Protein AF-A0A101X4X4-F1 (afdb_monomer)

Foldseek 3Di:
DWDDDPDDTDDDDDALVVLVVLVCCLLPNDFDDPDDDPPPPDPVSLVSNLVNDPPFWDKAKADFDADPVLKTKIWIWIDGPHDIDIWIWTDDDLKIKTKDKDLDPSNLRSVCSSVVNQQANWDWDQPDPSSMIMTMDMLQRQLQGHLNSLVNVLVSLVVCVVVVSDDPVSSVVSNCSSVVGPDCPVPHADWDWDDDVNDTKTKDKDLDQVVQVVVVVLLVVLPDDEPQQWDWAGHDDSRITMIIGDLRNLLQLLCCCQPNDDPSVVSSVVVLSVSLVNLVVVHDSRNVNSVVSSVLSNLQQQAAQQVQAQDWDADPNDIKGKGWPHWAWAWDQDPVRFIKIKTWTFIAINNFTDIDIWIWAQDDPVRWTKIKDKAAQPGVVGRVVSLRRNQRVLCSQQVDGFDWDQDPVRIIMTMDGPSSLSSNSSHNRYVVNSVVSCVVSVDD

Sequence (444 aa):
EVRGAGTAFKVAASGGDAVRLARLYFLFGPPLLEGGDDRLKNHKLAEAVKLGAEGALNIRWEGLRQTKGGRVAADLTVSEGGVDVKYNVYLRGHDIVVQFNSTDRGRAELAARLLKLAGIDADVERVGGRGVWQVWATTNKLAAGHERLRGAIADIVRRAAESGWVDAGRAGRWLEKLEGGRVLKEGWPKYLVRLAEGALQVRYRSTDPEGIEREAQRLRDMGLEEGRHFAVKKPKGGREGYVSILREGLERAAWLSVHGEGDRQRLAAEFVGYILQRAGEEGDAVYKKAKEIVEEGRAVGSLRLADVKGKEVDVEGRRHVVSVIGGGAQSEEGKSGRTLLRITIAAEVDGVRGDYEIAFGRYGRNNAAKGFATARADAPGGREADAERFAALIKALTGKEPGIRRRSDGRIDIVCGEGHLEGFMRYAELADAIAKWLEETGRR

Nearest PDB structures (foldseek):
  2anr-assembly1_A  TM=2.312E-01  e=1.021E+00  Mus musculus
  8guo-assembly1_B  TM=4.177E-01  e=8.620E+00  Staphylococcus aureus subsp. aureus NCTC 8325
  4xs2-assembly2_B  TM=2.029E-01  e=3.824E+00  Homo sapiens

Secondary structure (DSSP, 8-state):
-EE-SSS--EE---HHHHHHHHHHHHHHSSP-SSSS-GGG--HHHHHHHHHT-TT--EEEEEEEEE-TTS-EEEEEEEEETTEEEEEEEEEETTEEEEEEEES-HHHHHHHHHHHHHTT---EEEEETTTTEEEEEEEHHHHTTS-HHHHHHHHHHHHHHHHTTSS-HHHHHHHHHHHHH-SS--TT----EEEEETTEEEEEEEES-HHHHHHHHHHHHHHT--BTTTEEEE--BTTBPEEEEE-HHHHHHHHHHHHH--HHHHHHHHHHHHHHHHHHHHH-HHHHHHHHHHHHHHHHTT-B-GGG--SEEEEETTEEEEEEEEEEEEEEEE-TTS-EEEEEEEEEEETTEEEEEEEEEEEETTTTEEEEEEE--SSSTTHHHHHHHHHHHHHHHHHSSPPEEEE-TTS-EEEEEEHHHHHHHTTBHHHHHHHHHHHHHHH--

Structure (mmCIF, N/CA/C/O backbone):
data_AF-A0A101X4X4-F1
#
_entry.id   AF-A0A101X4X4-F1
#
loop_
_atom_site.group_PDB
_atom_site.id
_atom_site.type_symbol
_atom_site.label_atom_id
_atom_site.label_alt_id
_atom_site.label_comp_id
_atom_site.label_asym_id
_atom_site.label_entity_id
_atom_site.label_seq_id
_atom_site.pdbx_PDB_ins_code
_atom_site.Cartn_x
_atom_site.Cartn_y
_atom_site.Cartn_z
_atom_site.occupancy
_atom_site.B_iso_or_equiv
_atom_site.auth_seq_id
_atom_site.auth_comp_id
_atom_site.auth_asym_id
_atom_site.auth_atom_id
_atom_site.pdbx_PDB_model_num
ATOM 1 N N . GLU A 1 1 ? -22.645 -12.471 51.053 1.00 46.62 1 GLU A N 1
ATOM 2 C CA . GLU A 1 1 ? -22.687 -12.135 52.496 1.00 46.62 1 GLU A CA 1
ATOM 3 C C . GLU A 1 1 ? -23.313 -10.752 52.655 1.00 46.62 1 GLU A C 1
ATOM 5 O O . GLU A 1 1 ? -22.975 -9.876 51.868 1.00 46.62 1 GLU A O 1
ATOM 10 N N . VAL A 1 2 ? -24.249 -10.564 53.591 1.00 37.62 2 VAL A N 1
ATOM 11 C CA . VAL A 1 2 ? -24.858 -9.251 53.878 1.00 37.62 2 VAL A CA 1
ATOM 12 C C . VAL A 1 2 ? -24.426 -8.846 55.283 1.00 37.62 2 VAL A C 1
ATOM 14 O O . VAL A 1 2 ? -24.722 -9.557 56.239 1.00 37.62 2 VAL A O 1
ATOM 17 N N . ARG A 1 3 ? -23.705 -7.726 55.416 1.00 40.66 3 ARG A N 1
ATOM 18 C CA . ARG A 1 3 ? -23.301 -7.161 56.716 1.00 40.66 3 ARG A CA 1
ATOM 19 C C . ARG A 1 3 ? -23.829 -5.736 56.875 1.00 40.66 3 ARG A C 1
ATOM 21 O O . ARG A 1 3 ? -23.694 -4.936 55.953 1.00 40.66 3 ARG A O 1
ATOM 28 N N . GLY A 1 4 ? -24.337 -5.435 58.074 1.00 39.72 4 GLY A N 1
ATOM 29 C CA . GLY A 1 4 ? -24.637 -4.081 58.554 1.00 39.72 4 GLY A CA 1
ATOM 30 C C . GLY A 1 4 ? -26.116 -3.694 58.494 1.00 39.72 4 GLY A C 1
ATOM 31 O O . GLY A 1 4 ? -26.592 -3.198 57.479 1.00 39.72 4 GLY A O 1
ATOM 32 N N . ALA A 1 5 ? -26.831 -3.859 59.610 1.00 45.19 5 ALA A N 1
ATOM 33 C CA . ALA A 1 5 ? -28.111 -3.197 59.841 1.00 45.19 5 ALA A CA 1
ATOM 34 C C . ALA A 1 5 ? -27.829 -1.756 60.306 1.00 45.19 5 ALA A C 1
ATOM 36 O O . ALA A 1 5 ? -27.432 -1.549 61.449 1.00 45.19 5 ALA A O 1
ATOM 37 N N . GLY A 1 6 ? -27.964 -0.772 59.408 1.00 46.00 6 GLY A N 1
ATOM 38 C CA . GLY A 1 6 ? -27.975 0.648 59.790 1.00 46.00 6 GLY A CA 1
ATOM 39 C C . GLY A 1 6 ? -27.358 1.645 58.804 1.00 46.00 6 GLY A C 1
ATOM 40 O O . GLY A 1 6 ? -27.769 2.797 58.802 1.00 46.00 6 GLY A O 1
ATOM 41 N N . THR A 1 7 ? -26.420 1.249 57.937 1.00 50.41 7 THR A N 1
ATOM 42 C CA . THR A 1 7 ? -25.818 2.128 56.908 1.00 50.41 7 THR A CA 1
ATOM 43 C C . THR A 1 7 ? -25.313 1.303 55.715 1.00 50.41 7 THR A C 1
ATOM 45 O O . THR A 1 7 ? -24.694 0.265 55.912 1.00 50.41 7 THR A O 1
ATOM 48 N N . ALA A 1 8 ? -25.635 1.752 54.489 1.00 49.81 8 ALA A N 1
ATOM 49 C CA . ALA A 1 8 ? -25.273 1.209 53.164 1.00 49.81 8 ALA A CA 1
ATOM 50 C C . ALA A 1 8 ? -24.946 -0.304 53.084 1.00 49.81 8 ALA A C 1
ATOM 52 O O . ALA A 1 8 ? -23.822 -0.732 53.352 1.00 49.81 8 ALA A O 1
ATOM 53 N N . PHE A 1 9 ? -25.907 -1.104 52.606 1.00 51.00 9 PHE A N 1
ATOM 54 C CA . PHE A 1 9 ? -25.721 -2.536 52.354 1.00 51.00 9 PHE A CA 1
ATOM 55 C C . PHE A 1 9 ? -24.538 -2.796 51.409 1.00 51.00 9 PHE A C 1
ATOM 57 O O . PHE A 1 9 ? -24.550 -2.388 50.247 1.00 51.00 9 PHE A O 1
ATOM 64 N N . LYS A 1 10 ? -23.523 -3.520 51.895 1.00 53.91 10 LYS A N 1
ATOM 65 C CA . LYS A 1 10 ? -22.432 -4.041 51.063 1.00 53.91 10 LYS A CA 1
ATOM 66 C C . LYS A 1 10 ? -22.786 -5.453 50.616 1.00 53.91 10 LYS A C 1
ATOM 68 O O . LYS A 1 10 ? -22.813 -6.372 51.431 1.00 53.91 10 LYS A O 1
ATOM 73 N N . VAL A 1 11 ? -23.053 -5.612 49.323 1.00 61.28 11 VAL A N 1
ATOM 74 C CA . VAL A 1 11 ? -23.278 -6.914 48.687 1.00 61.28 11 VAL A CA 1
ATOM 75 C C . VAL A 1 11 ? -22.000 -7.315 47.956 1.00 61.28 11 VAL A C 1
ATOM 77 O O . VAL A 1 11 ? -21.551 -6.604 47.060 1.00 61.28 11 VAL A O 1
ATOM 80 N N . ALA A 1 12 ? -21.412 -8.446 48.345 1.00 63.41 12 ALA A N 1
ATOM 81 C CA . ALA A 1 12 ? -20.279 -9.058 47.657 1.00 63.41 12 ALA A CA 1
ATOM 82 C C . ALA A 1 12 ? -20.736 -10.350 46.966 1.00 63.41 12 ALA A C 1
ATOM 84 O O . ALA A 1 12 ? -21.329 -11.219 47.612 1.00 63.41 12 ALA A O 1
ATOM 85 N N . ALA A 1 13 ? -20.459 -10.458 45.667 1.00 68.19 13 ALA A N 1
ATOM 86 C CA . ALA A 1 13 ? -20.728 -11.625 44.832 1.00 68.19 13 ALA A CA 1
ATOM 87 C C . ALA A 1 13 ? -19.478 -11.950 43.998 1.00 68.19 13 ALA A C 1
ATOM 89 O O . ALA A 1 13 ? -18.718 -11.044 43.650 1.00 68.19 13 ALA A O 1
ATOM 90 N N . SER A 1 14 ? -19.261 -13.226 43.681 1.00 68.00 14 SER A N 1
ATOM 91 C CA . SER A 1 14 ? -18.128 -13.713 42.881 1.00 68.00 14 SER A CA 1
ATOM 92 C C . SER A 1 14 ? -18.607 -14.649 41.763 1.00 68.00 14 SER A C 1
ATOM 94 O O . SER A 1 14 ? -19.750 -15.110 41.769 1.00 68.00 14 SER A O 1
ATOM 96 N N . GLY A 1 15 ? -17.754 -14.895 40.763 1.00 68.12 15 GLY A N 1
ATOM 97 C CA . GLY A 1 15 ? -18.059 -15.801 39.649 1.00 68.12 15 GLY A CA 1
ATOM 98 C C . GLY A 1 15 ? -19.332 -15.421 38.877 1.00 68.12 15 GLY A C 1
ATOM 99 O O . GLY A 1 15 ? -19.605 -14.244 38.642 1.00 68.12 15 GLY A O 1
ATOM 100 N N . GLY A 1 16 ? -20.136 -16.418 38.494 1.00 64.38 16 GLY A N 1
ATOM 101 C CA . GLY A 1 16 ? -21.382 -16.208 37.742 1.00 64.38 16 GLY A CA 1
ATOM 102 C C . GLY A 1 16 ? -22.447 -15.382 38.478 1.00 64.38 16 GLY A C 1
ATOM 103 O O . GLY A 1 16 ? -23.267 -14.722 37.837 1.00 64.38 16 GLY A O 1
ATOM 104 N N . ASP A 1 17 ? -22.419 -15.344 39.810 1.00 70.00 17 ASP A N 1
ATOM 105 C CA . ASP A 1 17 ? -23.349 -14.528 40.598 1.00 70.00 17 ASP A CA 1
ATOM 106 C C . ASP A 1 17 ? -22.947 -13.051 40.610 1.00 70.00 17 ASP A C 1
ATOM 108 O O . ASP A 1 17 ? -23.819 -12.181 40.608 1.00 70.00 17 ASP A O 1
ATOM 112 N N . ALA A 1 18 ? -21.647 -12.747 40.509 1.00 69.81 18 ALA A N 1
ATOM 113 C CA . ALA A 1 18 ? -21.175 -11.381 40.275 1.00 69.81 18 ALA A CA 1
ATOM 114 C C . ALA A 1 18 ? -21.655 -10.848 38.921 1.00 69.81 18 ALA A C 1
ATOM 116 O O . ALA A 1 18 ? -22.091 -9.701 38.829 1.00 69.81 18 ALA A O 1
ATOM 117 N N . VAL A 1 19 ? -21.642 -11.695 37.886 1.00 65.31 19 VAL A N 1
ATOM 118 C CA . VAL A 1 19 ? -22.156 -11.350 36.553 1.00 65.31 19 VAL A CA 1
ATOM 119 C C . VAL A 1 19 ? -23.664 -11.099 36.599 1.00 65.31 19 VAL A C 1
ATOM 121 O O . VAL A 1 19 ? -24.133 -10.082 36.089 1.00 65.31 19 VAL A O 1
ATOM 124 N N . ARG A 1 20 ? -24.436 -11.983 37.248 1.00 71.19 20 ARG A N 1
ATOM 125 C CA . ARG A 1 20 ? -25.890 -11.805 37.417 1.00 71.19 20 ARG A CA 1
ATOM 126 C C . ARG A 1 20 ? -26.231 -10.529 38.191 1.00 71.19 20 ARG A C 1
ATOM 128 O O . ARG A 1 20 ? -27.123 -9.789 37.777 1.00 71.19 20 ARG A O 1
ATOM 135 N N . LEU A 1 21 ? -25.494 -10.231 39.259 1.00 73.06 21 LEU A N 1
ATOM 136 C CA . LEU A 1 21 ? -25.681 -9.012 40.043 1.00 73.06 21 LEU A CA 1
ATOM 137 C C . LEU A 1 21 ? -25.311 -7.751 39.244 1.00 73.06 21 LEU A C 1
ATOM 139 O O . LEU A 1 21 ? -26.071 -6.784 39.251 1.00 73.06 21 LEU A O 1
ATOM 143 N N . ALA A 1 22 ? -24.197 -7.769 38.505 1.00 71.38 22 ALA A N 1
ATOM 144 C CA . ALA A 1 22 ? -23.785 -6.663 37.639 1.00 71.38 22 ALA A CA 1
ATOM 145 C C . ALA A 1 22 ? -24.816 -6.383 36.534 1.00 71.38 22 ALA A C 1
ATOM 147 O O . ALA A 1 22 ? -25.101 -5.222 36.249 1.00 71.38 22 ALA A O 1
ATOM 148 N N . ARG A 1 23 ? -25.432 -7.428 35.962 1.00 71.06 23 ARG A N 1
ATOM 149 C CA . ARG A 1 23 ? -26.515 -7.301 34.970 1.00 71.06 23 ARG A CA 1
ATOM 150 C C . ARG A 1 23 ? -27.750 -6.622 35.534 1.00 71.06 23 ARG A C 1
ATOM 152 O O . ARG A 1 23 ? -28.242 -5.669 34.937 1.00 71.06 23 ARG A O 1
ATOM 159 N N . LEU A 1 24 ? -28.234 -7.089 36.684 1.00 72.44 24 LEU A N 1
ATOM 160 C CA . LEU A 1 24 ? -29.391 -6.490 37.351 1.00 72.44 24 LEU A CA 1
ATOM 161 C C . LEU A 1 24 ? -29.123 -5.021 37.687 1.00 72.44 24 LEU A C 1
ATOM 163 O O . LEU A 1 24 ? -29.960 -4.160 37.423 1.00 72.44 24 LEU A O 1
ATOM 167 N N . TYR A 1 25 ? -27.926 -4.726 38.195 1.00 72.38 25 TYR A N 1
ATOM 168 C CA . TYR A 1 25 ? -27.528 -3.363 38.521 1.00 72.38 25 TYR A CA 1
ATOM 169 C C . TYR A 1 25 ? -27.371 -2.484 37.274 1.00 72.38 25 TYR A C 1
ATOM 171 O O . TYR A 1 25 ? -27.718 -1.309 37.301 1.00 72.38 25 TYR A O 1
ATOM 179 N N . PHE A 1 26 ? -26.905 -3.036 36.153 1.00 72.31 26 PHE A N 1
ATOM 180 C CA . PHE A 1 26 ? -26.825 -2.298 34.897 1.00 72.31 26 PHE A CA 1
ATOM 181 C C . PHE A 1 26 ? -28.213 -1.988 34.335 1.00 72.31 26 PHE A C 1
ATOM 183 O O . PHE A 1 26 ? -28.472 -0.850 33.966 1.00 72.31 26 PHE A O 1
ATOM 190 N N . LEU A 1 27 ? -29.121 -2.963 34.285 1.00 71.38 27 LEU A N 1
ATOM 191 C CA . LEU A 1 27 ? -30.451 -2.777 33.696 1.00 71.38 27 LEU A CA 1
ATOM 192 C C . LEU A 1 27 ? -31.358 -1.896 34.566 1.00 71.38 27 LEU A C 1
ATOM 194 O O . LEU A 1 27 ? -32.059 -1.042 34.029 1.00 71.38 27 LEU A O 1
ATOM 198 N N . PHE A 1 28 ? -31.297 -2.049 35.893 1.00 71.56 28 PHE A N 1
ATOM 199 C CA . PHE A 1 28 ? -32.253 -1.442 36.831 1.00 71.56 28 PHE A CA 1
ATOM 200 C C . PHE A 1 28 ? -31.621 -0.499 37.868 1.00 71.56 28 PHE A C 1
ATOM 202 O O . PHE A 1 28 ? -32.316 0.006 38.746 1.00 71.56 28 PHE A O 1
ATOM 209 N N . GLY A 1 29 ? -30.311 -0.246 37.788 1.00 65.19 29 GLY A N 1
ATOM 210 C CA . GLY A 1 29 ? -29.614 0.693 38.672 1.00 65.19 29 GLY A CA 1
ATOM 211 C C . GLY A 1 29 ? -30.032 2.156 38.466 1.00 65.19 29 GLY A C 1
ATOM 212 O O . GLY A 1 29 ? -30.717 2.465 37.486 1.00 65.19 29 GLY A O 1
ATOM 213 N N . PRO A 1 30 ? -29.604 3.064 39.362 1.00 57.81 30 PRO A N 1
ATOM 214 C CA . PRO A 1 30 ? -30.099 4.443 39.457 1.00 57.81 30 PRO A CA 1
ATOM 215 C C . PRO A 1 30 ? -29.953 5.277 38.162 1.00 57.81 30 PRO A C 1
ATOM 217 O O . PRO A 1 30 ? -29.153 4.913 37.297 1.00 57.81 30 PRO A O 1
ATOM 220 N N . PRO A 1 31 ? -30.731 6.373 38.001 1.00 56.31 31 PRO A N 1
ATOM 221 C CA . PRO A 1 31 ? -30.885 7.110 36.735 1.00 56.31 31 PRO A CA 1
ATOM 222 C C . PRO A 1 31 ? -29.583 7.708 36.178 1.00 56.31 31 PRO A C 1
ATOM 224 O O . PRO A 1 31 ? -28.698 8.088 36.939 1.00 56.31 31 PRO A O 1
ATOM 227 N N . LEU A 1 32 ? -29.474 7.830 34.846 1.00 54.00 32 LEU A N 1
ATOM 228 C CA . LEU A 1 32 ? -28.230 8.238 34.155 1.00 54.00 32 LEU A CA 1
ATOM 229 C C . LEU A 1 32 ? -28.075 9.749 33.865 1.00 54.00 32 LEU A C 1
ATOM 231 O O . LEU A 1 32 ? -26.988 10.161 33.458 1.00 54.00 32 LEU A O 1
ATOM 235 N N . LEU A 1 33 ? -29.115 10.576 34.039 1.00 49.50 33 LEU A N 1
ATOM 236 C CA . LEU A 1 33 ? -29.111 11.998 33.638 1.00 49.50 33 LEU A CA 1
ATOM 237 C C . LEU A 1 33 ? -29.394 12.951 34.815 1.00 49.50 33 LEU A C 1
ATOM 239 O O . LEU A 1 33 ? -30.245 12.644 35.650 1.00 49.50 33 LEU A O 1
ATOM 243 N N . GLU A 1 34 ? -28.672 14.083 34.817 1.00 39.19 34 GLU A N 1
ATOM 244 C CA . GLU A 1 34 ? -28.497 15.134 35.846 1.00 39.19 34 GLU A CA 1
ATOM 245 C C . GLU A 1 34 ? -29.514 15.193 36.999 1.00 39.19 34 GLU A C 1
ATOM 247 O O . GLU A 1 34 ? -30.728 15.284 36.800 1.00 39.19 34 GLU A O 1
ATOM 252 N N . GLY A 1 35 ? -28.965 15.216 38.222 1.00 41.28 35 GLY A N 1
ATOM 253 C CA . GLY A 1 35 ? -29.695 15.384 39.485 1.00 41.28 35 GLY A CA 1
ATOM 254 C C . GLY A 1 35 ? -29.530 14.246 40.504 1.00 41.28 35 GLY A C 1
ATOM 255 O O . GLY A 1 35 ? -30.110 14.324 41.582 1.00 41.28 35 GLY A O 1
ATOM 256 N N . GLY A 1 36 ? -28.746 13.205 40.204 1.00 36.19 36 GLY A N 1
ATOM 257 C CA . GLY A 1 36 ? -28.457 12.091 41.115 1.00 36.19 36 GLY A CA 1
ATOM 258 C C . GLY A 1 36 ? -27.002 11.634 41.001 1.00 36.19 36 GLY A C 1
ATOM 259 O O . GLY A 1 36 ? -26.474 11.562 39.898 1.00 36.19 36 GLY A O 1
ATOM 260 N N . ASP A 1 37 ? -26.384 11.382 42.157 1.00 36.88 37 ASP A N 1
ATOM 261 C CA . ASP A 1 37 ? -24.971 11.063 42.429 1.00 36.88 37 ASP A CA 1
ATOM 262 C C . ASP A 1 37 ? -24.134 10.569 41.218 1.00 36.88 37 ASP A C 1
ATOM 264 O O . ASP A 1 37 ? -24.260 9.434 40.752 1.00 36.88 37 ASP A O 1
ATOM 268 N N . ASP A 1 38 ? -23.214 11.423 40.747 1.00 40.06 38 ASP A N 1
ATOM 269 C CA . ASP A 1 38 ? -22.310 11.222 39.594 1.00 40.06 38 ASP A CA 1
ATOM 270 C C . ASP A 1 38 ? -21.327 10.036 39.739 1.00 40.06 38 ASP A C 1
ATOM 272 O O . ASP A 1 38 ? -20.545 9.730 38.834 1.00 40.06 38 ASP A O 1
ATOM 276 N N . ARG A 1 39 ? -21.358 9.325 40.870 1.00 39.69 39 ARG A N 1
ATOM 277 C CA . ARG A 1 39 ? -20.440 8.228 41.211 1.00 39.69 39 ARG A CA 1
ATOM 278 C C . ARG A 1 39 ? -20.687 6.917 40.450 1.00 39.69 39 ARG A C 1
ATOM 280 O O . ARG A 1 39 ? -19.845 6.022 40.518 1.00 39.69 39 ARG A O 1
ATOM 287 N N . LEU A 1 40 ? -21.800 6.781 39.719 1.00 39.91 40 LEU A N 1
ATOM 288 C CA . LEU A 1 40 ? -22.217 5.518 39.079 1.00 39.91 40 LEU A CA 1
ATOM 289 C C . LEU A 1 40 ? -22.193 5.510 37.539 1.00 39.91 40 LEU A C 1
ATOM 291 O O . LEU A 1 40 ? -22.630 4.533 36.931 1.00 39.91 40 LEU A O 1
ATOM 295 N N . LYS A 1 41 ? -21.579 6.509 36.886 1.00 47.09 41 LYS A N 1
ATOM 296 C CA . LYS A 1 41 ? -21.201 6.472 35.451 1.00 47.09 41 LYS A CA 1
ATOM 297 C C . LYS A 1 41 ? -20.043 5.489 35.189 1.00 47.09 41 LYS A C 1
ATOM 299 O O . LYS A 1 41 ? -19.031 5.825 34.579 1.00 47.09 41 LYS A O 1
ATOM 304 N N . ASN A 1 42 ? -20.138 4.267 35.701 1.00 48.06 42 ASN A N 1
ATOM 305 C CA . ASN A 1 42 ? -19.014 3.345 35.735 1.00 48.06 42 ASN A CA 1
ATOM 306 C C . ASN A 1 42 ? -18.958 2.531 34.433 1.00 48.06 42 ASN A C 1
ATOM 308 O O . ASN A 1 42 ? -19.679 1.546 34.276 1.00 48.06 42 ASN A O 1
ATOM 312 N N . HIS A 1 43 ? -18.080 2.932 33.503 1.00 49.12 43 HIS A N 1
ATOM 313 C CA . HIS A 1 43 ? -17.730 2.162 32.295 1.00 49.12 43 HIS A CA 1
ATOM 314 C C . HIS A 1 43 ? -17.441 0.689 32.631 1.00 49.12 43 HIS A C 1
ATOM 316 O O . HIS A 1 43 ? -17.887 -0.209 31.923 1.00 49.12 43 HIS A O 1
ATOM 322 N N . LYS A 1 44 ? -16.841 0.458 33.807 1.00 52.88 44 LYS A N 1
ATOM 323 C CA . LYS A 1 44 ? -16.517 -0.860 34.360 1.00 52.88 44 LYS A CA 1
ATOM 324 C C . LYS A 1 44 ? -17.727 -1.774 34.549 1.00 52.88 44 LYS A C 1
ATOM 326 O O . LYS A 1 44 ? -17.564 -2.982 34.506 1.00 52.88 44 LYS A O 1
ATOM 331 N N . LEU A 1 45 ? -18.928 -1.234 34.780 1.00 59.28 45 LEU A N 1
ATOM 332 C CA . LEU A 1 45 ? -20.124 -2.046 35.024 1.00 59.28 45 LEU A CA 1
ATOM 333 C C . LEU A 1 45 ? -20.756 -2.519 33.707 1.00 59.28 45 LEU A C 1
ATOM 335 O O . LEU A 1 45 ? -21.122 -3.682 33.589 1.00 59.28 45 LEU A O 1
ATOM 339 N N . ALA A 1 46 ? -20.802 -1.648 32.694 1.00 57.47 46 ALA A N 1
ATOM 340 C CA . ALA A 1 46 ? -21.177 -2.033 31.330 1.00 57.47 46 ALA A CA 1
ATOM 341 C C . ALA A 1 46 ? -20.169 -3.034 30.739 1.00 57.47 46 ALA A C 1
ATOM 343 O O . ALA A 1 46 ? -20.550 -4.016 30.108 1.00 57.47 46 ALA A O 1
ATOM 344 N N . GLU A 1 47 ? -18.881 -2.806 30.996 1.00 57.78 47 GLU A N 1
ATOM 345 C CA . GLU A 1 47 ? -17.789 -3.689 30.597 1.00 57.78 47 GLU A CA 1
ATOM 346 C C . GLU A 1 47 ? -17.836 -5.031 31.343 1.00 57.78 47 GLU A C 1
ATOM 348 O O . GLU A 1 47 ? -17.708 -6.072 30.712 1.00 57.78 47 GLU A O 1
ATOM 353 N N . ALA A 1 48 ? -18.141 -5.048 32.645 1.00 62.03 48 ALA A N 1
ATOM 354 C CA . ALA A 1 48 ? -18.344 -6.285 33.404 1.00 62.03 48 ALA A CA 1
ATOM 355 C C . ALA A 1 48 ? -19.545 -7.101 32.897 1.00 62.03 48 ALA A C 1
ATOM 357 O O . ALA A 1 48 ? -19.472 -8.328 32.838 1.00 62.03 48 ALA A O 1
ATOM 358 N N . VAL A 1 49 ? -20.638 -6.442 32.491 1.00 61.53 49 VAL A N 1
ATOM 359 C CA . VAL A 1 49 ? -21.780 -7.115 31.847 1.00 61.53 49 VAL A CA 1
ATOM 360 C C . VAL A 1 49 ? -21.382 -7.691 30.486 1.00 61.53 49 VAL A C 1
ATOM 362 O O . VAL A 1 49 ? -21.751 -8.826 30.188 1.00 61.53 49 VAL A O 1
ATOM 365 N N . LYS A 1 50 ? -20.583 -6.955 29.702 1.00 59.44 50 LYS A N 1
ATOM 366 C CA . LYS A 1 50 ? -20.050 -7.398 28.404 1.00 59.44 50 LYS A CA 1
ATOM 367 C C . LYS A 1 50 ? -19.098 -8.597 28.538 1.00 59.44 50 LYS A C 1
ATOM 369 O O . LYS A 1 50 ? -19.231 -9.557 27.791 1.00 59.44 50 LYS A O 1
ATOM 374 N N . LEU A 1 51 ? -18.167 -8.554 29.492 1.00 58.06 51 LEU A N 1
ATOM 375 C CA . LEU A 1 51 ? -17.163 -9.599 29.740 1.00 58.06 51 LEU A CA 1
ATOM 376 C C . LEU A 1 51 ? -17.752 -10.846 30.419 1.00 58.06 51 LEU A C 1
ATOM 378 O O . LEU A 1 51 ? -17.202 -11.935 30.304 1.00 58.06 51 LEU A O 1
ATOM 382 N N . GLY A 1 52 ? -18.866 -10.695 31.141 1.00 55.84 52 GLY A N 1
ATOM 383 C CA . GLY A 1 52 ? -19.461 -11.757 31.948 1.00 55.84 52 GLY A CA 1
ATOM 384 C C . GLY A 1 52 ? -20.238 -12.831 31.177 1.00 55.84 52 GLY A C 1
ATOM 385 O O . GLY A 1 52 ? -20.509 -13.880 31.757 1.00 55.84 52 GLY A O 1
ATOM 386 N N . ALA A 1 53 ? -20.618 -12.615 29.909 1.00 47.22 53 ALA A N 1
ATOM 387 C CA . ALA A 1 53 ? -21.003 -13.712 29.013 1.00 47.22 53 ALA A CA 1
ATOM 388 C C . ALA A 1 53 ? -21.025 -13.305 27.537 1.00 47.22 53 ALA A C 1
ATOM 390 O O . ALA A 1 53 ? -21.746 -12.390 27.145 1.00 47.22 53 ALA A O 1
ATOM 391 N N . GLU A 1 54 ? -20.415 -14.126 26.693 1.00 44.12 54 GLU A N 1
ATOM 392 C CA 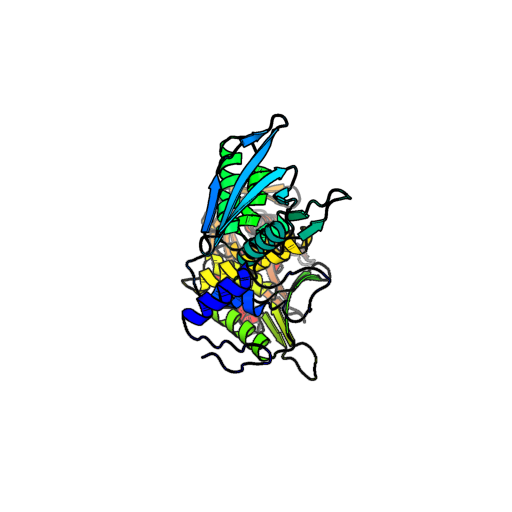. GLU A 1 54 ? -20.511 -14.063 25.227 1.00 44.12 54 GLU A CA 1
ATO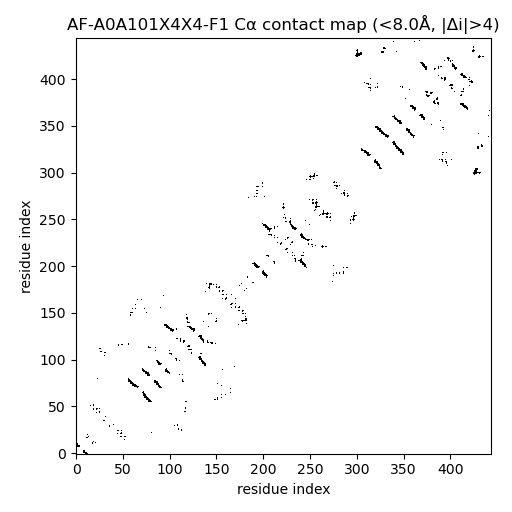M 393 C C . GLU A 1 54 ? -21.910 -14.434 24.658 1.00 44.12 54 GLU A C 1
ATOM 395 O O . GLU A 1 54 ? -22.097 -14.545 23.444 1.00 44.12 54 GLU A O 1
ATOM 400 N N . GLY A 1 55 ? -22.939 -14.612 25.500 1.00 50.56 55 GLY A N 1
ATOM 401 C CA . GLY A 1 55 ? -24.183 -15.295 25.109 1.00 50.56 55 GLY A CA 1
ATOM 402 C C . GLY A 1 55 ? -25.510 -14.553 25.287 1.00 50.56 55 GLY A C 1
ATOM 403 O O . GLY A 1 55 ? -26.539 -15.128 24.956 1.00 50.56 55 GLY A O 1
ATOM 404 N N . ALA A 1 56 ? -25.538 -13.330 25.822 1.00 61.59 56 ALA A N 1
ATOM 405 C CA . ALA A 1 56 ? -26.782 -12.791 26.390 1.00 61.59 56 ALA A CA 1
ATOM 406 C C . ALA A 1 56 ? -27.444 -11.663 25.552 1.00 61.59 56 ALA A C 1
ATOM 408 O O . ALA A 1 56 ? -28.669 -11.611 25.434 1.00 61.59 56 ALA A O 1
ATOM 409 N N . LEU A 1 57 ? -26.654 -10.851 24.833 1.00 72.56 57 LEU A N 1
ATOM 410 C CA . LEU A 1 57 ? -27.180 -9.831 23.916 1.00 72.56 57 LEU A CA 1
ATOM 411 C C . LEU A 1 57 ? -27.743 -10.470 22.633 1.00 72.56 57 LEU A C 1
ATOM 413 O O . LEU A 1 57 ? -26.986 -10.963 21.784 1.00 72.56 57 LEU A O 1
ATOM 417 N N . ASN A 1 58 ? -29.065 -10.417 22.474 1.00 81.12 58 ASN A N 1
ATOM 418 C CA . ASN A 1 58 ? -29.776 -10.903 21.296 1.00 81.12 58 ASN A CA 1
ATOM 419 C C . ASN A 1 58 ? -30.349 -9.728 20.492 1.00 81.12 58 ASN A C 1
ATOM 421 O O . ASN A 1 58 ? -31.084 -8.887 21.019 1.00 81.12 58 ASN A O 1
ATOM 425 N N . ILE A 1 59 ? -29.986 -9.677 19.210 1.00 87.69 59 ILE A N 1
ATOM 426 C CA . ILE A 1 59 ? -30.356 -8.616 18.276 1.00 87.69 59 ILE A CA 1
ATOM 427 C C . ILE A 1 59 ? -31.044 -9.262 17.083 1.00 87.69 59 ILE A C 1
ATOM 429 O O . ILE A 1 59 ? -30.459 -10.099 16.400 1.00 87.69 59 ILE A O 1
ATOM 433 N N . ARG A 1 60 ? -32.280 -8.846 16.824 1.00 90.69 60 ARG A N 1
ATOM 434 C CA . ARG A 1 60 ? -33.087 -9.314 15.693 1.00 90.69 60 ARG A CA 1
ATOM 435 C C . ARG A 1 60 ? -33.798 -8.146 15.039 1.00 90.69 60 ARG A C 1
ATOM 437 O O . ARG A 1 60 ? -34.028 -7.127 15.687 1.00 90.69 60 ARG A O 1
ATOM 444 N N . TRP A 1 61 ? -34.184 -8.298 13.783 1.00 95.19 61 TRP A N 1
ATOM 445 C CA . TRP A 1 61 ? -34.982 -7.299 13.088 1.00 95.19 61 TRP A CA 1
ATOM 446 C C . TRP A 1 61 ? -36.146 -7.944 12.339 1.00 95.19 61 TRP A C 1
ATOM 448 O O . TRP A 1 61 ? -36.086 -9.110 11.954 1.00 95.19 61 TRP A O 1
ATOM 458 N N . GLU A 1 62 ? -37.216 -7.179 12.152 1.00 94.12 62 GLU A N 1
ATOM 459 C CA . GLU A 1 62 ? -38.433 -7.609 11.466 1.00 94.12 62 GLU A CA 1
ATOM 460 C C . GLU A 1 62 ? -39.159 -6.419 10.817 1.00 94.12 62 GLU A C 1
ATOM 462 O O . GLU A 1 62 ? -38.784 -5.257 10.989 1.00 94.12 62 GLU A O 1
ATOM 467 N N . GLY A 1 63 ? -40.223 -6.701 10.060 1.00 90.75 63 GLY A N 1
ATOM 468 C CA . GLY A 1 63 ? -41.160 -5.664 9.620 1.00 90.75 63 GLY A CA 1
ATOM 469 C C . GLY A 1 63 ? -40.568 -4.625 8.663 1.00 90.75 63 GLY A C 1
ATOM 470 O O . GLY A 1 63 ? -40.933 -3.447 8.756 1.00 90.75 63 GLY A O 1
ATOM 471 N N . LEU A 1 64 ? -39.665 -5.047 7.765 1.00 92.44 64 LEU A N 1
ATOM 472 C CA . LEU A 1 64 ? -39.152 -4.205 6.681 1.00 92.44 64 LEU A CA 1
ATOM 473 C C . LEU A 1 64 ? -40.321 -3.716 5.818 1.00 92.44 64 LEU A C 1
ATOM 475 O O . LEU A 1 64 ? -41.088 -4.510 5.277 1.00 92.44 64 LEU A O 1
ATOM 479 N N . ARG A 1 65 ? -40.467 -2.396 5.722 1.00 92.12 65 ARG A N 1
ATOM 480 C CA . ARG A 1 65 ? -41.612 -1.731 5.098 1.00 92.12 65 ARG A CA 1
ATOM 481 C C . ARG A 1 65 ? -41.196 -0.448 4.394 1.00 92.12 65 ARG A C 1
ATOM 483 O O . ARG A 1 65 ? -40.317 0.278 4.861 1.00 92.12 65 ARG A O 1
ATOM 490 N N . GLN A 1 66 ? -41.892 -0.128 3.311 1.00 88.06 66 GLN A N 1
ATOM 491 C CA . GLN A 1 66 ? -41.795 1.163 2.643 1.00 88.06 66 GLN A CA 1
ATOM 492 C C . GLN A 1 66 ? -43.017 2.014 3.001 1.00 88.06 66 GLN A C 1
ATOM 494 O O . GLN A 1 66 ? -44.164 1.586 2.895 1.00 88.06 66 GLN A O 1
ATOM 499 N N . THR A 1 67 ? -42.775 3.229 3.481 1.00 79.44 67 THR A N 1
ATOM 500 C CA . THR A 1 67 ? -43.841 4.194 3.782 1.00 79.44 67 THR A CA 1
ATOM 501 C C . THR A 1 67 ? -44.368 4.837 2.498 1.00 79.44 67 THR A C 1
ATOM 503 O O . THR A 1 67 ? -43.656 4.894 1.497 1.00 79.44 67 THR A O 1
ATOM 506 N N . LYS A 1 68 ? -45.573 5.425 2.544 1.00 72.19 68 LYS A N 1
ATOM 507 C CA . LYS A 1 68 ? -46.189 6.131 1.399 1.00 72.19 68 LYS A CA 1
ATOM 508 C C . LYS A 1 68 ? -45.309 7.235 0.777 1.00 72.19 68 LYS A C 1
ATOM 510 O O . LYS A 1 68 ? -45.539 7.609 -0.361 1.00 72.19 68 LYS A O 1
ATOM 515 N N . GLY A 1 69 ? -44.305 7.743 1.498 1.00 70.81 69 GLY A N 1
ATOM 516 C CA . GLY A 1 69 ? -43.328 8.720 0.996 1.00 70.81 69 GLY A CA 1
ATOM 517 C C . GLY A 1 69 ? -42.000 8.115 0.523 1.00 70.81 69 GLY A C 1
ATOM 518 O O . GLY A 1 69 ? -40.990 8.813 0.545 1.00 70.81 69 GLY A O 1
ATOM 519 N N . GLY A 1 70 ? -41.953 6.815 0.216 1.00 73.75 70 GLY A N 1
ATOM 520 C CA . GLY A 1 70 ? -40.753 6.120 -0.268 1.00 73.75 70 GLY A CA 1
ATOM 521 C C . GLY A 1 70 ? -39.676 5.861 0.794 1.00 73.75 70 GLY A C 1
ATOM 522 O O . GLY A 1 70 ? -38.615 5.335 0.472 1.00 73.75 70 GLY A O 1
ATOM 523 N N . ARG A 1 71 ? -39.917 6.205 2.069 1.00 82.06 71 ARG A N 1
ATOM 524 C CA . ARG A 1 71 ? -38.943 5.967 3.151 1.00 82.06 71 ARG A CA 1
ATOM 525 C C . ARG A 1 71 ? -38.996 4.512 3.583 1.00 82.06 71 ARG A C 1
ATOM 527 O O . ARG A 1 71 ? -40.076 4.038 3.946 1.00 82.06 71 ARG A O 1
ATOM 534 N N . VAL A 1 72 ? -37.840 3.860 3.601 1.00 90.38 72 VAL A N 1
ATOM 535 C CA . VAL A 1 72 ? -37.685 2.491 4.094 1.00 90.38 72 VAL A CA 1
ATOM 536 C C . VAL A 1 72 ? -37.513 2.514 5.609 1.00 90.38 72 VAL A C 1
ATOM 538 O O . VAL A 1 72 ? -36.753 3.324 6.152 1.00 90.38 72 VAL A O 1
ATOM 541 N N . ALA A 1 73 ? -38.244 1.636 6.284 1.00 92.50 73 ALA A N 1
ATOM 542 C CA . ALA A 1 73 ? -38.169 1.440 7.719 1.00 92.50 73 ALA A CA 1
ATOM 543 C C . ALA A 1 73 ? -38.171 -0.050 8.066 1.00 92.50 73 ALA A C 1
ATOM 545 O O . ALA A 1 73 ? -38.741 -0.859 7.340 1.00 92.50 73 ALA A O 1
ATOM 546 N N . ALA A 1 74 ? -37.571 -0.397 9.194 1.00 95.44 74 ALA A N 1
ATOM 547 C CA . ALA A 1 74 ? -37.637 -1.726 9.785 1.00 95.44 74 ALA A CA 1
ATOM 548 C C . ALA A 1 74 ? -37.665 -1.594 11.306 1.00 95.44 74 ALA A C 1
ATOM 550 O O . ALA A 1 74 ? -37.293 -0.550 11.848 1.00 95.44 74 ALA A O 1
ATOM 551 N N . ASP A 1 75 ? -38.083 -2.647 11.993 1.00 94.94 75 ASP A N 1
ATOM 552 C CA . ASP A 1 75 ? -38.010 -2.681 13.441 1.00 94.94 75 ASP A CA 1
ATOM 553 C C . ASP A 1 75 ? -36.828 -3.535 13.892 1.00 94.94 75 ASP A C 1
ATOM 555 O O . ASP A 1 75 ? -36.634 -4.648 13.409 1.00 94.94 75 ASP A O 1
ATOM 559 N N . LEU A 1 76 ? -36.050 -3.019 14.836 1.00 95.00 76 LEU A N 1
ATOM 560 C CA . LEU A 1 76 ? -34.897 -3.684 15.428 1.00 95.00 76 LEU A CA 1
ATOM 561 C C . LEU A 1 76 ? -35.188 -3.944 16.901 1.00 95.00 76 LEU A C 1
ATOM 563 O O . LEU A 1 76 ? -35.461 -3.012 17.649 1.00 95.00 76 LEU A O 1
ATOM 567 N N . THR A 1 77 ? -35.105 -5.189 17.340 1.00 93.38 77 THR A N 1
ATOM 568 C CA . THR A 1 77 ? -35.234 -5.559 18.748 1.00 93.38 77 THR A CA 1
ATOM 569 C C . THR A 1 77 ? -33.859 -5.870 19.312 1.00 93.38 77 THR A C 1
ATOM 571 O O . THR A 1 77 ? -33.169 -6.760 18.814 1.00 93.38 77 THR A O 1
ATOM 574 N N . VAL A 1 78 ? -33.484 -5.158 20.374 1.00 90.25 78 VAL A N 1
ATOM 575 C CA . VAL A 1 78 ? -32.308 -5.470 21.193 1.00 90.25 78 VAL A CA 1
ATOM 576 C C . VAL A 1 78 ? -32.811 -6.008 22.519 1.00 90.25 78 VAL A C 1
ATOM 578 O O . VAL A 1 78 ? -33.690 -5.409 23.140 1.00 90.25 78 VAL A O 1
ATOM 581 N N . SER A 1 79 ? -32.272 -7.145 22.935 1.00 87.00 79 SER A N 1
ATOM 582 C CA . SER A 1 79 ? -32.684 -7.810 24.162 1.00 87.00 79 SER A CA 1
ATOM 583 C C . SER A 1 79 ? -31.491 -8.298 24.963 1.00 87.00 79 SER A C 1
ATOM 585 O O . SER A 1 79 ? -30.491 -8.737 24.393 1.00 87.00 79 SER A O 1
ATOM 587 N N . GLU A 1 80 ? -31.608 -8.194 26.283 1.00 81.31 80 GLU A N 1
ATOM 588 C CA . GLU A 1 80 ? -30.653 -8.756 27.231 1.00 81.31 80 GLU A CA 1
ATOM 589 C C . GLU A 1 80 ? -31.364 -9.169 28.527 1.00 81.31 80 GLU A C 1
ATOM 591 O O . GLU A 1 80 ? -32.210 -8.442 29.047 1.00 81.31 80 GLU A O 1
ATOM 596 N N . GLY A 1 81 ? -31.042 -10.355 29.049 1.00 72.31 81 GLY A N 1
ATOM 597 C CA . GLY A 1 81 ? -31.550 -10.846 30.333 1.00 72.31 81 GLY A CA 1
ATOM 598 C C . GLY A 1 81 ? -33.076 -10.979 30.411 1.00 72.31 81 GLY A C 1
ATOM 599 O O . GLY A 1 81 ? -33.638 -10.812 31.489 1.00 72.31 81 GLY A O 1
ATOM 600 N N . GLY A 1 82 ? -33.747 -11.246 29.284 1.00 73.69 82 GLY A N 1
ATOM 601 C CA . GLY A 1 82 ? -35.212 -11.340 29.204 1.00 73.69 82 GLY A CA 1
ATOM 602 C C . GLY A 1 82 ? -35.936 -9.996 29.063 1.00 73.69 82 GLY A C 1
ATOM 603 O O . GLY A 1 82 ? -37.162 -9.975 29.049 1.00 73.69 82 GLY A O 1
ATOM 604 N N . VAL A 1 83 ? -35.198 -8.890 28.937 1.00 81.38 83 VAL A N 1
ATOM 605 C CA . VAL A 1 83 ? -35.741 -7.553 28.670 1.00 81.38 83 VAL A CA 1
ATOM 606 C C . VAL A 1 83 ? -35.531 -7.212 27.202 1.00 81.38 83 VAL A C 1
ATOM 608 O O . VAL A 1 83 ? -34.406 -7.301 26.714 1.00 81.38 83 VAL A O 1
ATOM 611 N N . ASP A 1 84 ? -36.585 -6.798 26.502 1.00 88.38 84 ASP A N 1
ATOM 612 C CA . ASP A 1 84 ? -36.539 -6.434 25.090 1.00 88.38 84 ASP A CA 1
ATOM 613 C C . ASP A 1 84 ? -37.000 -4.992 24.833 1.00 88.38 84 ASP A C 1
ATOM 615 O O . ASP A 1 84 ? -37.976 -4.487 25.390 1.00 88.38 84 ASP A O 1
ATOM 619 N N . VAL A 1 85 ? -36.273 -4.302 23.954 1.00 91.62 85 VAL A N 1
ATOM 620 C CA . VAL A 1 85 ? -36.645 -2.971 23.470 1.00 91.62 85 VAL A CA 1
ATOM 621 C C . VAL A 1 85 ? -36.652 -2.973 21.950 1.00 91.62 85 VAL A C 1
ATOM 623 O O . VAL A 1 85 ? -35.705 -3.415 21.299 1.00 91.62 85 VAL A O 1
ATOM 626 N N . LYS A 1 86 ? -37.750 -2.462 21.388 1.00 93.88 86 LYS A N 1
ATOM 627 C CA . LYS A 1 86 ? -37.984 -2.338 19.951 1.00 93.88 86 LYS A CA 1
ATOM 628 C C . LYS A 1 86 ? -37.688 -0.907 19.493 1.00 93.88 86 LYS A C 1
ATOM 630 O O . LYS A 1 86 ? -38.316 0.041 19.961 1.00 93.88 86 LYS A O 1
ATOM 635 N N . TYR A 1 87 ? -36.742 -0.767 18.575 1.00 94.19 87 TYR A N 1
ATOM 636 C CA . TYR A 1 87 ? -36.291 0.477 17.959 1.00 94.19 87 TYR A CA 1
ATOM 637 C C . TYR A 1 87 ? -36.781 0.540 16.513 1.00 94.19 87 TYR A C 1
ATOM 639 O O . TYR A 1 87 ? -36.881 -0.482 15.837 1.00 94.19 87 TYR A O 1
ATOM 647 N N . ASN A 1 88 ? -37.031 1.746 16.014 1.00 92.94 88 ASN A N 1
ATOM 648 C CA . ASN A 1 88 ? -37.291 1.960 14.595 1.00 92.94 88 ASN A CA 1
ATOM 649 C C . ASN A 1 88 ? -35.970 2.250 13.882 1.00 92.94 88 ASN A C 1
ATOM 651 O O . ASN A 1 88 ? -35.243 3.160 14.281 1.00 92.94 88 ASN A O 1
ATOM 655 N N . VAL A 1 89 ? -35.690 1.518 12.811 1.00 93.62 89 VAL A N 1
ATOM 656 C CA . VAL A 1 89 ? -34.589 1.785 11.886 1.00 93.62 89 VAL A CA 1
ATOM 657 C C . VAL A 1 89 ? -35.154 2.491 10.670 1.00 93.62 89 VAL A C 1
ATOM 659 O O . VAL A 1 89 ? -36.099 2.006 10.052 1.00 93.62 89 VAL A O 1
ATOM 662 N N . TYR A 1 90 ? -34.571 3.624 10.303 1.00 93.06 90 TYR A N 1
ATOM 663 C CA . TYR A 1 90 ? -34.940 4.373 9.112 1.00 93.06 90 TYR A CA 1
ATOM 664 C C . TYR A 1 90 ? -33.751 4.500 8.168 1.00 93.06 90 TYR A C 1
ATOM 666 O O . TYR A 1 90 ? -32.693 4.978 8.576 1.00 93.06 90 TYR A O 1
ATOM 674 N N . LEU A 1 91 ? -33.956 4.156 6.896 1.00 91.31 91 LEU A N 1
ATOM 675 C CA . LEU A 1 91 ? -33.007 4.454 5.822 1.00 91.31 91 LEU A CA 1
ATOM 676 C C . LEU A 1 91 ? -33.474 5.750 5.146 1.00 91.31 91 LEU A C 1
ATOM 678 O O . LEU A 1 91 ? -34.470 5.754 4.416 1.00 91.31 91 LEU A O 1
ATOM 682 N N . ARG A 1 92 ? -32.830 6.885 5.450 1.00 83.19 92 ARG A N 1
ATOM 683 C CA . ARG A 1 92 ? -33.287 8.220 5.016 1.00 83.19 92 ARG A CA 1
ATOM 684 C C . ARG A 1 92 ? -32.142 9.048 4.452 1.00 83.19 92 ARG A C 1
ATOM 686 O O . ARG A 1 92 ? -31.161 9.309 5.136 1.00 83.19 92 ARG A O 1
ATOM 693 N N . GLY A 1 93 ? -32.318 9.549 3.228 1.00 78.50 93 GLY A N 1
ATOM 694 C CA . GLY A 1 93 ? -31.333 10.422 2.587 1.00 78.50 93 GLY A CA 1
ATOM 695 C C . GLY A 1 93 ? -29.977 9.729 2.474 1.00 78.50 93 GLY A C 1
ATOM 696 O O . GLY A 1 93 ? -29.852 8.762 1.724 1.00 78.50 93 GLY A O 1
ATOM 697 N N . HIS A 1 94 ? -28.998 10.211 3.242 1.00 77.31 94 HIS A N 1
ATOM 698 C CA . HIS A 1 94 ? -27.632 9.683 3.310 1.00 77.31 94 HIS A CA 1
ATOM 699 C C . HIS A 1 94 ? -27.325 8.909 4.602 1.00 77.31 94 HIS A C 1
ATOM 701 O O . HIS A 1 94 ? -26.210 8.408 4.739 1.00 77.31 94 HIS A O 1
ATOM 707 N N . ASP A 1 95 ? -28.303 8.748 5.501 1.00 83.56 95 ASP A N 1
ATOM 708 C CA . ASP A 1 95 ? -28.098 8.151 6.818 1.00 83.56 95 ASP A CA 1
ATOM 709 C C . ASP A 1 95 ? -29.038 6.991 7.155 1.00 83.56 95 ASP A C 1
ATOM 711 O O . ASP A 1 95 ? -30.183 6.893 6.701 1.00 83.56 95 ASP A O 1
ATOM 715 N N . ILE A 1 96 ? -28.528 6.137 8.038 1.00 89.88 96 ILE A N 1
ATOM 716 C CA . ILE A 1 96 ? -29.267 5.142 8.799 1.00 89.88 96 ILE A CA 1
ATOM 717 C C . ILE A 1 96 ? -29.491 5.716 10.192 1.00 89.88 96 ILE A C 1
ATOM 719 O O . ILE A 1 96 ? -28.540 6.114 10.867 1.00 89.88 96 ILE A O 1
ATOM 723 N N . VAL A 1 97 ? -30.748 5.749 10.627 1.00 91.50 97 VAL A N 1
ATOM 724 C CA . VAL A 1 97 ? -31.128 6.262 11.946 1.00 91.50 97 VAL A CA 1
ATOM 725 C C . VAL A 1 97 ? -31.840 5.170 12.723 1.00 91.50 97 VAL A C 1
ATOM 727 O O . VAL A 1 97 ? -32.891 4.698 12.295 1.00 91.50 97 VAL A O 1
ATOM 730 N N . VAL A 1 98 ? -31.291 4.803 13.879 1.00 92.44 98 VAL A N 1
ATOM 731 C CA . VAL A 1 98 ? -31.979 3.987 14.886 1.00 92.44 98 VAL A CA 1
ATOM 732 C C . VAL A 1 98 ? -32.594 4.934 15.906 1.00 92.44 98 VAL A C 1
ATOM 734 O O . VAL A 1 98 ? -31.898 5.801 16.432 1.00 92.44 98 VAL A O 1
ATOM 737 N N . GLN A 1 99 ? -33.893 4.792 16.167 1.00 91.88 99 GLN A N 1
ATOM 738 C CA . GLN A 1 99 ? -34.658 5.717 17.001 1.00 91.88 99 GLN A CA 1
ATOM 739 C C . GLN A 1 99 ? -35.630 4.993 17.938 1.00 91.88 99 GLN A C 1
ATOM 741 O O . GLN A 1 99 ? -36.353 4.079 17.535 1.00 91.88 99 GLN A O 1
ATOM 746 N N . PHE A 1 100 ? -35.714 5.479 19.173 1.00 91.19 100 PHE A N 1
ATOM 747 C CA . PHE A 1 100 ? -36.699 5.098 20.178 1.00 91.19 100 PHE A CA 1
ATOM 748 C C . PHE A 1 100 ? -37.327 6.356 20.793 1.00 91.19 100 PHE A C 1
ATOM 750 O O . PHE A 1 100 ? -36.631 7.337 21.039 1.00 91.19 100 PHE A O 1
ATOM 757 N N . ASN A 1 101 ? -38.641 6.341 21.032 1.00 88.38 101 ASN A N 1
ATOM 758 C CA . ASN A 1 101 ? -39.368 7.449 21.659 1.00 88.38 101 ASN A CA 1
ATOM 759 C C . ASN A 1 101 ? -40.283 6.903 22.761 1.00 88.38 101 ASN A C 1
ATOM 761 O O . ASN A 1 101 ? -40.974 5.909 22.541 1.00 88.38 101 ASN A O 1
ATOM 765 N N . SER A 1 102 ? -40.319 7.562 23.920 1.00 84.56 102 SER A N 1
ATOM 766 C CA . SER A 1 102 ? -41.157 7.163 25.057 1.00 84.56 102 SER A CA 1
ATOM 767 C C . SER A 1 102 ? -41.558 8.367 25.909 1.00 84.56 102 SER A C 1
ATOM 769 O O . SER A 1 102 ? -40.764 9.278 26.116 1.00 84.56 102 SER A O 1
ATOM 771 N N . THR A 1 103 ? -42.782 8.373 26.437 1.00 83.88 103 THR A N 1
ATOM 772 C CA . THR A 1 103 ? -43.208 9.316 27.492 1.00 83.88 103 THR A CA 1
ATOM 773 C C . THR A 1 103 ? -42.702 8.899 28.876 1.00 83.88 103 THR A C 1
ATOM 775 O O . THR A 1 103 ? -42.675 9.706 29.799 1.00 83.88 103 THR A O 1
ATOM 778 N N . ASP A 1 104 ? -42.275 7.644 29.018 1.00 83.50 104 ASP A N 1
ATOM 779 C CA . ASP A 1 104 ? -41.632 7.105 30.212 1.00 83.50 104 ASP A CA 1
ATOM 780 C C . ASP A 1 104 ? -40.107 7.270 30.110 1.00 83.50 104 ASP A C 1
ATOM 782 O O . ASP A 1 104 ? -39.462 6.682 29.228 1.00 83.50 104 ASP A O 1
ATOM 786 N N . ARG A 1 105 ? -39.552 8.062 31.037 1.00 81.25 105 ARG A N 1
ATOM 787 C CA . ARG A 1 105 ? -38.114 8.318 31.187 1.00 81.25 105 ARG A CA 1
ATOM 788 C C . ARG A 1 105 ? -37.331 7.036 31.468 1.00 81.25 105 ARG A C 1
ATOM 790 O O . ARG A 1 105 ? -36.292 6.826 30.850 1.00 81.25 105 ARG A O 1
ATOM 797 N N . GLY A 1 106 ? -37.823 6.173 32.356 1.00 79.00 106 GLY A N 1
ATOM 798 C CA . GLY A 1 106 ? -37.142 4.930 32.725 1.00 79.00 106 GLY A CA 1
ATOM 799 C C . GLY A 1 106 ? -37.005 3.992 31.529 1.00 79.00 106 GLY A C 1
ATOM 800 O O . GLY A 1 106 ? -35.941 3.420 31.294 1.00 79.00 106 GLY A O 1
ATOM 801 N N . ARG A 1 107 ? -38.045 3.921 30.692 1.00 83.81 107 ARG A N 1
ATOM 802 C CA . ARG A 1 107 ? -38.010 3.132 29.455 1.00 83.81 107 ARG A CA 1
ATOM 803 C C . ARG A 1 107 ? -37.033 3.691 28.414 1.00 83.81 107 ARG A C 1
ATOM 805 O O . ARG A 1 107 ? -36.381 2.913 27.721 1.00 83.81 107 ARG A O 1
ATOM 812 N N . ALA A 1 108 ? -36.903 5.015 28.307 1.00 84.62 108 ALA A N 1
ATOM 813 C CA . ALA A 1 108 ? -35.907 5.644 27.437 1.00 84.62 108 ALA A CA 1
ATOM 814 C C . ALA A 1 108 ? -34.472 5.412 27.940 1.00 84.62 108 ALA A C 1
ATOM 816 O O . ALA A 1 108 ? -33.589 5.082 27.151 1.00 84.62 108 ALA A O 1
ATOM 817 N N . GLU A 1 109 ? -34.238 5.502 29.249 1.00 82.06 109 GLU A N 1
ATOM 818 C CA . GLU A 1 109 ? -32.928 5.206 29.838 1.00 82.06 109 GLU A CA 1
ATOM 819 C C . GLU A 1 109 ? -32.536 3.733 29.643 1.00 82.06 109 GLU A C 1
ATOM 821 O O . GLU A 1 109 ? -31.406 3.448 29.245 1.00 82.06 109 GLU A O 1
ATOM 826 N N . LEU A 1 110 ? -33.473 2.795 29.822 1.00 84.69 110 LEU A N 1
ATOM 827 C CA . LEU A 1 110 ? -33.267 1.378 29.503 1.00 84.69 110 LEU A CA 1
ATOM 828 C C . LEU A 1 110 ? -32.912 1.174 28.021 1.00 84.69 110 LEU A C 1
ATOM 830 O O . LEU A 1 110 ? -31.972 0.444 27.702 1.00 84.69 110 LEU A O 1
ATOM 834 N N . ALA A 1 111 ? -33.617 1.857 27.114 1.00 86.69 111 ALA A N 1
ATOM 835 C CA . ALA A 1 111 ? -33.328 1.801 25.685 1.00 86.69 111 ALA A CA 1
ATOM 836 C C . ALA A 1 111 ? -31.909 2.307 25.361 1.00 86.69 111 ALA A C 1
ATOM 838 O O . ALA A 1 111 ? -31.209 1.710 24.542 1.00 86.69 111 ALA A O 1
ATOM 839 N N . ALA A 1 112 ? -31.448 3.370 26.021 1.00 84.44 112 ALA A N 1
ATOM 840 C CA . ALA A 1 112 ? -30.081 3.862 25.862 1.00 84.44 112 ALA A CA 1
ATOM 841 C C . ALA A 1 112 ? -29.042 2.873 26.423 1.00 84.44 112 ALA A C 1
ATOM 843 O O . ALA A 1 112 ? -28.014 2.627 25.792 1.00 84.44 112 ALA A O 1
ATOM 844 N N . ARG A 1 113 ? -29.323 2.245 27.574 1.00 81.12 113 ARG A N 1
ATOM 845 C CA . ARG A 1 113 ? -28.449 1.234 28.197 1.00 81.12 113 ARG A CA 1
ATOM 846 C C . ARG A 1 113 ? -28.266 -0.004 27.319 1.00 81.12 113 ARG A C 1
ATOM 848 O O . ARG A 1 113 ? -27.138 -0.466 27.162 1.00 81.12 113 ARG A O 1
ATOM 855 N N . LEU A 1 114 ? -29.333 -0.510 26.704 1.00 85.31 114 LEU A N 1
ATOM 856 C CA . LEU A 1 114 ? -29.248 -1.650 25.782 1.00 85.31 114 LEU A CA 1
ATOM 857 C C . LEU A 1 114 ? -28.440 -1.318 24.518 1.00 85.31 114 LEU A C 1
ATOM 859 O O . LEU A 1 114 ? -27.613 -2.124 24.092 1.00 85.31 114 LEU A O 1
ATOM 863 N N . LEU A 1 115 ? -28.596 -0.112 23.957 1.00 85.75 115 LEU A N 1
ATOM 864 C CA . LEU A 1 115 ? -27.745 0.351 22.853 1.00 85.75 115 LEU A CA 1
ATOM 865 C C . LEU A 1 115 ? -26.273 0.468 23.276 1.00 85.75 115 LEU A C 1
ATOM 867 O O . LEU A 1 115 ? -25.387 0.080 22.516 1.00 85.75 115 LEU A O 1
ATOM 871 N N . LYS A 1 116 ? -26.006 0.903 24.512 1.00 82.19 116 LYS A N 1
ATOM 872 C CA . LYS A 1 116 ? -24.650 0.978 25.069 1.00 82.19 116 LYS A CA 1
ATOM 873 C C . LYS A 1 116 ? -23.989 -0.392 25.216 1.00 82.19 116 LYS A C 1
ATOM 875 O O . LYS A 1 116 ? -22.804 -0.515 24.914 1.00 82.19 116 LYS A O 1
ATOM 880 N N . LEU A 1 117 ? -24.739 -1.430 25.599 1.00 76.69 117 LEU A N 1
ATOM 881 C CA . LEU A 1 117 ? -24.249 -2.819 25.569 1.00 76.69 117 LEU A CA 1
ATOM 882 C C . LEU A 1 117 ? -23.919 -3.278 24.149 1.00 76.69 117 LEU A C 1
ATOM 884 O O . LEU A 1 117 ? -22.926 -3.969 23.934 1.00 76.69 117 LEU A O 1
ATOM 888 N N . ALA A 1 118 ? -24.704 -2.832 23.171 1.00 75.50 118 ALA A N 1
ATOM 889 C CA . ALA A 1 118 ? -24.422 -3.036 21.757 1.00 75.50 118 ALA A CA 1
ATOM 890 C C . ALA A 1 118 ? -23.314 -2.107 21.210 1.00 75.50 118 ALA A C 1
ATOM 892 O O . ALA A 1 118 ? -23.133 -2.032 19.997 1.00 75.50 118 ALA A O 1
ATOM 893 N N . GLY A 1 119 ? -22.558 -1.410 22.069 1.00 71.38 119 GLY A N 1
ATOM 894 C CA . GLY A 1 119 ? -21.423 -0.564 21.687 1.00 71.38 119 GLY A CA 1
ATOM 895 C C . GLY A 1 119 ? -21.798 0.810 21.122 1.00 71.38 119 GLY A C 1
ATOM 896 O O . GLY A 1 119 ? -20.950 1.472 20.532 1.00 71.38 119 GLY A O 1
ATOM 897 N N . ILE A 1 120 ? -23.051 1.245 21.283 1.00 77.81 120 ILE A N 1
ATOM 898 C CA . ILE A 1 120 ? -23.560 2.516 20.757 1.00 77.81 120 ILE A CA 1
ATOM 899 C C . ILE A 1 120 ? -23.760 3.522 21.885 1.00 77.81 120 ILE A C 1
ATOM 901 O O . ILE A 1 120 ? -24.587 3.318 22.772 1.00 77.81 120 ILE A O 1
ATOM 905 N N . ASP A 1 121 ? -23.068 4.657 21.806 1.00 70.25 121 ASP A N 1
ATOM 906 C CA . ASP A 1 121 ? -23.349 5.802 22.673 1.00 70.25 121 ASP A CA 1
ATOM 907 C C . ASP A 1 121 ? -24.481 6.647 22.063 1.00 70.25 121 ASP A C 1
ATOM 909 O O . ASP A 1 121 ? -24.265 7.521 21.213 1.00 70.25 121 ASP A O 1
ATOM 913 N N . ALA A 1 122 ? -25.716 6.286 22.417 1.00 74.19 122 ALA A N 1
ATOM 914 C CA . ALA A 1 122 ? -26.931 6.909 21.902 1.00 74.19 122 ALA A CA 1
ATOM 915 C C . ALA A 1 122 ? -27.235 8.225 22.630 1.00 74.19 122 ALA A C 1
ATOM 917 O O . ALA A 1 122 ? -27.130 8.299 23.854 1.00 74.19 122 ALA A O 1
ATOM 918 N N . ASP A 1 123 ? -27.651 9.244 21.879 1.00 71.94 123 ASP A N 1
ATOM 919 C CA . ASP A 1 123 ? -28.049 10.523 22.467 1.00 71.94 123 ASP A CA 1
ATOM 920 C C . ASP A 1 123 ? -29.437 10.374 23.088 1.00 71.94 123 ASP A C 1
ATOM 922 O O . ASP A 1 123 ? -30.341 9.827 22.452 1.00 71.94 123 ASP A O 1
ATOM 926 N N . VAL A 1 124 ? -29.599 10.846 24.326 1.00 74.31 124 VAL A N 1
ATOM 927 C CA . VAL A 1 124 ? -30.879 10.861 25.042 1.00 74.31 124 VAL A CA 1
ATOM 928 C C . VAL A 1 124 ? -31.294 12.308 25.244 1.00 74.31 124 VAL A C 1
ATOM 930 O O . VAL A 1 124 ? -30.630 13.051 25.963 1.00 74.31 124 VAL A O 1
ATOM 933 N N . GLU A 1 125 ? -32.403 12.704 24.633 1.00 76.50 125 GLU A N 1
ATOM 934 C CA . GLU A 1 125 ? -32.879 14.084 24.660 1.00 76.50 125 GLU A CA 1
ATOM 935 C C . GLU A 1 125 ? -34.359 14.145 25.034 1.00 76.50 125 GLU A C 1
ATOM 937 O O . GLU A 1 125 ? -35.177 13.331 24.594 1.00 76.50 125 GLU A O 1
ATOM 942 N N . ARG A 1 126 ? -34.725 15.136 25.850 1.00 76.62 126 ARG A N 1
ATOM 943 C CA . ARG A 1 126 ? -36.127 15.460 26.108 1.00 76.62 126 ARG A CA 1
ATOM 944 C C . ARG A 1 126 ? -36.613 16.414 25.022 1.00 76.62 126 ARG A C 1
ATOM 946 O O . ARG A 1 126 ? -36.207 17.570 24.981 1.00 76.62 126 ARG A O 1
ATOM 953 N N . VAL A 1 127 ? -37.519 15.947 24.172 1.00 68.38 127 VAL A N 1
ATOM 954 C CA . VAL A 1 127 ? -37.999 16.723 23.026 1.00 68.38 127 VAL A CA 1
ATOM 955 C C . VAL A 1 127 ? -39.254 17.514 23.410 1.00 68.38 127 VAL A C 1
ATOM 957 O O . VAL A 1 127 ? -40.344 16.962 23.584 1.00 68.38 127 VAL A O 1
ATOM 960 N N . GLY A 1 128 ? -39.095 18.837 23.515 1.00 56.00 128 GLY A N 1
ATOM 961 C CA . GLY A 1 128 ? -40.173 19.814 23.707 1.00 56.00 128 GLY A CA 1
ATOM 962 C C . GLY A 1 128 ? -40.848 19.816 25.091 1.00 56.00 128 GLY A C 1
ATOM 963 O O . GLY A 1 128 ? -40.489 19.079 26.009 1.00 56.00 128 GLY A O 1
ATOM 964 N N . GLY A 1 129 ? -41.891 20.644 25.240 1.00 57.97 129 GLY A N 1
ATOM 965 C CA . GLY A 1 129 ? -42.662 20.795 26.487 1.00 57.97 129 GLY A CA 1
ATOM 966 C C . GLY A 1 129 ? -43.615 19.636 26.826 1.00 57.97 129 GLY A C 1
ATOM 967 O O . GLY A 1 129 ? -44.255 19.663 27.870 1.00 57.97 129 GLY A O 1
ATOM 968 N N . ARG A 1 130 ? -43.719 18.607 25.969 1.00 58.41 130 ARG A N 1
ATOM 969 C CA . ARG A 1 130 ? -44.675 17.486 26.115 1.00 58.41 130 ARG A CA 1
ATOM 970 C C . ARG A 1 130 ? -44.139 16.278 26.894 1.00 58.41 130 ARG A C 1
ATOM 972 O O . ARG A 1 130 ? -44.842 15.284 27.013 1.00 58.41 130 ARG A O 1
ATOM 979 N N . GLY A 1 131 ? -42.911 16.340 27.413 1.00 67.88 131 GLY A N 1
ATOM 980 C CA . GLY A 1 131 ? -42.368 15.274 28.270 1.00 67.88 131 GLY A CA 1
ATOM 981 C C . GLY A 1 131 ? -42.020 13.967 27.546 1.00 67.88 131 GLY A C 1
ATOM 982 O O . GLY A 1 131 ? -42.031 12.915 28.175 1.00 67.88 131 GLY A O 1
ATOM 983 N N . VAL A 1 132 ? -41.711 14.018 26.246 1.00 79.88 132 VAL A N 1
ATOM 984 C CA . VAL A 1 132 ? -41.265 12.845 25.476 1.00 79.88 132 VAL A CA 1
ATOM 985 C C . VAL A 1 132 ? -39.740 12.765 25.494 1.00 79.88 132 VAL A C 1
ATOM 987 O O . VAL A 1 132 ? -39.057 13.758 25.250 1.00 79.88 132 VAL A O 1
ATOM 990 N N . TRP A 1 133 ? -39.218 11.573 25.752 1.00 83.06 133 TRP A N 1
ATOM 991 C CA . TRP A 1 133 ? -37.801 11.241 25.701 1.00 83.06 133 TRP A CA 1
ATOM 992 C C . TRP A 1 133 ? -37.487 10.511 24.401 1.00 83.06 133 TRP A C 1
ATOM 994 O O . TRP A 1 133 ? -38.163 9.542 24.041 1.00 83.06 133 TRP A O 1
ATOM 1004 N N . GLN A 1 134 ? -36.458 10.979 23.705 1.00 84.31 134 GLN A N 1
ATOM 1005 C CA . GLN A 1 134 ? -35.978 10.426 22.451 1.00 84.31 134 GLN A CA 1
ATOM 1006 C C . GLN A 1 134 ? -34.570 9.873 22.634 1.00 84.31 134 GLN A C 1
ATOM 1008 O O . GLN A 1 134 ? -33.700 10.548 23.176 1.00 84.31 134 GLN A O 1
ATOM 1013 N N . VAL A 1 135 ? -34.357 8.654 22.148 1.00 85.25 135 VAL A N 1
ATOM 1014 C CA . VAL A 1 135 ? -33.043 8.019 22.057 1.00 85.25 135 VAL A CA 1
ATOM 1015 C C . VAL A 1 135 ? -32.742 7.769 20.592 1.00 85.25 135 VAL A C 1
ATOM 1017 O O . VAL A 1 135 ? -33.561 7.154 19.901 1.00 85.25 135 VAL A O 1
ATOM 1020 N N . TRP A 1 136 ? -31.597 8.233 20.099 1.00 82.69 136 TRP A N 1
ATOM 1021 C CA . TRP A 1 136 ? -31.244 8.041 18.694 1.00 82.69 136 TRP A CA 1
ATOM 1022 C C . TRP A 1 136 ? -29.749 7.825 18.451 1.00 82.69 136 TRP A C 1
ATOM 1024 O O . TRP A 1 136 ? -28.891 8.211 19.245 1.00 82.69 136 TRP A O 1
ATOM 1034 N N . ALA A 1 137 ? -29.445 7.170 17.329 1.00 85.06 137 ALA A N 1
ATOM 1035 C CA . ALA A 1 137 ? -28.094 6.968 16.820 1.00 85.06 137 ALA A CA 1
ATOM 1036 C C . ALA A 1 137 ? -28.087 6.980 15.284 1.00 85.06 137 ALA A C 1
ATOM 1038 O O . ALA A 1 137 ? -28.954 6.385 14.642 1.00 85.06 137 ALA A O 1
ATOM 1039 N N . THR A 1 138 ? -27.094 7.649 14.698 1.00 86.69 138 THR A N 1
ATOM 1040 C CA . THR A 1 138 ? -26.888 7.748 13.242 1.00 86.69 138 THR A CA 1
ATOM 1041 C C . THR A 1 138 ? -25.804 6.802 12.742 1.00 86.69 138 THR A C 1
ATOM 1043 O O . THR A 1 138 ? -25.012 6.279 13.525 1.00 86.69 138 THR A O 1
ATOM 1046 N N . THR A 1 139 ? -25.716 6.632 11.420 1.00 78.75 139 THR A N 1
ATOM 1047 C CA . THR A 1 139 ? -24.784 5.750 10.694 1.00 78.75 139 THR A CA 1
ATOM 1048 C C . THR A 1 139 ? -23.372 5.701 11.283 1.00 78.75 139 THR A C 1
ATOM 1050 O O . THR A 1 139 ? -22.813 4.625 11.462 1.00 78.75 139 THR A O 1
ATOM 1053 N N . ASN A 1 140 ? -22.792 6.858 11.622 1.00 73.56 140 ASN A N 1
ATOM 1054 C CA . ASN A 1 140 ? -21.441 6.955 12.190 1.00 73.56 140 ASN A CA 1
ATOM 1055 C C . ASN A 1 140 ? -21.312 6.299 13.569 1.00 73.56 140 ASN A C 1
ATOM 1057 O O . ASN A 1 140 ? -20.289 5.682 13.861 1.00 73.56 140 ASN A O 1
ATOM 1061 N N . LYS A 1 141 ? -22.332 6.462 14.417 1.00 79.06 141 LYS A N 1
ATOM 1062 C CA . LYS A 1 141 ? -22.401 5.835 15.738 1.00 79.06 141 LYS A CA 1
ATOM 1063 C C . LYS A 1 141 ? -22.728 4.352 15.597 1.00 79.06 141 LYS A C 1
ATOM 1065 O O . LYS A 1 141 ? -22.061 3.539 16.216 1.00 79.06 141 LYS A O 1
ATOM 1070 N N . LEU A 1 142 ? -23.666 4.000 14.713 1.00 84.19 142 LEU A N 1
ATOM 1071 C CA . LEU A 1 142 ? -24.056 2.613 14.417 1.00 84.19 142 LEU A CA 1
ATOM 1072 C C . LEU A 1 142 ? -22.880 1.765 13.922 1.00 84.19 142 LEU A C 1
ATOM 1074 O O . LEU A 1 142 ? -22.706 0.634 14.365 1.00 84.19 142 LEU A O 1
ATOM 1078 N N . ALA A 1 143 ? -22.020 2.338 13.079 1.00 77.00 143 ALA A N 1
ATOM 1079 C CA . ALA A 1 143 ? -20.795 1.693 12.616 1.00 77.00 143 ALA A CA 1
ATOM 1080 C C . ALA A 1 143 ? -19.775 1.428 13.741 1.00 77.00 143 ALA A C 1
ATOM 1082 O O . ALA A 1 143 ? -18.915 0.568 13.588 1.00 77.00 143 ALA A O 1
ATOM 1083 N N . ALA A 1 144 ? -19.856 2.124 14.879 1.00 68.81 144 ALA A N 1
ATOM 1084 C CA . ALA A 1 144 ? -19.018 1.849 16.049 1.00 68.81 144 ALA A CA 1
ATOM 1085 C C . ALA A 1 144 ? -19.554 0.701 16.928 1.00 68.81 144 ALA A C 1
ATOM 1087 O O . ALA A 1 144 ? -18.883 0.296 17.875 1.00 68.81 144 ALA A O 1
ATOM 1088 N N . GLY A 1 145 ? -20.750 0.188 16.626 1.00 66.75 145 GLY A N 1
ATOM 1089 C CA . GLY A 1 145 ? -21.423 -0.832 17.418 1.00 66.75 145 GLY A CA 1
ATOM 1090 C C . GLY A 1 145 ? -20.846 -2.239 17.290 1.00 66.75 145 GLY A C 1
ATOM 1091 O O . GLY A 1 145 ? -20.029 -2.558 16.422 1.00 66.75 145 GLY A O 1
ATOM 1092 N N . HIS A 1 146 ? -21.344 -3.110 18.160 1.00 72.06 146 HIS A N 1
ATOM 1093 C CA . HIS A 1 146 ? -21.051 -4.535 18.192 1.00 72.06 146 HIS A CA 1
ATOM 1094 C C . HIS A 1 146 ? -21.379 -5.205 16.848 1.00 72.06 146 HIS A C 1
ATOM 1096 O O . HIS A 1 146 ? -22.349 -4.836 16.184 1.00 72.06 146 HIS A O 1
ATOM 1102 N N . GLU A 1 147 ? -20.612 -6.229 16.461 1.00 69.75 147 GLU A N 1
ATOM 1103 C CA . GLU A 1 147 ? -20.764 -6.931 15.177 1.00 69.75 147 GLU A CA 1
ATOM 1104 C C . GLU A 1 147 ? -22.198 -7.417 14.934 1.00 69.75 147 GLU A C 1
ATOM 1106 O O . GLU A 1 147 ? -22.769 -7.113 13.896 1.00 69.75 147 GLU A O 1
ATOM 1111 N N . ARG A 1 148 ? -22.830 -8.064 15.923 1.00 78.38 148 ARG A N 1
ATOM 1112 C CA . ARG A 1 148 ? -24.242 -8.493 15.833 1.00 78.38 148 ARG A CA 1
ATOM 1113 C C . ARG A 1 148 ? -25.216 -7.347 15.512 1.00 78.38 148 ARG A C 1
ATOM 1115 O O . ARG A 1 148 ? -26.168 -7.552 14.767 1.00 78.38 148 ARG A O 1
ATOM 1122 N N . LEU A 1 149 ? -24.982 -6.143 16.047 1.00 85.25 149 LEU A N 1
ATOM 1123 C CA . LEU A 1 149 ? -25.815 -4.971 15.755 1.00 85.25 149 LEU A CA 1
ATOM 1124 C C . LEU A 1 149 ? -25.583 -4.490 14.322 1.00 85.25 149 LEU A C 1
ATOM 1126 O O . LEU A 1 149 ? -26.538 -4.258 13.585 1.00 85.25 149 LEU A O 1
ATOM 1130 N N . ARG A 1 150 ? -24.311 -4.357 13.931 1.00 87.06 150 ARG A N 1
ATOM 1131 C CA . ARG A 1 150 ? -23.923 -3.945 12.579 1.00 87.06 150 ARG A CA 1
ATOM 1132 C C . ARG A 1 150 ? -24.447 -4.922 11.533 1.00 87.06 150 ARG A C 1
ATOM 1134 O O . ARG A 1 150 ? -25.021 -4.472 10.552 1.00 87.06 150 ARG A O 1
ATOM 1141 N N . GLY A 1 151 ? -24.327 -6.223 11.788 1.00 82.12 151 GLY A N 1
ATOM 1142 C CA . GLY A 1 151 ? -24.849 -7.298 10.948 1.00 82.12 151 GLY A CA 1
ATOM 1143 C C . GLY A 1 151 ? -26.364 -7.216 10.781 1.00 82.12 151 GLY A C 1
ATOM 1144 O O . GLY A 1 151 ? -26.843 -7.174 9.655 1.00 82.12 151 GLY A O 1
ATOM 1145 N N . ALA A 1 152 ? -27.119 -7.064 11.875 1.00 90.19 152 ALA A N 1
ATOM 1146 C CA . ALA A 1 152 ? -28.574 -6.906 11.797 1.00 90.19 152 ALA A CA 1
ATOM 1147 C C . ALA A 1 152 ? -28.992 -5.670 10.977 1.00 90.19 152 ALA A C 1
ATOM 1149 O O . ALA A 1 152 ? -29.944 -5.728 10.202 1.00 90.19 152 ALA A O 1
ATOM 1150 N N . ILE A 1 153 ? -28.275 -4.551 11.111 1.00 91.81 153 ILE A N 1
ATOM 1151 C CA . ILE A 1 153 ? -28.545 -3.336 10.328 1.00 91.81 153 ILE A CA 1
ATOM 1152 C C . ILE A 1 153 ? -28.111 -3.514 8.864 1.00 91.81 153 ILE A C 1
ATOM 1154 O O . ILE A 1 153 ? -28.820 -3.071 7.961 1.00 91.81 153 ILE A O 1
ATOM 1158 N N . ALA A 1 154 ? -26.983 -4.177 8.610 1.00 90.62 154 ALA A N 1
ATOM 1159 C CA . ALA A 1 154 ? -26.511 -4.491 7.266 1.00 90.62 154 ALA A CA 1
ATOM 1160 C C . ALA A 1 154 ? -27.507 -5.396 6.528 1.00 90.62 154 ALA A C 1
ATOM 1162 O O . ALA A 1 154 ? -27.826 -5.130 5.373 1.00 90.62 154 ALA A O 1
ATOM 1163 N N . ASP A 1 155 ? -28.089 -6.386 7.206 1.00 92.06 155 ASP A N 1
ATOM 1164 C CA . ASP A 1 155 ? -29.133 -7.248 6.647 1.00 92.06 155 ASP A CA 1
ATOM 1165 C C . ASP A 1 155 ? -30.373 -6.449 6.218 1.00 92.06 155 ASP A C 1
ATOM 1167 O O . ASP A 1 155 ? -30.906 -6.680 5.132 1.00 92.06 155 ASP A O 1
ATOM 1171 N N . ILE A 1 156 ? -30.806 -5.468 7.023 1.00 92.94 156 ILE A N 1
ATOM 1172 C CA . ILE A 1 156 ? -31.892 -4.542 6.652 1.00 92.94 156 ILE A CA 1
ATOM 1173 C C . ILE A 1 156 ? -31.532 -3.797 5.359 1.00 92.94 156 ILE A C 1
ATOM 1175 O O . ILE A 1 156 ? -32.366 -3.690 4.457 1.00 92.94 156 ILE A O 1
ATOM 1179 N N . VAL A 1 157 ? -30.300 -3.285 5.254 1.00 92.44 157 VAL A N 1
ATOM 1180 C CA . VAL A 1 157 ? -29.822 -2.556 4.067 1.00 92.44 157 VAL A CA 1
ATOM 1181 C C . VAL A 1 157 ? -29.766 -3.469 2.840 1.00 92.44 157 VAL A C 1
ATOM 1183 O O . VAL A 1 157 ? -30.235 -3.054 1.780 1.00 92.44 157 VAL A O 1
ATOM 1186 N N . ARG A 1 158 ? -29.265 -4.707 2.970 1.00 90.56 158 ARG A N 1
ATOM 1187 C CA . ARG A 1 158 ? -29.229 -5.683 1.867 1.00 90.56 158 ARG A CA 1
ATOM 1188 C C . ARG A 1 158 ? -30.631 -6.002 1.368 1.00 90.56 158 ARG A C 1
ATOM 1190 O O . ARG A 1 158 ? -30.894 -5.810 0.187 1.00 90.56 158 ARG A O 1
ATOM 1197 N N . ARG A 1 159 ? -31.562 -6.359 2.260 1.00 91.94 159 ARG A N 1
ATOM 1198 C CA . ARG A 1 159 ? -32.947 -6.669 1.860 1.00 91.94 159 ARG A CA 1
ATOM 1199 C C . ARG A 1 159 ? -33.655 -5.472 1.223 1.00 91.94 159 ARG A C 1
ATOM 1201 O O . ARG A 1 159 ? -34.440 -5.637 0.290 1.00 91.94 159 ARG A O 1
ATOM 1208 N N . ALA A 1 160 ? -33.374 -4.259 1.700 1.00 90.38 160 ALA A N 1
ATOM 1209 C CA . ALA A 1 160 ? -33.909 -3.040 1.101 1.00 90.38 160 ALA A CA 1
ATOM 1210 C C . ALA A 1 160 ? -33.337 -2.770 -0.304 1.00 90.38 160 ALA A C 1
ATOM 1212 O O . ALA A 1 160 ? -34.069 -2.300 -1.176 1.00 90.38 160 ALA A O 1
ATOM 1213 N N . ALA A 1 161 ? -32.057 -3.076 -0.534 1.00 89.00 161 ALA A N 1
ATOM 1214 C CA . ALA A 1 161 ? -31.417 -2.968 -1.843 1.00 89.00 161 ALA A CA 1
ATOM 1215 C C . ALA A 1 161 ? -31.913 -4.050 -2.818 1.00 89.00 161 ALA A C 1
ATOM 1217 O O . ALA A 1 161 ? -32.268 -3.726 -3.947 1.00 89.00 161 ALA A O 1
ATOM 1218 N N . GLU A 1 162 ? -32.025 -5.304 -2.367 1.00 88.25 162 GLU A N 1
ATOM 1219 C CA . GLU A 1 162 ? -32.591 -6.431 -3.132 1.00 88.25 162 GLU A CA 1
ATOM 1220 C C . GLU A 1 162 ? -34.026 -6.148 -3.594 1.00 88.25 162 GLU A C 1
ATOM 1222 O O . GLU A 1 162 ? -34.409 -6.497 -4.706 1.00 88.25 162 GLU A O 1
ATOM 1227 N N . SER A 1 163 ? -34.807 -5.454 -2.762 1.00 87.12 163 SER A N 1
ATOM 1228 C CA . SER A 1 163 ? -36.178 -5.045 -3.090 1.00 87.12 163 SER A CA 1
ATOM 1229 C C . SER A 1 163 ? -36.246 -3.819 -4.018 1.00 87.12 163 SER A C 1
ATOM 1231 O O . SER A 1 163 ? -37.338 -3.359 -4.348 1.00 87.12 163 SER A O 1
ATOM 1233 N N . GLY A 1 164 ? -35.104 -3.244 -4.411 1.00 85.81 164 GLY A N 1
ATOM 1234 C CA . GLY A 1 164 ? -35.024 -2.038 -5.240 1.00 85.81 164 GLY A CA 1
ATOM 1235 C C . GLY A 1 164 ? -35.459 -0.751 -4.528 1.00 85.81 164 GLY A C 1
ATOM 1236 O O . GLY A 1 164 ? -35.722 0.258 -5.178 1.00 85.81 164 GLY A O 1
ATOM 1237 N N . TRP A 1 165 ? -35.566 -0.757 -3.196 1.00 88.50 165 TRP A N 1
ATOM 1238 C CA . TRP A 1 165 ? -36.046 0.398 -2.423 1.00 88.50 165 TRP A CA 1
ATOM 1239 C C . TRP A 1 165 ? -34.928 1.380 -2.056 1.00 88.50 165 TRP A C 1
ATOM 1241 O O . TRP A 1 165 ? -35.201 2.497 -1.608 1.00 88.50 165 TRP A O 1
ATOM 1251 N N . VAL A 1 166 ? -33.670 0.971 -2.232 1.00 86.00 166 VAL A N 1
ATOM 1252 C CA . VAL A 1 166 ? -32.469 1.775 -1.986 1.00 86.00 166 VAL A CA 1
ATOM 1253 C C . VAL A 1 166 ? -31.542 1.673 -3.195 1.00 86.00 166 VAL A C 1
ATOM 1255 O O . VAL A 1 166 ? -31.331 0.593 -3.733 1.00 86.00 166 VAL A O 1
ATOM 1258 N N . ASP A 1 167 ? -30.964 2.807 -3.591 1.00 86.25 167 ASP A N 1
ATOM 1259 C CA . ASP A 1 167 ? -29.932 2.878 -4.628 1.00 86.25 167 ASP A CA 1
ATOM 1260 C C . ASP A 1 167 ? -28.718 1.991 -4.292 1.00 86.25 167 ASP A C 1
ATOM 1262 O O . ASP A 1 167 ? -28.185 2.062 -3.181 1.00 86.25 167 ASP A O 1
ATOM 1266 N N . ALA A 1 168 ? -28.245 1.202 -5.260 1.00 78.31 168 ALA A N 1
ATOM 1267 C CA . ALA A 1 168 ? -27.161 0.238 -5.065 1.00 78.31 168 ALA A CA 1
ATOM 1268 C C . ALA A 1 168 ? -25.848 0.902 -4.618 1.00 78.31 168 ALA A C 1
ATOM 1270 O O . ALA A 1 168 ? -25.170 0.397 -3.723 1.00 78.31 168 ALA A O 1
ATOM 1271 N N . GLY A 1 169 ? -25.513 2.073 -5.173 1.00 76.69 169 GLY A N 1
ATOM 1272 C CA . GLY A 1 169 ? -24.313 2.815 -4.782 1.00 76.69 169 GLY A CA 1
ATOM 1273 C C . GLY A 1 169 ? -24.390 3.331 -3.344 1.00 76.69 169 GLY A C 1
ATOM 1274 O O . GLY A 1 169 ? -23.401 3.321 -2.609 1.00 76.69 169 GLY A O 1
ATOM 1275 N N . ARG A 1 170 ? -25.575 3.766 -2.909 1.00 83.94 170 ARG A N 1
ATOM 1276 C CA . ARG A 1 170 ? -25.828 4.187 -1.527 1.00 83.94 170 ARG A CA 1
ATOM 1277 C C . ARG A 1 170 ? -25.807 3.014 -0.551 1.00 83.94 170 ARG A C 1
ATOM 1279 O O . ARG A 1 170 ? -25.169 3.128 0.493 1.00 83.94 170 ARG A O 1
ATOM 1286 N N . ALA A 1 171 ? -26.470 1.913 -0.896 1.00 85.19 171 ALA A N 1
ATOM 1287 C CA . ALA A 1 171 ? -26.457 0.691 -0.101 1.00 85.19 171 ALA A CA 1
ATOM 1288 C C . ALA A 1 171 ? -25.022 0.180 0.079 1.00 85.19 171 ALA A C 1
ATOM 1290 O O . ALA A 1 171 ? -24.618 -0.074 1.209 1.00 85.19 171 ALA A O 1
ATOM 1291 N N . GLY A 1 172 ? -24.226 0.153 -0.997 1.00 77.75 172 GLY A N 1
ATOM 1292 C CA . GLY A 1 172 ? -22.818 -0.243 -0.959 1.00 77.75 172 GLY A CA 1
ATOM 1293 C C . GLY A 1 172 ? -21.993 0.568 0.043 1.00 77.75 172 GLY A C 1
ATOM 1294 O O . GLY A 1 172 ? -21.328 -0.013 0.893 1.00 77.75 172 GLY A O 1
ATOM 1295 N N . ARG A 1 173 ? -22.106 1.906 0.033 1.00 76.56 173 ARG A N 1
ATOM 1296 C CA . ARG A 1 173 ? -21.383 2.765 0.997 1.00 76.56 173 ARG A CA 1
ATOM 1297 C C . ARG A 1 173 ? -21.800 2.533 2.449 1.00 76.56 173 ARG A C 1
ATOM 1299 O O . ARG A 1 173 ? -20.974 2.631 3.355 1.00 76.56 173 ARG A O 1
ATOM 1306 N N . TRP A 1 174 ? -23.083 2.278 2.701 1.00 85.31 174 TRP A N 1
ATOM 1307 C CA . TRP A 1 174 ? -23.549 1.961 4.052 1.00 85.31 174 TRP A CA 1
ATOM 1308 C C . TRP A 1 174 ? -23.073 0.587 4.512 1.00 85.31 174 TRP A C 1
ATOM 1310 O O . TRP A 1 174 ? -22.640 0.467 5.655 1.00 85.31 174 TRP A O 1
ATOM 1320 N N . LEU A 1 175 ? -23.118 -0.417 3.635 1.00 83.94 175 LEU A N 1
ATOM 1321 C CA . LEU A 1 175 ? -22.629 -1.764 3.922 1.00 83.94 175 LEU A CA 1
ATOM 1322 C C . LEU A 1 175 ? -21.129 -1.755 4.195 1.00 83.94 175 LEU A C 1
ATOM 1324 O O . LEU A 1 175 ? -20.727 -2.252 5.233 1.00 83.94 175 LEU A O 1
ATOM 1328 N N . GLU A 1 176 ? -20.322 -1.075 3.380 1.00 73.00 176 GLU A N 1
ATOM 1329 C CA . GLU A 1 176 ? -18.877 -0.928 3.609 1.00 73.00 176 GLU A CA 1
ATOM 1330 C C . GLU A 1 176 ? -18.576 -0.352 5.004 1.00 73.00 176 GLU A C 1
ATOM 1332 O O . GLU A 1 176 ? -17.703 -0.831 5.728 1.00 73.00 176 GLU A O 1
ATOM 1337 N N . LYS A 1 177 ? -19.364 0.639 5.433 1.00 75.50 177 LYS A N 1
ATOM 1338 C CA . LYS A 1 177 ? -19.214 1.283 6.740 1.00 75.50 177 LYS A CA 1
ATOM 1339 C C . LYS A 1 177 ? -19.699 0.415 7.904 1.00 75.50 177 LYS A C 1
ATOM 1341 O O . LYS A 1 177 ? -19.098 0.437 8.978 1.00 75.50 177 LYS A O 1
ATOM 1346 N N . LEU A 1 178 ? -20.794 -0.321 7.714 1.00 79.69 178 LEU A N 1
ATOM 1347 C CA . LEU A 1 178 ? -21.353 -1.223 8.720 1.00 79.69 178 LEU A CA 1
ATOM 1348 C C . LEU A 1 178 ? -20.537 -2.506 8.843 1.00 79.69 178 LEU A C 1
ATOM 1350 O O . LEU A 1 178 ? -20.350 -2.966 9.957 1.00 79.69 178 LEU A O 1
ATOM 1354 N N . GLU A 1 179 ? -20.020 -3.062 7.755 1.00 73.75 179 GLU A N 1
ATOM 1355 C CA . GLU A 1 179 ? -19.209 -4.283 7.738 1.00 73.75 179 GLU A CA 1
ATOM 1356 C C . GLU A 1 179 ? -17.770 -3.981 8.178 1.00 73.75 179 GLU A C 1
ATOM 1358 O O . GLU A 1 179 ? -17.234 -4.693 9.029 1.00 73.75 179 GLU A O 1
ATOM 1363 N N . GLY A 1 180 ? -17.197 -2.855 7.731 1.00 56.81 180 GLY A N 1
ATOM 1364 C CA . GLY A 1 180 ? -15.862 -2.400 8.136 1.00 56.81 180 GLY A CA 1
ATOM 1365 C C . GLY A 1 180 ? -15.756 -1.966 9.605 1.00 56.81 180 GLY A C 1
ATOM 1366 O O . GLY A 1 180 ? -14.719 -2.168 10.233 1.00 56.81 180 GLY A O 1
ATOM 1367 N N . GLY A 1 181 ? -16.836 -1.424 10.181 1.00 51.88 181 GLY A N 1
ATOM 1368 C CA . GLY A 1 181 ? -16.888 -0.961 11.573 1.00 51.88 181 GLY A CA 1
ATOM 1369 C C . GLY A 1 181 ? -16.035 0.290 11.860 1.00 51.88 181 GLY A C 1
ATOM 1370 O O . GLY A 1 181 ? -15.237 0.723 11.041 1.00 51.88 181 GLY A O 1
ATOM 1371 N N . ARG A 1 182 ? -16.200 0.904 13.042 1.00 42.72 182 ARG A N 1
ATOM 1372 C CA . ARG A 1 182 ? -15.383 2.029 13.565 1.00 42.72 182 ARG A CA 1
ATOM 1373 C C . ARG A 1 182 ? -14.568 1.640 14.807 1.00 42.72 182 ARG A C 1
ATOM 1375 O O . ARG A 1 182 ? -14.078 2.500 15.538 1.00 42.72 182 ARG A O 1
ATOM 1382 N N . VAL A 1 183 ? -14.484 0.345 15.094 1.00 39.62 183 VAL A N 1
ATOM 1383 C CA . VAL A 1 183 ? -13.683 -0.174 16.202 1.00 39.62 183 VAL A CA 1
ATOM 1384 C C . VAL A 1 183 ? -12.217 -0.076 15.778 1.00 39.62 183 VAL A C 1
ATOM 1386 O O . VAL A 1 183 ? -11.884 -0.386 14.635 1.00 39.62 183 VAL A O 1
ATOM 1389 N N . LEU A 1 184 ? -11.331 0.348 16.687 1.00 42.56 184 LEU A N 1
ATOM 1390 C CA . LEU A 1 184 ? -9.935 -0.098 16.641 1.00 42.56 184 LEU A CA 1
ATOM 1391 C C . LEU A 1 184 ? -10.008 -1.603 16.360 1.00 42.56 184 LEU A C 1
ATOM 1393 O O . LEU A 1 184 ? -10.551 -2.301 17.214 1.00 42.56 184 LEU A O 1
ATOM 1397 N N . LYS A 1 185 ? -9.596 -2.097 15.179 1.00 46.12 185 LYS A N 1
ATOM 1398 C CA . LYS A 1 185 ? -9.520 -3.553 14.953 1.00 46.12 185 LYS A CA 1
ATOM 1399 C C . LYS A 1 185 ? -8.870 -4.135 16.200 1.00 46.12 185 LYS A C 1
ATOM 1401 O O . LYS A 1 185 ? -7.802 -3.636 16.558 1.00 46.12 185 LYS A O 1
ATOM 1406 N N . GLU A 1 186 ? -9.543 -5.046 16.905 1.00 38.00 186 GLU A N 1
ATOM 1407 C CA . GLU A 1 186 ? -9.096 -5.513 18.220 1.00 38.00 186 GLU A CA 1
ATOM 1408 C C . GLU A 1 186 ? -7.586 -5.775 18.188 1.00 38.00 186 GLU A C 1
ATOM 1410 O O . GLU A 1 186 ? -7.075 -6.516 17.352 1.00 38.00 186 GLU A O 1
ATOM 1415 N N . GLY A 1 187 ? -6.851 -5.040 19.025 1.00 53.31 187 GLY A N 1
ATOM 1416 C CA . GLY A 1 187 ? -5.397 -5.106 19.104 1.00 53.31 187 GLY A CA 1
ATOM 1417 C C . GLY A 1 187 ? -4.602 -4.034 18.346 1.00 53.31 187 GLY A C 1
ATOM 1418 O O . GLY A 1 187 ? -3.462 -3.826 18.742 1.00 53.31 187 GLY A O 1
ATOM 1419 N N . TRP A 1 188 ? -5.096 -3.344 17.311 1.00 66.31 188 TRP A N 1
ATOM 1420 C CA . TRP A 1 188 ? -4.312 -2.335 16.563 1.00 66.31 188 TRP A CA 1
ATOM 1421 C C . TRP A 1 188 ? -4.369 -0.936 17.203 1.00 66.31 188 TRP A C 1
ATOM 1423 O O . TRP A 1 188 ? -5.461 -0.453 17.517 1.00 66.31 188 TRP A O 1
ATOM 1433 N N . PRO A 1 189 ? -3.228 -0.241 17.388 1.00 76.94 189 PRO A N 1
ATOM 1434 C CA . PRO A 1 189 ? -3.224 1.099 17.960 1.00 76.94 189 PRO A CA 1
ATOM 1435 C C . PRO A 1 189 ? -3.736 2.145 16.967 1.00 76.94 189 PRO A C 1
ATOM 1437 O O . PRO A 1 189 ? -3.672 1.973 15.752 1.00 76.94 189 PRO A O 1
ATOM 1440 N N . LYS A 1 190 ? -4.186 3.297 17.477 1.00 81.19 190 LYS A N 1
ATOM 1441 C CA . LYS A 1 190 ? -4.619 4.409 16.623 1.00 81.19 190 LYS A CA 1
ATOM 1442 C C . LYS A 1 190 ? -3.428 5.043 15.900 1.00 81.19 190 LYS A C 1
ATOM 1444 O O . LYS A 1 190 ? -2.644 5.770 16.512 1.00 81.19 190 LYS A O 1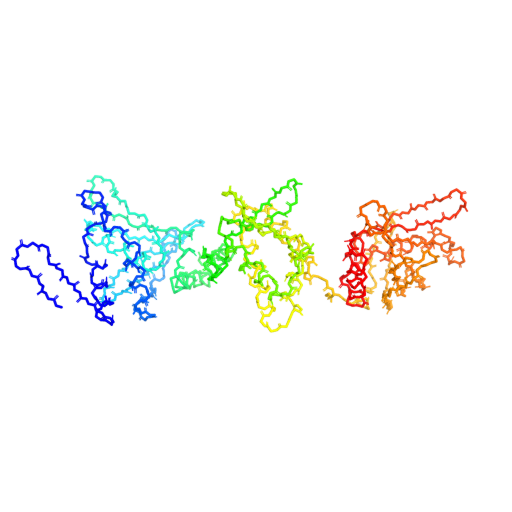
ATOM 1449 N N . TYR A 1 191 ? -3.354 4.853 14.584 1.00 88.25 191 TYR A N 1
ATOM 1450 C CA . TYR A 1 191 ? -2.418 5.587 13.733 1.00 88.25 191 TYR A CA 1
ATOM 1451 C C . TYR A 1 191 ? -2.960 6.968 13.364 1.00 88.25 191 TYR A C 1
ATOM 1453 O O . TYR A 1 191 ? -4.119 7.130 12.959 1.00 88.25 191 TYR A O 1
ATOM 1461 N N . LEU A 1 192 ? -2.080 7.961 13.464 1.00 90.50 192 LEU A N 1
ATOM 1462 C CA . LEU A 1 192 ? -2.199 9.221 12.748 1.00 90.50 192 LEU A CA 1
ATOM 1463 C C . LEU A 1 192 ? -1.889 8.947 11.277 1.00 90.50 192 LEU A C 1
ATOM 1465 O O . LEU A 1 192 ? -0.792 8.485 10.965 1.00 90.50 192 LEU A O 1
ATOM 1469 N N . VAL A 1 193 ? -2.841 9.244 10.398 1.00 92.31 193 VAL A N 1
ATOM 1470 C CA . VAL A 1 193 ? -2.684 9.127 8.948 1.00 92.31 193 VAL A CA 1
ATOM 1471 C C . VAL A 1 193 ? -3.066 10.469 8.355 1.00 92.31 193 VAL A C 1
ATOM 1473 O O . VAL A 1 193 ? -4.200 10.892 8.525 1.00 92.31 193 VAL A O 1
ATOM 1476 N N . ARG A 1 194 ? -2.117 11.169 7.736 1.00 90.56 194 ARG A N 1
ATOM 1477 C CA . ARG A 1 194 ? -2.335 12.504 7.159 1.00 90.56 194 ARG A CA 1
ATOM 1478 C C . ARG A 1 194 ? -1.366 12.775 6.020 1.00 90.56 194 ARG A C 1
ATOM 1480 O O . ARG A 1 194 ? -0.385 12.053 5.861 1.00 90.56 194 ARG A O 1
ATOM 1487 N N . LEU A 1 195 ? -1.594 13.857 5.285 1.00 91.19 195 LEU A N 1
ATOM 1488 C CA . LEU A 1 195 ? -0.595 14.401 4.370 1.00 91.19 195 LEU A CA 1
ATOM 1489 C C . LEU A 1 195 ? 0.280 15.423 5.102 1.00 91.19 195 LEU A C 1
ATOM 1491 O O . LEU A 1 195 ? -0.225 16.331 5.759 1.00 91.19 195 LEU A O 1
ATOM 1495 N N . ALA A 1 196 ? 1.593 15.270 4.984 1.00 87.75 196 ALA A N 1
ATOM 1496 C CA . ALA A 1 196 ? 2.581 16.249 5.411 1.00 87.75 196 ALA A CA 1
ATOM 1497 C C . ALA A 1 196 ? 3.378 16.658 4.172 1.00 87.75 196 ALA A C 1
ATOM 1499 O O . ALA A 1 196 ? 4.035 15.814 3.571 1.00 87.75 196 ALA A O 1
ATOM 1500 N N . GLU A 1 197 ? 3.253 17.920 3.751 1.00 85.19 197 GLU A N 1
ATOM 1501 C CA . GLU A 1 197 ? 3.921 18.442 2.542 1.00 85.19 197 GLU A CA 1
ATOM 1502 C C . GLU A 1 197 ? 3.640 17.594 1.280 1.00 85.19 197 GLU A C 1
ATOM 1504 O O . GLU A 1 197 ? 4.487 17.424 0.410 1.00 85.19 197 GLU A O 1
ATOM 1509 N N . GLY A 1 198 ? 2.433 17.022 1.187 1.00 81.25 198 GLY A N 1
ATOM 1510 C CA . GLY A 1 198 ? 2.018 16.156 0.076 1.00 81.25 198 GLY A CA 1
ATOM 1511 C C . GLY A 1 198 ? 2.448 14.686 0.191 1.00 81.25 198 GLY A C 1
ATOM 1512 O O . GLY A 1 198 ? 1.948 13.855 -0.567 1.00 81.25 198 GLY A O 1
ATOM 1513 N N . ALA A 1 199 ? 3.298 14.329 1.159 1.00 87.81 199 ALA A N 1
ATOM 1514 C CA . ALA A 1 199 ? 3.664 12.944 1.450 1.00 87.81 199 ALA A CA 1
ATOM 1515 C C . ALA A 1 199 ? 2.706 12.311 2.471 1.00 87.81 199 ALA A C 1
ATOM 1517 O O . ALA A 1 199 ? 2.274 12.961 3.427 1.00 87.81 199 ALA A O 1
ATOM 1518 N N . LEU A 1 200 ? 2.387 11.025 2.295 1.00 91.88 200 LEU A N 1
ATOM 1519 C CA . LEU A 1 200 ? 1.597 10.282 3.275 1.00 91.88 200 LEU A CA 1
ATOM 1520 C C . LEU A 1 200 ? 2.434 10.029 4.533 1.00 91.88 200 LEU A C 1
ATOM 1522 O O . LEU A 1 200 ? 3.486 9.399 4.479 1.00 91.88 200 LEU A O 1
ATOM 1526 N N . GLN A 1 201 ? 1.938 10.488 5.676 1.00 93.19 201 GLN A N 1
ATOM 1527 C CA . GLN A 1 201 ? 2.519 10.226 6.984 1.00 93.19 201 GLN A CA 1
ATOM 1528 C C . GLN A 1 201 ? 1.615 9.272 7.758 1.00 93.19 201 GLN A C 1
ATOM 1530 O O . GLN A 1 201 ? 0.487 9.628 8.094 1.00 93.19 201 GLN A O 1
ATOM 1535 N N . VAL A 1 202 ? 2.146 8.095 8.091 1.00 95.94 202 VAL A N 1
ATOM 1536 C CA . VAL A 1 202 ? 1.489 7.088 8.932 1.00 95.94 202 VAL A CA 1
ATOM 1537 C C . VAL A 1 202 ? 2.312 6.903 10.203 1.00 95.94 202 VAL A C 1
ATOM 1539 O O . VAL A 1 202 ? 3.470 6.488 10.152 1.00 95.94 202 VAL A O 1
ATOM 1542 N N . ARG A 1 203 ? 1.745 7.250 11.362 1.00 94.06 203 ARG A N 1
ATOM 1543 C CA . ARG A 1 203 ? 2.504 7.282 12.618 1.00 94.06 203 ARG A CA 1
ATOM 1544 C C . ARG A 1 203 ? 1.677 6.913 13.839 1.00 94.06 203 ARG A C 1
ATOM 1546 O O . ARG A 1 203 ? 0.622 7.491 14.085 1.00 94.06 203 ARG A O 1
ATOM 1553 N N . TYR A 1 204 ? 2.218 6.025 14.659 1.00 90.81 204 TYR A N 1
ATOM 1554 C CA . TYR A 1 204 ? 1.742 5.752 16.010 1.00 90.81 204 TYR A CA 1
ATOM 1555 C C . TYR A 1 204 ? 2.562 6.562 17.025 1.00 90.81 204 TYR A C 1
ATOM 1557 O O . TYR A 1 204 ? 3.776 6.717 16.866 1.00 90.81 204 TYR A O 1
ATOM 1565 N N . ARG A 1 205 ? 1.906 7.127 18.046 1.00 88.38 205 ARG A N 1
ATOM 1566 C CA . ARG A 1 205 ? 2.535 7.919 19.116 1.00 88.38 205 ARG A CA 1
ATOM 1567 C C . ARG A 1 205 ? 2.058 7.428 20.473 1.00 88.38 205 ARG A C 1
ATOM 1569 O O . ARG A 1 205 ? 0.871 7.162 20.640 1.00 88.38 205 ARG A O 1
ATOM 1576 N N . SER A 1 206 ? 2.985 7.336 21.420 1.00 79.81 206 SER A N 1
ATOM 1577 C CA . SER A 1 206 ? 2.690 6.946 22.796 1.00 79.81 206 SER A CA 1
ATOM 1578 C C . SER A 1 206 ? 3.736 7.510 23.751 1.00 79.81 206 SER A C 1
ATOM 1580 O O . SER A 1 206 ? 4.915 7.622 23.407 1.00 79.81 206 SER A O 1
ATOM 1582 N N . THR A 1 207 ? 3.312 7.867 24.960 1.00 79.19 207 THR A N 1
ATOM 1583 C CA . THR A 1 207 ? 4.213 8.147 26.087 1.00 79.19 207 THR A CA 1
ATOM 1584 C C . THR A 1 207 ? 4.676 6.868 26.782 1.00 79.19 207 THR A C 1
ATOM 1586 O O . THR A 1 207 ? 5.689 6.904 27.475 1.00 79.19 207 THR A O 1
ATOM 1589 N N . ASP A 1 208 ? 3.973 5.754 26.563 1.00 75.38 208 ASP A N 1
ATOM 1590 C CA . ASP A 1 208 ? 4.305 4.434 27.090 1.00 75.38 208 ASP A CA 1
ATOM 1591 C C . ASP A 1 208 ? 5.380 3.748 26.217 1.00 75.38 208 ASP A C 1
ATOM 1593 O O . ASP A 1 208 ? 5.119 3.469 25.037 1.00 75.38 208 ASP A O 1
ATOM 1597 N N . PRO A 1 209 ? 6.588 3.481 26.759 1.00 73.06 209 PRO A N 1
ATOM 1598 C CA . PRO A 1 209 ? 7.638 2.762 26.047 1.00 73.06 209 PRO A CA 1
ATOM 1599 C C . PRO A 1 209 ? 7.214 1.354 25.614 1.00 73.06 209 PRO A C 1
ATOM 1601 O O . PRO A 1 209 ? 7.588 0.937 24.517 1.00 73.06 209 PRO A O 1
ATOM 1604 N N . GLU A 1 210 ? 6.425 0.644 26.428 1.00 71.81 210 GLU A N 1
ATOM 1605 C CA . GLU A 1 210 ? 6.006 -0.730 26.128 1.00 71.81 210 GLU A CA 1
ATOM 1606 C C . GLU A 1 210 ? 5.065 -0.769 24.923 1.00 71.81 210 GLU A C 1
ATOM 1608 O O . GLU A 1 210 ? 5.208 -1.624 24.050 1.00 71.81 210 GLU A O 1
ATOM 1613 N N . GLY A 1 211 ? 4.145 0.194 24.813 1.00 75.94 211 GLY A N 1
ATOM 1614 C CA . GLY A 1 211 ? 3.304 0.360 23.629 1.00 75.94 211 GLY A CA 1
ATOM 1615 C C . GLY A 1 211 ? 4.111 0.567 22.341 1.00 75.94 211 GLY A C 1
ATOM 1616 O O . GLY A 1 211 ? 3.787 -0.023 21.310 1.00 75.94 211 GLY A O 1
ATOM 1617 N N . ILE A 1 212 ? 5.191 1.358 22.390 1.00 85.81 212 ILE A N 1
ATOM 1618 C CA . ILE A 1 212 ? 6.081 1.578 21.235 1.00 85.81 212 ILE A CA 1
ATOM 1619 C C . ILE A 1 212 ? 6.822 0.293 20.850 1.00 85.81 212 ILE A C 1
ATOM 1621 O O . ILE A 1 212 ? 6.880 -0.044 19.668 1.00 85.81 212 ILE A O 1
ATOM 1625 N N . GLU A 1 213 ? 7.369 -0.432 21.826 1.00 80.50 213 GLU A N 1
ATOM 1626 C CA . GLU A 1 213 ? 8.075 -1.693 21.571 1.00 80.50 213 GLU A CA 1
ATOM 1627 C C . GLU A 1 213 ? 7.141 -2.778 21.036 1.00 80.50 213 GLU A C 1
ATOM 1629 O O . GLU A 1 213 ? 7.498 -3.482 20.090 1.00 80.50 213 GLU A O 1
ATOM 1634 N N . ARG A 1 214 ? 5.924 -2.869 21.581 1.00 83.19 214 ARG A N 1
ATOM 1635 C CA . ARG A 1 214 ? 4.897 -3.811 21.130 1.00 83.19 214 ARG A CA 1
ATOM 1636 C C . ARG A 1 214 ? 4.514 -3.575 19.675 1.00 83.19 214 ARG A C 1
ATOM 1638 O O . ARG A 1 214 ? 4.401 -4.536 18.918 1.00 83.19 214 ARG A O 1
ATOM 1645 N N . GLU A 1 215 ? 4.340 -2.319 19.273 1.00 88.44 215 GLU A N 1
ATOM 1646 C CA . GLU A 1 215 ? 4.006 -2.013 17.883 1.00 88.44 215 GLU A CA 1
ATOM 1647 C C . GLU A 1 215 ? 5.189 -2.278 16.945 1.00 88.44 215 GLU A C 1
ATOM 1649 O O . GLU A 1 215 ? 5.027 -2.892 15.895 1.00 88.44 215 GLU A O 1
ATOM 1654 N N . ALA A 1 216 ? 6.409 -1.915 17.348 1.00 90.12 216 ALA A N 1
ATOM 1655 C CA . ALA A 1 216 ? 7.609 -2.249 16.584 1.00 90.12 216 ALA A CA 1
ATOM 1656 C C . ALA A 1 216 ? 7.803 -3.769 16.423 1.00 90.12 216 ALA A C 1
ATOM 1658 O O . ALA A 1 216 ? 8.270 -4.227 15.381 1.00 90.12 216 ALA A O 1
ATOM 1659 N N . GLN A 1 217 ? 7.470 -4.562 17.447 1.00 86.12 217 GLN A N 1
ATOM 1660 C CA . GLN A 1 217 ? 7.511 -6.024 17.372 1.00 86.12 217 GLN A CA 1
ATOM 1661 C C . GLN A 1 217 ? 6.449 -6.562 16.413 1.00 86.12 217 GLN A C 1
ATOM 1663 O O . GLN A 1 217 ? 6.774 -7.363 15.548 1.00 86.12 217 GLN A O 1
ATOM 1668 N N . ARG A 1 218 ? 5.217 -6.053 16.480 1.00 86.75 218 ARG A N 1
ATOM 1669 C CA . ARG A 1 218 ? 4.137 -6.456 15.572 1.00 86.75 218 ARG A CA 1
ATOM 1670 C C . ARG A 1 218 ? 4.494 -6.258 14.100 1.00 86.75 218 ARG A C 1
ATOM 1672 O O . ARG A 1 218 ? 4.233 -7.131 13.275 1.00 86.75 218 ARG A O 1
ATOM 1679 N N . LEU A 1 219 ? 5.093 -5.116 13.765 1.00 93.50 219 LEU A N 1
ATOM 1680 C CA . LEU A 1 219 ? 5.541 -4.840 12.400 1.00 93.50 219 LEU A CA 1
ATOM 1681 C C . LEU A 1 219 ? 6.645 -5.821 11.974 1.00 93.50 219 LEU A C 1
ATOM 1683 O O . LEU A 1 219 ? 6.627 -6.296 10.840 1.00 93.50 219 LEU A O 1
ATOM 1687 N N . ARG A 1 220 ? 7.557 -6.192 12.884 1.00 91.25 220 ARG A N 1
ATOM 1688 C CA . ARG A 1 220 ? 8.566 -7.237 12.633 1.00 91.25 220 ARG A CA 1
ATOM 1689 C C . ARG A 1 220 ? 7.944 -8.609 12.410 1.00 91.25 220 ARG A C 1
ATOM 1691 O O . ARG A 1 220 ? 8.316 -9.284 11.455 1.00 91.25 220 ARG A O 1
ATOM 1698 N N . ASP A 1 221 ? 6.960 -8.987 13.217 1.00 85.44 221 ASP A N 1
ATOM 1699 C CA . ASP A 1 221 ? 6.272 -10.279 13.104 1.00 85.44 221 ASP A CA 1
ATOM 1700 C C . ASP A 1 221 ? 5.523 -10.410 11.765 1.00 85.44 221 ASP A C 1
ATOM 1702 O O . ASP A 1 221 ? 5.475 -11.491 11.174 1.00 85.44 221 ASP A O 1
ATOM 1706 N N . MET A 1 222 ? 5.017 -9.290 11.237 1.00 89.06 222 MET A N 1
ATOM 1707 C CA . MET A 1 222 ? 4.420 -9.194 9.900 1.00 89.06 222 MET A CA 1
ATOM 1708 C C . MET A 1 222 ? 5.446 -9.354 8.763 1.00 89.06 222 MET A C 1
ATOM 1710 O O . MET A 1 222 ? 5.067 -9.714 7.652 1.00 89.06 222 MET A O 1
ATOM 1714 N N . GLY A 1 223 ? 6.736 -9.122 9.024 1.00 90.19 223 GLY A N 1
ATOM 1715 C CA . GLY A 1 223 ? 7.807 -9.159 8.023 1.00 90.19 223 GLY A CA 1
ATOM 1716 C C . GLY A 1 223 ? 8.305 -7.782 7.574 1.00 90.19 223 GLY A C 1
ATOM 1717 O O . GLY A 1 223 ? 8.891 -7.667 6.496 1.00 90.19 223 GLY A O 1
ATOM 1718 N N . LEU A 1 224 ? 8.065 -6.733 8.368 1.00 94.50 224 LEU A N 1
ATOM 1719 C CA . LEU A 1 224 ? 8.658 -5.411 8.168 1.00 94.50 224 LEU A CA 1
ATOM 1720 C C . LEU A 1 224 ? 9.964 -5.268 8.965 1.00 94.50 224 LEU A C 1
ATOM 1722 O O . LEU A 1 224 ? 10.189 -5.929 9.972 1.00 94.50 224 LEU A O 1
ATOM 1726 N N . GLU A 1 225 ? 10.829 -4.358 8.530 1.00 92.12 225 GLU A N 1
ATOM 1727 C CA . GLU A 1 225 ? 12.191 -4.199 9.043 1.00 92.12 225 GLU A CA 1
ATOM 1728 C C . GLU A 1 225 ? 12.350 -2.782 9.589 1.00 92.12 225 GLU A C 1
ATOM 1730 O O . GLU A 1 225 ? 12.020 -1.803 8.911 1.00 92.12 225 GLU A O 1
ATOM 1735 N N . GLU A 1 226 ? 12.847 -2.665 10.818 1.00 91.88 226 GLU A N 1
ATOM 1736 C CA . GLU A 1 226 ? 13.138 -1.366 11.421 1.00 91.88 226 GLU A CA 1
ATOM 1737 C C . GLU A 1 226 ? 14.298 -0.682 10.680 1.00 91.88 226 GLU A C 1
ATOM 1739 O O . GLU A 1 226 ? 15.263 -1.323 10.274 1.00 91.88 226 GLU A O 1
ATOM 1744 N N . GLY A 1 227 ? 14.196 0.627 10.469 1.00 85.38 227 GLY A N 1
ATOM 1745 C CA . GLY A 1 227 ? 15.143 1.427 9.693 1.00 85.38 227 GLY A CA 1
ATOM 1746 C C . GLY A 1 227 ? 14.879 1.426 8.183 1.00 85.38 227 GLY A C 1
ATOM 1747 O O . GLY A 1 227 ? 15.295 2.368 7.514 1.00 85.38 227 GLY A O 1
ATOM 1748 N N . ARG A 1 228 ? 14.146 0.432 7.658 1.00 84.50 228 ARG A N 1
ATOM 1749 C CA . ARG A 1 228 ? 13.796 0.315 6.228 1.00 84.50 228 ARG A CA 1
ATOM 1750 C C . ARG A 1 228 ? 12.312 0.526 5.959 1.00 84.50 228 ARG A C 1
ATOM 1752 O O . ARG A 1 228 ? 11.940 1.332 5.120 1.00 84.50 228 ARG A O 1
ATOM 1759 N N . HIS A 1 229 ? 11.463 -0.211 6.665 1.00 94.06 229 HIS A N 1
ATOM 1760 C CA . HIS A 1 229 ? 10.012 -0.185 6.489 1.00 94.06 229 HIS A CA 1
ATOM 1761 C C . HIS A 1 229 ? 9.340 0.725 7.524 1.00 94.06 229 HIS A C 1
ATOM 1763 O O . HIS A 1 229 ? 8.317 1.355 7.259 1.00 94.06 229 HIS A O 1
ATOM 1769 N N . PHE A 1 230 ? 9.919 0.827 8.716 1.00 95.75 230 PHE A N 1
ATOM 1770 C CA . PHE A 1 230 ? 9.432 1.717 9.760 1.00 95.75 230 PHE A CA 1
ATOM 1771 C C . PHE A 1 230 ? 10.583 2.228 10.626 1.00 95.75 230 PHE A C 1
ATOM 1773 O O . PHE A 1 230 ? 11.639 1.610 10.700 1.00 95.75 230 PHE A O 1
ATOM 1780 N N . ALA A 1 231 ? 10.382 3.355 11.300 1.00 94.75 231 ALA A N 1
ATOM 1781 C CA . ALA A 1 231 ? 11.349 3.957 12.210 1.00 94.75 231 ALA A CA 1
ATOM 1782 C C . ALA A 1 231 ? 10.764 4.071 13.618 1.00 94.75 231 ALA A C 1
ATOM 1784 O O . ALA A 1 231 ? 9.615 4.492 13.784 1.00 94.75 231 ALA A O 1
ATOM 1785 N N . VAL A 1 232 ? 11.566 3.749 14.632 1.00 95.25 232 VAL A N 1
ATOM 1786 C CA . VAL A 1 232 ? 11.154 3.794 16.038 1.00 95.25 232 VAL A CA 1
ATOM 1787 C C . VAL A 1 232 ? 11.923 4.877 16.780 1.00 95.25 232 VAL A C 1
ATOM 1789 O O . VAL A 1 232 ? 13.132 5.044 16.632 1.00 95.25 232 VAL A O 1
ATOM 1792 N N . LYS A 1 233 ? 11.219 5.617 17.637 1.00 93.44 233 LYS A N 1
ATOM 1793 C CA . LYS A 1 233 ? 11.826 6.506 18.626 1.00 93.44 233 LYS A CA 1
ATOM 1794 C C . LYS A 1 233 ? 11.216 6.240 19.992 1.00 93.44 233 LYS A C 1
ATOM 1796 O O . LYS A 1 233 ? 10.021 6.453 20.187 1.00 93.44 233 LYS A O 1
ATOM 1801 N N . LYS A 1 234 ? 12.046 5.839 20.957 1.00 87.75 234 LYS A N 1
ATOM 1802 C CA . LYS A 1 234 ? 11.605 5.640 22.344 1.00 87.75 234 LYS A CA 1
ATOM 1803 C C . LYS A 1 234 ? 11.212 6.970 23.012 1.00 87.75 234 LYS A C 1
ATOM 1805 O O . LYS A 1 234 ? 11.878 7.984 22.764 1.00 87.75 234 LYS A O 1
ATOM 1810 N N . PRO A 1 235 ? 10.177 6.976 23.872 1.00 83.69 235 PRO A N 1
ATOM 1811 C CA . PRO A 1 235 ? 9.863 8.132 24.708 1.00 83.69 235 PRO A CA 1
ATOM 1812 C C . PRO A 1 235 ? 11.026 8.419 25.673 1.00 83.69 235 PRO A C 1
ATOM 1814 O O . PRO A 1 235 ? 11.646 7.500 26.208 1.00 83.69 235 PRO A O 1
ATOM 1817 N N . LYS A 1 236 ? 11.352 9.700 25.886 1.00 82.44 236 LYS A N 1
ATOM 1818 C CA . LYS A 1 236 ? 12.389 10.150 26.838 1.00 82.44 236 LYS A CA 1
ATOM 1819 C C . LYS A 1 236 ? 11.974 11.468 27.489 1.00 82.44 236 LYS A C 1
ATOM 1821 O O . LYS A 1 236 ? 11.555 12.389 26.789 1.00 82.44 236 LYS A O 1
ATOM 1826 N N . GLY A 1 237 ? 12.125 11.571 28.812 1.00 71.88 237 GLY A N 1
ATOM 1827 C CA . GLY A 1 237 ? 11.902 12.813 29.567 1.00 71.88 237 GLY A CA 1
ATOM 1828 C C . GLY A 1 237 ? 10.485 13.383 29.428 1.00 71.88 237 GLY A C 1
ATOM 1829 O O . GLY A 1 237 ? 10.334 14.572 29.169 1.00 71.88 237 GLY A O 1
ATOM 1830 N N . GLY A 1 238 ? 9.456 12.530 29.496 1.00 66.44 238 GLY A N 1
ATOM 1831 C CA . GLY A 1 238 ? 8.049 12.933 29.350 1.00 66.44 238 GLY A CA 1
ATOM 1832 C C . GLY A 1 238 ? 7.604 13.261 27.917 1.00 66.44 238 GLY A C 1
ATOM 1833 O O . GLY A 1 238 ? 6.443 13.595 27.704 1.00 66.44 238 GLY A O 1
ATOM 1834 N N . ARG A 1 239 ? 8.494 13.158 26.918 1.00 77.00 239 ARG A N 1
ATOM 1835 C CA . ARG A 1 239 ? 8.150 13.332 25.498 1.00 77.00 239 ARG A CA 1
ATOM 1836 C C . ARG A 1 239 ? 7.664 12.019 24.889 1.00 77.00 239 ARG A C 1
ATOM 1838 O O . ARG A 1 239 ? 8.268 10.975 25.130 1.00 77.00 239 ARG A O 1
ATOM 1845 N N . GLU A 1 240 ? 6.633 12.104 24.048 1.00 80.00 240 GLU A N 1
ATOM 1846 C CA . GLU A 1 240 ? 6.102 10.970 23.282 1.00 80.00 240 GLU A CA 1
ATOM 1847 C C . GLU A 1 240 ? 7.190 10.295 22.432 1.00 80.00 240 GLU A C 1
ATOM 1849 O O . GLU A 1 240 ? 7.956 10.948 21.711 1.00 80.00 240 GLU A O 1
ATOM 1854 N N . GLY A 1 241 ? 7.212 8.967 22.489 1.00 88.38 241 GLY A N 1
ATOM 1855 C CA . GLY A 1 241 ? 7.850 8.122 21.497 1.00 88.38 241 GLY A CA 1
ATOM 1856 C C . GLY A 1 241 ? 6.943 7.933 20.287 1.00 88.38 241 GLY A C 1
ATOM 1857 O O . GLY A 1 241 ? 5.784 8.362 20.267 1.00 88.38 241 GLY A O 1
ATOM 1858 N N . TYR A 1 242 ? 7.473 7.307 19.243 1.00 91.50 242 TYR A N 1
ATOM 1859 C CA . TYR A 1 242 ? 6.692 7.011 18.054 1.00 91.50 242 TYR A CA 1
ATOM 1860 C C . TYR A 1 242 ? 7.217 5.830 17.251 1.00 91.50 242 TYR A C 1
ATOM 1862 O O . TYR A 1 242 ? 8.409 5.531 17.271 1.00 91.50 242 TYR A O 1
ATOM 1870 N N . VAL A 1 243 ? 6.307 5.246 16.477 1.00 95.44 243 VAL A N 1
ATOM 1871 C CA . VAL A 1 243 ? 6.601 4.341 15.366 1.00 95.44 243 VAL A CA 1
ATOM 1872 C C . VAL A 1 243 ? 6.092 5.008 14.093 1.00 95.44 243 VAL A C 1
ATOM 1874 O O . VAL A 1 243 ? 4.904 5.314 13.982 1.00 95.44 243 VAL A O 1
ATOM 1877 N N . SER A 1 244 ? 6.991 5.309 13.161 1.00 95.50 244 SER A N 1
ATOM 1878 C CA . SER A 1 244 ? 6.666 5.917 11.869 1.00 95.50 244 SER A CA 1
ATOM 1879 C C . SER A 1 244 ? 6.760 4.857 10.786 1.00 95.50 244 SER A C 1
ATOM 1881 O O . SER A 1 244 ? 7.828 4.286 10.603 1.00 95.50 244 SER A O 1
ATOM 1883 N N . ILE A 1 245 ? 5.674 4.617 10.062 1.00 96.31 245 ILE A N 1
ATOM 1884 C CA . ILE A 1 245 ? 5.681 3.728 8.899 1.00 96.31 245 ILE A CA 1
ATOM 1885 C C . ILE A 1 245 ? 6.171 4.549 7.712 1.00 96.31 245 ILE A C 1
ATOM 1887 O O . ILE A 1 245 ? 5.659 5.643 7.458 1.00 96.31 245 ILE A O 1
ATOM 1891 N N . LEU A 1 246 ? 7.204 4.050 7.043 1.00 93.88 246 LEU A N 1
ATOM 1892 C CA . LEU A 1 246 ? 7.755 4.669 5.843 1.00 93.88 246 LEU A CA 1
ATOM 1893 C C . LEU A 1 246 ? 6.911 4.260 4.631 1.00 93.88 246 LEU A C 1
ATOM 1895 O O . LEU A 1 246 ? 6.138 3.301 4.706 1.00 93.88 246 LEU A O 1
ATOM 1899 N N . ARG A 1 247 ? 7.042 4.986 3.517 1.00 92.19 247 ARG A N 1
ATOM 1900 C CA . ARG A 1 247 ? 6.299 4.676 2.286 1.00 92.19 247 ARG A CA 1
ATOM 1901 C C . ARG A 1 247 ? 6.567 3.232 1.857 1.00 92.19 247 ARG A C 1
ATOM 1903 O O . ARG A 1 247 ? 5.630 2.462 1.675 1.00 92.19 247 ARG A O 1
ATOM 1910 N N . GLU A 1 248 ? 7.840 2.862 1.842 1.00 88.94 248 GLU A N 1
ATOM 1911 C CA . GLU A 1 248 ? 8.358 1.540 1.501 1.00 88.94 248 GLU A CA 1
ATOM 1912 C C . GLU A 1 248 ? 7.802 0.459 2.440 1.00 88.94 248 GLU A C 1
ATOM 1914 O O . GLU A 1 248 ? 7.578 -0.679 2.038 1.00 88.94 248 GLU A O 1
ATOM 1919 N N . GLY A 1 249 ? 7.538 0.803 3.705 1.00 94.69 249 GLY A N 1
ATOM 1920 C CA . GLY A 1 249 ? 6.911 -0.116 4.653 1.00 94.69 249 GLY A CA 1
ATOM 1921 C C . GLY A 1 249 ? 5.443 -0.384 4.354 1.00 94.69 249 GLY A C 1
ATOM 1922 O O . GLY A 1 249 ? 4.994 -1.520 4.499 1.00 94.69 249 GLY A O 1
ATOM 1923 N N . LEU A 1 250 ? 4.700 0.633 3.911 1.00 96.12 250 LEU A N 1
ATOM 1924 C CA . LEU A 1 250 ? 3.312 0.453 3.492 1.00 96.12 250 LEU A CA 1
ATOM 1925 C C . LEU A 1 250 ? 3.225 -0.322 2.169 1.00 96.12 250 LEU A C 1
ATOM 1927 O O . LEU A 1 250 ? 2.375 -1.202 2.049 1.00 96.12 250 LEU A O 1
ATOM 1931 N N . GLU A 1 251 ? 4.129 -0.062 1.223 1.00 94.25 251 GLU A N 1
ATOM 1932 C CA . GLU A 1 251 ? 4.257 -0.833 -0.023 1.00 94.25 251 GLU A CA 1
ATOM 1933 C C . GLU A 1 251 ? 4.602 -2.295 0.266 1.00 94.25 251 GLU A C 1
ATOM 1935 O O . GLU A 1 251 ? 3.957 -3.201 -0.263 1.00 94.25 251 GLU A O 1
ATOM 1940 N N . ARG A 1 252 ? 5.557 -2.551 1.172 1.00 93.12 252 ARG A N 1
ATOM 1941 C CA . ARG A 1 252 ? 5.918 -3.915 1.572 1.00 93.12 252 ARG A CA 1
ATOM 1942 C C . ARG A 1 252 ? 4.768 -4.631 2.271 1.00 93.12 252 ARG A C 1
ATOM 1944 O O . ARG A 1 252 ? 4.531 -5.800 1.977 1.00 93.12 252 ARG A O 1
ATOM 1951 N N . ALA A 1 253 ? 4.038 -3.957 3.158 1.00 95.56 253 ALA A N 1
ATOM 1952 C CA . ALA A 1 253 ? 2.841 -4.525 3.777 1.00 95.56 253 ALA A CA 1
ATOM 1953 C C . ALA A 1 253 ? 1.754 -4.827 2.729 1.00 95.56 253 ALA A C 1
ATOM 1955 O O . ALA A 1 253 ? 1.114 -5.874 2.775 1.00 95.56 253 ALA A O 1
ATOM 1956 N N . ALA A 1 254 ? 1.575 -3.952 1.740 1.00 95.88 254 ALA A N 1
ATOM 1957 C CA . ALA A 1 254 ? 0.648 -4.177 0.639 1.00 95.88 254 ALA A CA 1
ATOM 1958 C C . ALA A 1 254 ? 1.056 -5.380 -0.226 1.00 95.88 254 ALA A C 1
ATOM 1960 O O . ALA A 1 254 ? 0.211 -6.224 -0.522 1.00 95.88 254 ALA A O 1
ATOM 1961 N N . TRP A 1 255 ? 2.341 -5.529 -0.540 1.00 93.69 255 TRP A N 1
ATOM 1962 C CA . TRP A 1 255 ? 2.861 -6.711 -1.227 1.00 93.69 255 TRP A CA 1
ATOM 1963 C C . TRP A 1 255 ? 2.638 -7.992 -0.413 1.00 93.69 255 TRP A C 1
ATOM 1965 O O . TRP A 1 255 ? 2.073 -8.961 -0.916 1.00 93.69 255 TRP A O 1
ATOM 1975 N N . LEU A 1 256 ? 2.994 -7.975 0.878 1.00 92.44 256 LEU A N 1
ATOM 1976 C CA . LEU A 1 256 ? 2.794 -9.102 1.795 1.00 92.44 256 LEU A CA 1
ATOM 1977 C C . LEU A 1 256 ? 1.317 -9.476 1.940 1.00 92.44 256 LEU A C 1
ATOM 1979 O O . LEU A 1 256 ? 1.019 -10.641 2.166 1.00 92.44 256 LEU A O 1
ATOM 1983 N N . SER A 1 257 ? 0.386 -8.534 1.765 1.00 92.00 257 SER A N 1
ATOM 1984 C CA . SER A 1 257 ? -1.050 -8.839 1.799 1.00 92.00 257 SER A CA 1
ATOM 1985 C C . SER A 1 257 ? -1.517 -9.747 0.654 1.00 92.00 257 SER A C 1
ATOM 1987 O O . SER A 1 257 ? -2.523 -10.437 0.798 1.00 92.00 257 SER A O 1
ATOM 1989 N N . VAL A 1 258 ? -0.791 -9.770 -0.467 1.00 89.25 258 VAL A N 1
ATOM 1990 C CA . VAL A 1 258 ? -1.120 -10.575 -1.656 1.00 89.25 258 VAL A CA 1
ATOM 1991 C C . VAL A 1 258 ? -0.200 -11.786 -1.771 1.00 89.25 258 VAL A C 1
ATOM 1993 O O . VAL A 1 258 ? -0.680 -12.886 -2.022 1.00 89.25 258 VAL A O 1
ATOM 1996 N N . HIS A 1 259 ? 1.100 -11.583 -1.558 1.00 84.12 259 HIS A N 1
ATOM 1997 C CA . HIS A 1 259 ? 2.152 -12.569 -1.818 1.00 84.12 259 HIS A CA 1
ATOM 1998 C C . HIS A 1 259 ? 2.800 -13.140 -0.553 1.00 84.12 259 HIS A C 1
ATOM 2000 O O . HIS A 1 259 ? 3.670 -14.002 -0.645 1.00 84.12 259 HIS A O 1
ATOM 2006 N N . GLY A 1 260 ? 2.431 -12.646 0.632 1.00 83.81 260 GLY A N 1
ATOM 2007 C CA . GLY A 1 260 ? 2.863 -13.247 1.889 1.00 83.81 260 GLY A CA 1
ATOM 2008 C C . GLY A 1 260 ? 2.241 -14.629 2.091 1.00 83.81 260 GLY A C 1
ATOM 2009 O O . GLY A 1 260 ? 1.264 -14.987 1.439 1.00 83.81 260 GLY A O 1
ATOM 2010 N N . GLU A 1 261 ? 2.768 -15.379 3.054 1.00 78.44 261 GLU A N 1
ATOM 2011 C CA . GLU A 1 261 ? 2.275 -16.716 3.392 1.00 78.44 261 GLU A CA 1
ATOM 2012 C C . GLU A 1 261 ? 1.709 -16.760 4.818 1.00 78.44 261 GLU A C 1
ATOM 2014 O O . GLU A 1 261 ? 2.216 -16.101 5.736 1.00 78.44 261 GLU A O 1
ATOM 2019 N N . GLY A 1 262 ? 0.654 -17.557 5.004 1.00 83.19 262 GLY A N 1
ATOM 2020 C CA . GLY A 1 262 ? 0.062 -17.864 6.306 1.00 83.19 262 GLY A CA 1
ATOM 2021 C C . GLY A 1 262 ? -0.350 -16.626 7.107 1.00 83.19 262 GLY A C 1
ATOM 2022 O O . GLY A 1 262 ? -1.007 -15.711 6.605 1.00 83.19 262 GLY A O 1
ATOM 2023 N N . ASP A 1 263 ? 0.050 -16.590 8.378 1.0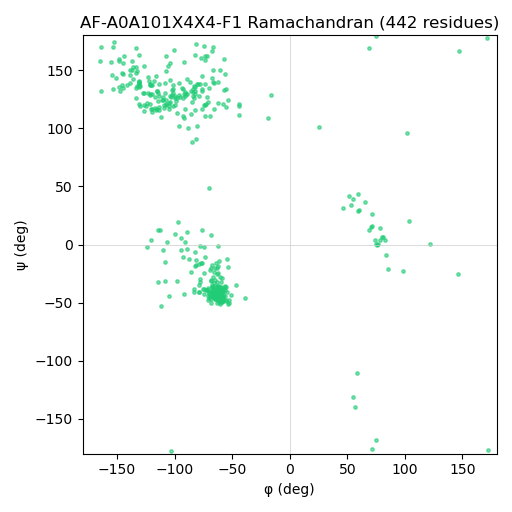0 75.44 263 ASP A N 1
ATOM 2024 C CA . ASP A 1 263 ? -0.332 -15.518 9.300 1.00 75.44 263 ASP A CA 1
ATOM 2025 C C . ASP A 1 263 ? 0.218 -14.146 8.903 1.00 75.44 263 ASP A C 1
ATOM 2027 O O . ASP A 1 263 ? -0.446 -13.135 9.134 1.00 75.44 263 ASP A O 1
ATOM 2031 N N . ARG A 1 264 ? 1.386 -14.088 8.248 1.00 83.06 264 ARG A N 1
ATOM 2032 C CA . ARG A 1 264 ? 1.978 -12.818 7.799 1.00 83.06 264 ARG A CA 1
ATOM 2033 C C . ARG A 1 264 ? 1.120 -12.145 6.738 1.00 83.06 264 ARG A C 1
ATOM 2035 O O . ARG A 1 264 ? 0.905 -10.938 6.817 1.00 83.06 264 ARG A O 1
ATOM 2042 N N . GLN A 1 265 ? 0.587 -12.923 5.794 1.00 84.06 265 GLN A N 1
ATOM 2043 C CA . GLN A 1 265 ? -0.309 -12.411 4.756 1.00 84.06 265 GLN A CA 1
ATOM 2044 C C . GLN A 1 265 ? -1.564 -11.793 5.366 1.00 84.06 265 GLN A C 1
ATOM 2046 O O . GLN A 1 265 ? -1.925 -10.658 5.052 1.00 84.06 265 GLN A O 1
ATOM 2051 N N . ARG A 1 266 ? -2.200 -12.530 6.284 1.00 77.12 266 ARG A N 1
ATOM 2052 C CA . ARG A 1 266 ? -3.407 -12.083 6.980 1.00 77.12 266 ARG A CA 1
ATOM 2053 C C . ARG A 1 266 ? -3.147 -10.811 7.784 1.00 77.12 266 ARG A C 1
ATOM 2055 O O . ARG A 1 266 ? -3.887 -9.843 7.630 1.00 77.12 266 ARG A O 1
ATOM 2062 N N . LEU A 1 267 ? -2.074 -10.775 8.578 1.00 82.62 267 LEU A N 1
ATOM 2063 C CA . LEU A 1 267 ? -1.692 -9.596 9.364 1.00 82.62 267 LEU A CA 1
ATOM 2064 C C . LEU A 1 267 ? -1.414 -8.377 8.475 1.00 82.62 267 LEU A C 1
ATOM 2066 O O . LEU A 1 267 ? -1.846 -7.269 8.796 1.00 82.62 267 LEU A O 1
ATOM 2070 N N . ALA A 1 268 ? -0.738 -8.576 7.344 1.00 89.75 268 ALA A N 1
ATOM 2071 C CA . ALA A 1 268 ? -0.440 -7.513 6.394 1.00 89.75 268 ALA A CA 1
ATOM 2072 C C . ALA A 1 268 ? -1.706 -6.983 5.701 1.00 89.75 268 ALA A C 1
ATOM 2074 O O . ALA A 1 268 ? -1.914 -5.770 5.634 1.00 89.75 268 ALA A O 1
ATOM 2075 N N . ALA A 1 269 ? -2.598 -7.873 5.257 1.00 84.38 269 ALA A N 1
ATOM 2076 C CA . ALA A 1 269 ? -3.896 -7.501 4.698 1.00 84.38 269 ALA A CA 1
ATOM 2077 C C . ALA A 1 269 ? -4.751 -6.734 5.714 1.00 84.38 269 ALA A C 1
ATOM 2079 O O . ALA A 1 269 ? -5.371 -5.716 5.386 1.00 84.38 269 ALA A O 1
ATOM 2080 N N . GLU A 1 270 ? -4.745 -7.180 6.971 1.00 83.69 270 GLU A N 1
ATOM 2081 C CA . GLU A 1 270 ? -5.466 -6.511 8.038 1.00 83.69 270 GLU A CA 1
ATOM 2082 C C . GLU A 1 270 ? -4.929 -5.111 8.324 1.00 83.69 270 GLU A C 1
ATOM 2084 O O . GLU A 1 270 ? -5.734 -4.181 8.456 1.00 83.69 270 GLU A O 1
ATOM 2089 N N . PHE A 1 271 ? -3.606 -4.968 8.399 1.00 88.69 271 PHE A N 1
ATOM 2090 C CA . PHE A 1 271 ? -2.926 -3.699 8.618 1.00 88.69 271 PHE A CA 1
ATOM 2091 C C . PHE A 1 271 ? -3.186 -2.712 7.479 1.00 88.69 271 PHE A C 1
ATOM 2093 O O . PHE A 1 271 ? -3.594 -1.580 7.727 1.00 88.69 271 PHE A O 1
ATOM 2100 N N . VAL A 1 272 ? -3.041 -3.146 6.225 1.00 92.56 272 VAL A N 1
ATOM 2101 C CA . VAL A 1 272 ? -3.303 -2.315 5.039 1.00 92.56 272 VAL A CA 1
ATOM 2102 C C . VAL A 1 272 ? -4.751 -1.834 5.014 1.00 92.56 272 VAL A C 1
ATOM 2104 O O . VAL A 1 272 ? -4.999 -0.639 4.847 1.00 92.56 272 VAL A O 1
ATOM 2107 N N . GLY A 1 273 ? -5.711 -2.737 5.246 1.00 82.62 273 GLY A N 1
ATOM 2108 C CA . GLY A 1 273 ? -7.125 -2.371 5.337 1.00 82.62 273 GLY A CA 1
ATOM 2109 C C . GLY A 1 273 ? -7.382 -1.344 6.441 1.00 82.62 273 GLY A C 1
ATOM 2110 O O . GLY A 1 273 ? -8.121 -0.383 6.235 1.00 82.62 273 GLY A O 1
ATOM 2111 N N . TYR A 1 274 ? -6.708 -1.493 7.586 1.00 84.38 274 TYR A N 1
ATOM 2112 C CA . TYR A 1 274 ? -6.805 -0.539 8.683 1.00 84.38 274 TYR A CA 1
ATOM 2113 C C . TYR A 1 274 ? -6.219 0.834 8.320 1.00 84.38 274 TYR A C 1
ATOM 2115 O O . TYR A 1 274 ? -6.868 1.850 8.555 1.00 84.38 274 TYR A O 1
ATOM 2123 N N . ILE A 1 275 ? -5.043 0.904 7.691 1.00 90.12 275 ILE A N 1
ATOM 2124 C CA . ILE A 1 275 ? -4.453 2.183 7.265 1.00 90.12 275 ILE A CA 1
ATOM 2125 C C . ILE A 1 275 ? -5.321 2.887 6.215 1.00 90.12 275 ILE A C 1
ATOM 2127 O O . ILE A 1 275 ? -5.528 4.096 6.322 1.00 90.12 275 ILE A O 1
ATOM 2131 N N . LEU A 1 276 ? -5.883 2.156 5.246 1.00 85.31 276 LEU A N 1
ATOM 2132 C CA . LEU A 1 276 ? -6.804 2.726 4.256 1.00 85.31 276 LEU A CA 1
ATOM 2133 C C . LEU A 1 276 ? -8.081 3.262 4.906 1.00 85.31 276 LEU A C 1
ATOM 2135 O O . LEU A 1 276 ? -8.518 4.364 4.578 1.00 85.31 276 LEU A O 1
ATOM 2139 N N . GLN A 1 277 ? -8.638 2.533 5.873 1.00 80.94 277 GLN A N 1
ATOM 2140 C CA . GLN A 1 277 ? -9.761 3.009 6.673 1.00 80.94 277 GLN A CA 1
ATOM 2141 C C . GLN A 1 277 ? -9.404 4.310 7.411 1.00 80.94 277 GLN A C 1
ATOM 2143 O O . GLN A 1 277 ? -10.134 5.295 7.309 1.00 80.94 277 GLN A O 1
ATOM 2148 N N . ARG A 1 278 ? -8.254 4.353 8.104 1.00 83.06 278 ARG A N 1
ATOM 2149 C CA . ARG A 1 278 ? -7.764 5.559 8.799 1.00 83.06 278 ARG A CA 1
ATOM 2150 C C . ARG A 1 278 ? -7.561 6.735 7.840 1.00 83.06 278 ARG A C 1
ATOM 2152 O O . ARG A 1 278 ? -7.884 7.861 8.202 1.00 83.06 278 ARG A O 1
ATOM 2159 N N . ALA A 1 279 ? -7.054 6.481 6.636 1.00 80.81 279 ALA A N 1
ATOM 2160 C CA . ALA A 1 279 ? -6.885 7.495 5.600 1.00 80.81 279 ALA A CA 1
ATOM 2161 C C . ALA A 1 279 ? -8.236 8.040 5.107 1.00 80.81 279 ALA A C 1
ATOM 2163 O O . ALA A 1 279 ? -8.382 9.248 4.944 1.00 80.81 279 ALA A O 1
ATOM 2164 N N . GLY A 1 280 ? -9.234 7.166 4.924 1.00 74.19 280 GLY A N 1
ATOM 2165 C CA . GLY A 1 280 ? -10.605 7.552 4.572 1.00 74.19 280 GLY A CA 1
ATOM 2166 C C . GLY A 1 280 ? -11.284 8.406 5.641 1.00 74.19 280 GLY A C 1
ATOM 2167 O O . GLY A 1 280 ? -12.017 9.333 5.312 1.00 74.19 280 GLY A O 1
ATOM 2168 N N . GLU A 1 281 ? -11.001 8.144 6.918 1.00 77.69 281 GLU A N 1
ATOM 2169 C CA . GLU A 1 281 ? -11.486 8.986 8.016 1.00 77.69 281 GLU A CA 1
ATOM 2170 C C . GLU A 1 281 ? -10.852 10.384 8.047 1.00 77.69 281 GLU A C 1
ATOM 2172 O O . GLU A 1 281 ? -11.503 11.321 8.504 1.00 77.69 281 GLU A O 1
ATOM 2177 N N . GLU A 1 282 ? -9.606 10.529 7.587 1.00 78.25 282 GLU A N 1
ATOM 2178 C CA . GLU A 1 282 ? -8.919 11.826 7.514 1.00 78.25 282 GLU A CA 1
ATOM 2179 C C . GLU A 1 282 ? -9.372 12.644 6.292 1.00 78.25 282 GLU A C 1
ATOM 2181 O O . GLU A 1 282 ? -9.479 13.868 6.362 1.00 78.25 282 GLU A O 1
ATOM 2186 N N . GLY A 1 283 ? -9.670 11.977 5.172 1.00 75.88 283 GLY A N 1
ATOM 2187 C CA . GLY A 1 283 ? -10.308 12.587 4.007 1.00 75.88 283 GLY A CA 1
ATOM 2188 C C . GLY A 1 283 ? -9.871 11.999 2.666 1.00 75.88 283 GLY A C 1
ATOM 2189 O O . GLY A 1 283 ? -8.855 11.311 2.549 1.00 75.88 283 GLY A O 1
ATOM 2190 N N . ASP A 1 284 ? -10.620 12.329 1.612 1.00 77.81 284 ASP A N 1
ATOM 2191 C CA . ASP A 1 284 ? -10.470 11.734 0.276 1.00 77.81 284 ASP A CA 1
ATOM 2192 C C . ASP A 1 284 ? -9.066 11.878 -0.321 1.00 77.81 284 ASP A C 1
ATOM 2194 O O . ASP A 1 284 ? -8.572 10.960 -0.975 1.00 77.81 284 ASP A O 1
ATOM 2198 N N . ALA A 1 285 ? -8.400 13.017 -0.110 1.00 84.69 285 ALA A N 1
ATOM 2199 C CA . ALA A 1 285 ? -7.042 13.235 -0.610 1.00 84.69 285 ALA A CA 1
ATOM 2200 C C . ALA A 1 285 ? -6.030 12.290 0.062 1.00 84.69 285 ALA A C 1
ATOM 2202 O O . ALA A 1 285 ? -5.158 11.731 -0.606 1.00 84.69 285 ALA A O 1
ATOM 2203 N N . VAL A 1 286 ? -6.179 12.071 1.372 1.00 88.50 286 VAL A N 1
ATOM 2204 C CA . VAL A 1 286 ? -5.329 11.165 2.154 1.00 88.50 286 VAL A CA 1
ATOM 2205 C C . VAL A 1 286 ? -5.595 9.719 1.745 1.00 88.50 286 VAL A C 1
ATOM 2207 O O . VAL A 1 286 ? -4.650 8.973 1.490 1.00 88.50 286 VAL A O 1
ATOM 2210 N N . TYR A 1 287 ? -6.871 9.343 1.600 1.00 85.38 287 TYR A N 1
ATOM 2211 C CA . TYR A 1 287 ? -7.276 8.026 1.109 1.00 85.38 287 TYR A CA 1
ATOM 2212 C C . TYR A 1 287 ? -6.719 7.731 -0.281 1.00 85.38 287 TYR A C 1
ATOM 2214 O O . TYR A 1 287 ? -6.123 6.677 -0.477 1.00 85.38 287 TYR A O 1
ATOM 2222 N N . LYS A 1 288 ? -6.851 8.662 -1.237 1.00 88.62 288 LYS A N 1
ATOM 2223 C CA . LYS A 1 288 ? -6.309 8.491 -2.593 1.00 88.62 288 LYS A CA 1
ATOM 2224 C C . LYS A 1 288 ? -4.803 8.252 -2.568 1.00 88.62 288 LYS A C 1
ATOM 2226 O O . LYS A 1 288 ? -4.342 7.334 -3.238 1.00 88.62 288 LYS A O 1
ATOM 2231 N N . LYS A 1 289 ? -4.055 9.014 -1.761 1.00 93.19 28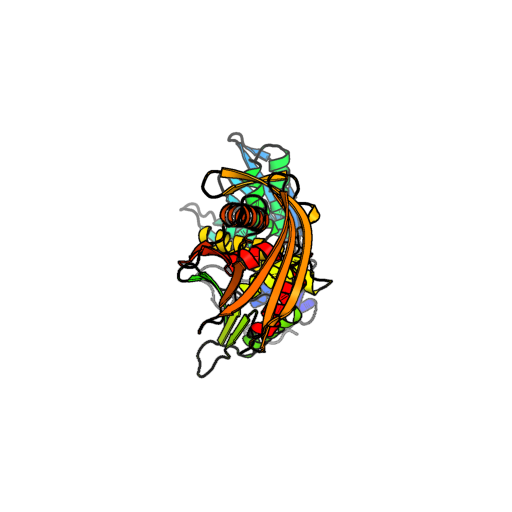9 LYS A N 1
ATOM 2232 C CA . LYS A 1 289 ? -2.602 8.837 -1.646 1.00 93.19 289 LYS A CA 1
ATOM 2233 C C . LYS A 1 289 ? -2.226 7.505 -0.995 1.00 93.19 289 LYS A C 1
ATOM 2235 O O . LYS A 1 289 ? -1.324 6.829 -1.473 1.00 93.19 289 LYS A O 1
ATOM 2240 N N . ALA A 1 290 ? -2.921 7.107 0.069 1.00 93.31 290 ALA A N 1
ATOM 2241 C CA . ALA A 1 290 ? -2.696 5.810 0.705 1.00 93.31 290 ALA A CA 1
ATOM 2242 C C . ALA A 1 290 ? -3.043 4.645 -0.226 1.00 93.31 290 ALA A C 1
ATOM 2244 O O . ALA A 1 290 ? -2.292 3.679 -0.305 1.00 93.31 290 ALA A O 1
ATOM 2245 N N . LYS A 1 291 ? -4.146 4.761 -0.969 1.00 93.50 291 LYS A N 1
ATOM 2246 C CA . LYS A 1 291 ? -4.569 3.772 -1.958 1.00 93.50 291 LYS A CA 1
ATOM 2247 C C . LYS A 1 291 ? -3.551 3.632 -3.083 1.00 93.50 291 LYS A C 1
ATOM 2249 O O . LYS A 1 291 ? -3.214 2.510 -3.418 1.00 93.50 291 LYS A O 1
ATOM 2254 N N . GLU A 1 292 ? -3.040 4.737 -3.620 1.00 94.06 292 GLU A N 1
ATOM 2255 C CA . GLU A 1 292 ? -1.985 4.723 -4.643 1.00 94.06 292 GLU A CA 1
ATOM 2256 C C . GLU A 1 292 ? -0.771 3.903 -4.180 1.00 94.06 292 GLU A C 1
ATOM 2258 O O . GLU A 1 292 ? -0.394 2.953 -4.855 1.00 94.06 292 GLU A O 1
ATOM 2263 N N . ILE A 1 293 ? -0.248 4.185 -2.982 1.00 94.38 293 ILE A N 1
ATOM 2264 C CA . ILE A 1 293 ? 0.903 3.470 -2.402 1.00 94.38 293 ILE A CA 1
ATOM 2265 C C . ILE A 1 293 ? 0.597 1.974 -2.202 1.00 94.38 293 ILE A C 1
ATOM 2267 O O . ILE A 1 293 ? 1.432 1.110 -2.462 1.00 94.38 293 ILE A O 1
ATOM 2271 N N . VAL A 1 294 ? -0.615 1.641 -1.748 1.00 94.81 294 VAL A N 1
ATOM 2272 C CA . VAL A 1 294 ? -1.031 0.243 -1.558 1.00 94.81 294 VAL A CA 1
ATOM 2273 C C . VAL A 1 294 ? -1.131 -0.501 -2.890 1.00 94.81 294 VAL A C 1
ATOM 2275 O O . VAL A 1 294 ? -0.659 -1.631 -2.993 1.00 94.81 294 VAL A O 1
ATOM 2278 N N . GLU A 1 295 ? -1.729 0.108 -3.910 1.00 91.88 295 GLU A N 1
ATOM 2279 C CA . GLU A 1 295 ? -1.843 -0.504 -5.235 1.00 91.88 295 GLU A CA 1
ATOM 2280 C C . GLU A 1 295 ? -0.467 -0.655 -5.903 1.00 91.88 295 GLU A C 1
ATOM 2282 O O . GLU A 1 295 ? -0.201 -1.687 -6.516 1.00 91.88 295 GLU A O 1
ATOM 2287 N N . GLU A 1 296 ? 0.443 0.308 -5.720 1.00 91.00 296 GLU A N 1
ATOM 2288 C CA . GLU A 1 296 ? 1.840 0.193 -6.157 1.00 91.00 296 GLU A CA 1
ATOM 2289 C C . GLU A 1 296 ? 2.541 -1.006 -5.507 1.00 91.00 296 GLU A C 1
ATOM 2291 O O . GLU A 1 296 ? 3.126 -1.826 -6.217 1.00 91.00 296 GLU A O 1
ATOM 2296 N N . GLY A 1 297 ? 2.423 -1.164 -4.185 1.00 92.88 297 GLY A N 1
ATOM 2297 C CA . GLY A 1 297 ? 3.011 -2.299 -3.470 1.00 92.88 297 GLY A CA 1
ATOM 2298 C C . GLY A 1 297 ? 2.437 -3.652 -3.904 1.00 92.88 297 GLY A C 1
ATOM 2299 O O . GLY A 1 297 ? 3.184 -4.611 -4.092 1.00 92.88 297 GLY A O 1
ATOM 2300 N N . ARG A 1 298 ? 1.120 -3.734 -4.131 1.00 92.25 298 ARG A N 1
ATOM 2301 C CA . ARG A 1 298 ? 0.454 -4.948 -4.646 1.00 92.25 298 ARG A CA 1
ATOM 2302 C C . ARG A 1 298 ? 0.853 -5.298 -6.075 1.00 92.25 298 ARG A C 1
ATOM 2304 O O . ARG A 1 298 ? 0.795 -6.464 -6.446 1.00 92.25 298 ARG A O 1
ATOM 2311 N N . ALA A 1 299 ? 1.222 -4.304 -6.879 1.00 92.56 299 ALA A N 1
ATOM 2312 C CA . ALA A 1 299 ? 1.572 -4.514 -8.276 1.00 92.56 299 ALA A CA 1
ATOM 2313 C C . ALA A 1 299 ? 2.968 -5.135 -8.465 1.00 92.56 299 ALA A C 1
ATOM 2315 O O . ALA A 1 299 ? 3.263 -5.617 -9.561 1.00 92.56 299 ALA A O 1
ATOM 2316 N N . VAL A 1 300 ? 3.831 -5.127 -7.443 1.00 92.31 300 VAL A N 1
ATOM 2317 C CA . VAL A 1 300 ? 5.188 -5.691 -7.527 1.00 92.31 300 VAL A CA 1
ATOM 2318 C C . VAL A 1 300 ? 5.126 -7.195 -7.813 1.00 92.31 300 VAL A C 1
ATOM 2320 O O . VAL A 1 300 ? 4.541 -7.957 -7.050 1.00 92.31 300 VAL A O 1
ATOM 2323 N N . GLY A 1 301 ? 5.742 -7.620 -8.918 1.00 91.00 301 GLY A N 1
ATOM 2324 C CA . GLY A 1 301 ? 5.742 -9.010 -9.388 1.00 91.00 301 GLY A CA 1
ATOM 2325 C C . GLY A 1 301 ? 4.391 -9.538 -9.892 1.00 91.00 301 GLY A C 1
ATOM 2326 O O . GLY A 1 301 ? 4.245 -10.744 -10.070 1.00 91.00 301 GLY A O 1
ATOM 2327 N N . SER A 1 302 ? 3.398 -8.669 -10.112 1.00 90.00 302 SER A N 1
ATOM 2328 C CA . SER A 1 302 ? 2.047 -9.073 -10.543 1.00 90.00 302 SER A CA 1
ATOM 2329 C C . SER A 1 302 ? 1.907 -9.322 -12.052 1.00 90.00 302 SER A C 1
ATOM 2331 O O . SER A 1 302 ? 0.954 -9.972 -12.479 1.00 90.00 302 SER A O 1
ATOM 2333 N N . LEU A 1 303 ? 2.839 -8.814 -12.864 1.00 94.44 303 LEU A N 1
ATOM 2334 C CA . LEU A 1 303 ? 2.847 -8.933 -14.324 1.00 94.44 303 LEU A CA 1
ATOM 2335 C C . LEU A 1 303 ? 3.929 -9.909 -14.796 1.00 94.44 303 LEU A C 1
ATOM 2337 O O . LEU A 1 303 ? 4.892 -10.178 -14.080 1.00 94.44 303 LEU A O 1
ATOM 2341 N N . ARG A 1 304 ? 3.805 -10.388 -16.037 1.00 95.38 304 ARG A N 1
ATOM 2342 C CA . ARG A 1 304 ? 4.860 -11.136 -16.738 1.00 95.38 304 ARG A CA 1
ATOM 2343 C C . ARG A 1 304 ? 5.303 -10.386 -17.979 1.00 95.38 304 ARG A C 1
ATOM 2345 O O . ARG A 1 304 ? 4.475 -9.814 -18.689 1.00 95.38 304 ARG A O 1
ATOM 2352 N N . LEU A 1 305 ? 6.603 -10.394 -18.259 1.00 95.88 305 LEU A N 1
ATOM 2353 C CA . LEU A 1 305 ? 7.166 -9.726 -19.436 1.00 95.88 305 LEU A CA 1
ATOM 2354 C C . LEU A 1 305 ? 6.544 -10.272 -20.725 1.00 95.88 305 LEU A C 1
ATOM 2356 O O . LEU A 1 305 ? 6.156 -9.502 -21.598 1.00 95.88 305 LEU A O 1
ATOM 2360 N N . ALA A 1 306 ? 6.375 -11.593 -20.804 1.00 92.38 306 ALA A N 1
ATOM 2361 C CA . ALA A 1 306 ? 5.821 -12.273 -21.974 1.00 92.38 306 ALA A CA 1
ATOM 2362 C C . ALA A 1 306 ? 4.357 -11.904 -22.292 1.00 92.38 306 ALA A C 1
ATOM 2364 O O . ALA A 1 306 ? 3.895 -12.174 -23.402 1.00 92.38 306 ALA A O 1
ATOM 2365 N N . ASP A 1 307 ? 3.625 -11.293 -21.354 1.00 95.38 307 ASP A N 1
ATOM 2366 C CA . ASP A 1 307 ? 2.237 -10.865 -21.568 1.00 95.38 307 ASP A CA 1
ATOM 2367 C C . ASP A 1 307 ? 2.150 -9.520 -22.315 1.00 95.38 307 ASP A C 1
ATOM 2369 O O . ASP A 1 307 ? 1.093 -9.156 -22.831 1.00 95.38 307 ASP A O 1
ATOM 2373 N N . VAL A 1 308 ? 3.261 -8.782 -22.434 1.00 96.06 308 VAL A N 1
ATOM 2374 C CA . VAL A 1 308 ? 3.319 -7.518 -23.181 1.00 96.06 308 VAL A CA 1
ATOM 2375 C C . VAL A 1 308 ? 3.483 -7.811 -24.672 1.00 96.06 308 VAL A C 1
ATOM 2377 O O . VAL A 1 308 ? 4.597 -7.915 -25.180 1.00 96.06 308 VAL A O 1
ATOM 2380 N N . LYS A 1 309 ? 2.364 -7.936 -25.393 1.00 95.44 309 LYS A N 1
ATOM 2381 C CA . LYS A 1 309 ? 2.333 -8.211 -26.840 1.00 95.44 309 LYS A CA 1
ATOM 2382 C C . LYS A 1 309 ? 1.555 -7.138 -27.590 1.00 95.44 309 LYS A C 1
ATOM 2384 O O . LYS A 1 309 ? 0.427 -6.831 -27.216 1.00 95.44 309 LYS A O 1
ATOM 2389 N N . GLY A 1 310 ? 2.142 -6.599 -28.658 1.00 94.50 310 GLY A N 1
ATOM 2390 C CA . GLY A 1 310 ? 1.493 -5.614 -29.527 1.00 94.50 310 GLY A CA 1
ATOM 2391 C C . GLY A 1 310 ? 1.060 -4.332 -28.809 1.00 94.50 310 GLY A C 1
ATOM 2392 O O . GLY A 1 310 ? 0.062 -3.728 -29.188 1.00 94.50 310 GLY A O 1
ATOM 2393 N N . LYS A 1 311 ? 1.758 -3.933 -27.740 1.00 96.31 311 LYS A N 1
ATOM 2394 C CA . LYS A 1 311 ? 1.391 -2.763 -26.942 1.00 96.31 311 LYS A CA 1
ATOM 2395 C C . LYS A 1 311 ? 1.750 -1.485 -27.690 1.00 96.31 311 LYS A C 1
ATOM 2397 O O . LYS A 1 311 ? 2.921 -1.246 -27.971 1.00 96.31 311 LYS A O 1
ATOM 2402 N N . GLU A 1 312 ? 0.747 -0.658 -27.963 1.00 96.31 312 GLU A N 1
ATOM 2403 C CA . GLU A 1 312 ? 0.935 0.642 -28.605 1.00 96.31 312 GLU A CA 1
ATOM 2404 C C . GLU A 1 312 ? 1.316 1.712 -27.575 1.00 96.31 312 GLU A C 1
ATOM 2406 O O . GLU A 1 312 ? 0.668 1.850 -26.533 1.00 96.31 312 GLU A O 1
ATOM 2411 N N . VAL A 1 313 ? 2.365 2.480 -27.866 1.00 96.19 313 VAL A N 1
ATOM 2412 C CA . VAL A 1 313 ? 2.792 3.638 -27.069 1.00 96.19 313 VAL A CA 1
ATOM 2413 C C . VAL A 1 313 ? 3.214 4.785 -27.972 1.00 96.19 313 VAL A C 1
ATOM 2415 O O . VAL A 1 313 ? 3.809 4.560 -29.020 1.00 96.19 313 VAL A O 1
ATOM 2418 N N . ASP A 1 314 ? 2.954 6.016 -27.542 1.00 94.06 314 ASP A N 1
ATOM 2419 C CA . ASP A 1 314 ? 3.429 7.208 -28.243 1.00 94.06 314 ASP A CA 1
ATOM 2420 C C . ASP A 1 314 ? 4.703 7.741 -27.576 1.00 94.06 314 ASP A C 1
ATOM 2422 O O . ASP A 1 314 ? 4.694 7.998 -26.373 1.00 94.06 314 ASP A O 1
ATOM 2426 N N . VAL A 1 315 ? 5.786 7.930 -28.327 1.00 90.88 315 VAL A N 1
ATOM 2427 C CA . VAL A 1 315 ? 7.065 8.519 -27.879 1.00 90.88 315 VAL A CA 1
ATOM 2428 C C . VAL A 1 315 ? 7.424 9.650 -28.830 1.00 90.88 315 VAL A C 1
ATOM 2430 O O . VAL A 1 315 ? 7.319 9.483 -30.040 1.00 90.88 315 VAL A O 1
ATOM 2433 N N . GLU A 1 316 ? 7.757 10.829 -28.296 1.00 84.50 316 GLU A N 1
ATOM 2434 C CA . GLU A 1 316 ? 8.008 12.043 -29.100 1.00 84.50 316 GLU A CA 1
ATOM 2435 C C . GLU A 1 316 ? 6.937 12.315 -30.199 1.00 84.50 316 GLU A C 1
ATOM 2437 O O . GLU A 1 316 ? 7.218 12.874 -31.257 1.00 84.50 316 GLU A O 1
ATOM 2442 N N . GLY A 1 317 ? 5.677 11.924 -29.954 1.00 85.75 317 GLY A N 1
ATOM 2443 C CA . GLY A 1 317 ? 4.556 12.102 -30.890 1.00 85.75 317 GLY A CA 1
ATOM 2444 C C . GLY A 1 317 ? 4.452 11.055 -32.008 1.00 85.75 317 GLY A C 1
ATOM 2445 O O . GLY A 1 317 ? 3.602 11.201 -32.887 1.00 85.75 317 GLY A O 1
ATOM 2446 N N . ARG A 1 318 ? 5.276 10.002 -31.984 1.00 90.00 318 ARG A N 1
ATOM 2447 C CA . ARG A 1 318 ? 5.197 8.850 -32.891 1.00 90.00 318 ARG A CA 1
ATOM 2448 C C . ARG A 1 318 ? 4.691 7.614 -32.162 1.00 90.00 318 ARG A C 1
ATOM 2450 O O . ARG A 1 318 ? 5.112 7.336 -31.041 1.00 90.00 318 ARG A O 1
ATOM 2457 N N . ARG A 1 319 ? 3.816 6.859 -32.826 1.00 95.06 319 ARG A N 1
ATOM 2458 C CA . ARG A 1 319 ? 3.297 5.591 -32.314 1.00 95.06 319 ARG A CA 1
ATOM 2459 C C . ARG A 1 319 ? 4.282 4.462 -32.598 1.00 95.06 319 ARG A C 1
ATOM 2461 O O . ARG A 1 319 ? 4.698 4.294 -33.740 1.00 95.06 319 ARG A O 1
ATOM 2468 N N . HIS A 1 320 ? 4.557 3.668 -31.573 1.00 96.25 320 HIS A N 1
ATOM 2469 C CA . HIS A 1 320 ? 5.380 2.468 -31.626 1.00 96.25 320 HIS A CA 1
ATOM 2470 C C . HIS A 1 320 ? 4.592 1.256 -31.129 1.00 96.25 320 HIS A C 1
ATOM 2472 O O . HIS A 1 320 ? 3.809 1.365 -30.180 1.00 96.25 320 HIS A O 1
ATOM 2478 N N . VAL A 1 321 ? 4.828 0.094 -31.735 1.00 97.44 321 VAL A N 1
ATOM 2479 C CA . VAL A 1 321 ? 4.240 -1.187 -31.322 1.00 97.44 321 VAL A CA 1
ATOM 2480 C C . VAL A 1 321 ? 5.316 -2.049 -30.674 1.00 97.44 321 VAL A C 1
ATOM 2482 O O . VAL A 1 321 ? 6.313 -2.388 -31.308 1.00 97.44 321 VAL A O 1
ATOM 2485 N N . VAL A 1 322 ? 5.101 -2.427 -29.412 1.00 98.12 322 VAL A N 1
ATOM 2486 C CA . VAL A 1 322 ? 6.071 -3.167 -28.595 1.00 98.12 322 VAL A CA 1
ATOM 2487 C C . VAL A 1 322 ? 5.560 -4.570 -28.275 1.00 98.12 322 VAL A C 1
ATOM 2489 O O . VAL A 1 322 ? 4.472 -4.738 -27.722 1.00 98.12 322 VAL A O 1
ATOM 2492 N N . SER A 1 323 ? 6.381 -5.579 -28.558 1.00 98.00 323 SER A N 1
ATOM 2493 C CA . SER A 1 323 ? 6.163 -6.964 -28.131 1.00 98.00 323 SER A CA 1
ATOM 2494 C C . SER A 1 323 ? 7.394 -7.493 -27.408 1.00 98.00 323 SER A C 1
ATOM 2496 O O . SER A 1 323 ? 8.481 -7.553 -27.977 1.00 98.00 323 SER A O 1
ATOM 2498 N N . VAL A 1 324 ? 7.237 -7.891 -26.152 1.00 97.81 324 VAL A N 1
ATOM 2499 C CA . VAL A 1 324 ? 8.329 -8.405 -25.326 1.00 97.81 324 VAL A CA 1
ATOM 2500 C C . VAL A 1 324 ? 8.416 -9.918 -25.480 1.00 97.81 324 VAL A C 1
ATOM 2502 O O . VAL A 1 324 ? 7.417 -10.631 -25.397 1.00 97.81 324 VAL A O 1
ATOM 2505 N N . ILE A 1 325 ? 9.631 -10.402 -25.724 1.00 96.62 325 ILE A N 1
ATOM 2506 C CA . ILE A 1 325 ? 9.937 -11.823 -25.908 1.00 96.62 325 ILE A CA 1
ATOM 2507 C C . ILE A 1 325 ? 10.313 -12.444 -24.561 1.00 96.62 325 ILE A C 1
ATOM 2509 O O . ILE A 1 325 ? 9.866 -13.539 -24.229 1.00 96.62 325 ILE A O 1
ATOM 2513 N N . GLY A 1 326 ? 11.116 -11.732 -23.773 1.00 95.38 326 GLY A N 1
ATOM 2514 C CA . GLY A 1 326 ? 11.559 -12.166 -22.457 1.00 95.38 326 GLY A CA 1
ATOM 2515 C C . GLY A 1 326 ? 12.609 -11.222 -21.892 1.00 95.38 326 GLY A C 1
ATOM 2516 O O . GLY A 1 326 ? 12.948 -10.207 -22.498 1.00 95.38 326 GLY A O 1
ATOM 2517 N N . GLY A 1 327 ? 13.132 -11.547 -20.720 1.00 95.81 327 GLY A N 1
ATOM 2518 C CA . GLY A 1 327 ? 14.155 -10.737 -20.083 1.00 95.81 327 GLY A CA 1
ATOM 2519 C C . GLY A 1 327 ? 14.446 -11.196 -18.669 1.00 95.81 327 GLY A C 1
ATOM 2520 O O . GLY A 1 327 ? 13.825 -12.127 -18.161 1.00 95.81 327 GLY A O 1
ATOM 2521 N N . GLY A 1 328 ? 15.402 -10.525 -18.047 1.00 95.88 328 GLY A N 1
ATOM 2522 C CA . GLY A 1 328 ? 15.819 -10.800 -16.685 1.00 95.88 328 GLY A CA 1
ATOM 2523 C C . GLY A 1 328 ? 16.638 -9.654 -16.114 1.00 95.88 328 GLY A C 1
ATOM 2524 O O . GLY A 1 328 ? 17.045 -8.729 -16.826 1.00 95.88 328 GLY A O 1
ATOM 2525 N N . ALA A 1 329 ? 16.879 -9.728 -14.812 1.00 96.00 329 ALA A N 1
ATOM 2526 C CA . ALA A 1 329 ? 17.704 -8.774 -14.097 1.00 96.00 329 ALA A CA 1
ATOM 2527 C C . ALA A 1 329 ? 18.739 -9.497 -13.230 1.00 96.00 329 ALA A C 1
ATOM 2529 O O . ALA A 1 329 ? 18.441 -10.521 -12.618 1.00 96.00 329 ALA A O 1
ATOM 2530 N N . GLN A 1 330 ? 19.954 -8.955 -13.174 1.00 94.12 330 GLN A N 1
ATOM 2531 C CA . GLN A 1 330 ? 21.041 -9.500 -12.365 1.00 94.12 330 GLN A CA 1
ATOM 2532 C C . GLN A 1 330 ? 21.925 -8.395 -11.787 1.00 94.12 330 GLN A C 1
ATOM 2534 O O . GLN A 1 330 ? 22.135 -7.354 -12.413 1.00 94.12 330 GLN A O 1
ATOM 2539 N N . SER A 1 331 ? 22.447 -8.630 -10.585 1.00 88.50 331 SER A N 1
ATOM 2540 C CA . SER A 1 331 ? 23.464 -7.771 -9.978 1.00 88.50 331 SER A CA 1
ATOM 2541 C C . SER A 1 331 ? 24.850 -8.153 -10.497 1.00 88.50 331 SER A C 1
ATOM 2543 O O . SER A 1 331 ? 25.186 -9.333 -10.545 1.00 88.50 331 SER A O 1
ATOM 2545 N N . GLU A 1 332 ? 25.675 -7.165 -10.828 1.00 85.50 332 GLU A N 1
ATOM 2546 C CA . GLU A 1 332 ? 27.054 -7.352 -11.290 1.00 85.50 332 GLU A CA 1
ATOM 2547 C C . GLU A 1 332 ? 27.987 -6.312 -10.663 1.00 85.50 332 GLU A C 1
ATOM 2549 O O . GLU A 1 332 ? 27.591 -5.175 -10.398 1.00 85.50 332 GLU A O 1
ATOM 2554 N N . GLU A 1 333 ? 29.258 -6.661 -10.472 1.00 78.75 333 GLU A N 1
ATOM 2555 C CA . GLU A 1 333 ? 30.280 -5.679 -10.109 1.00 78.75 333 GLU A CA 1
ATOM 2556 C C . GLU A 1 333 ? 30.690 -4.852 -11.335 1.00 78.75 333 GLU A C 1
ATOM 2558 O O . GLU A 1 333 ? 31.244 -5.348 -12.315 1.00 78.75 333 GLU A O 1
ATOM 2563 N N . GLY A 1 334 ? 30.430 -3.547 -11.288 1.00 70.25 334 GLY A N 1
ATOM 2564 C CA . GLY A 1 334 ? 30.905 -2.620 -12.306 1.00 70.25 334 GLY A CA 1
ATOM 2565 C C . GLY A 1 334 ? 32.416 -2.392 -12.214 1.00 70.25 334 GLY A C 1
ATOM 2566 O O . GLY A 1 334 ? 33.026 -2.545 -11.160 1.00 70.25 334 GLY A O 1
ATOM 2567 N N . LYS A 1 335 ? 33.015 -1.860 -13.289 1.00 67.94 335 LYS A N 1
ATOM 2568 C CA . LYS A 1 335 ? 34.462 -1.538 -13.403 1.00 67.94 335 LYS A CA 1
ATOM 2569 C C . LYS A 1 335 ? 35.035 -0.626 -12.303 1.00 67.94 335 LYS A C 1
ATOM 2571 O O . LYS A 1 335 ? 36.241 -0.451 -12.213 1.00 67.94 335 LYS A O 1
ATOM 2576 N N . SER A 1 336 ? 34.169 -0.005 -11.506 1.00 67.69 336 SER A N 1
ATOM 2577 C CA . SER A 1 336 ? 34.527 0.863 -10.378 1.00 67.69 336 SER A CA 1
ATOM 2578 C C . SER A 1 336 ? 34.436 0.160 -9.014 1.00 67.69 336 SER A C 1
ATOM 2580 O O . SER A 1 336 ? 34.506 0.837 -7.992 1.00 67.69 336 SER A O 1
ATOM 2582 N N . GLY A 1 337 ? 34.228 -1.165 -8.994 1.00 71.62 337 GLY A N 1
ATOM 2583 C CA . GLY A 1 337 ? 33.973 -1.958 -7.785 1.00 71.62 337 GLY A CA 1
ATOM 2584 C C . GLY A 1 337 ? 32.587 -1.724 -7.173 1.00 71.62 337 GLY A C 1
ATOM 2585 O O . GLY A 1 337 ? 32.366 -2.026 -6.008 1.00 71.62 337 GLY A O 1
ATOM 2586 N N . ARG A 1 338 ? 31.657 -1.119 -7.925 1.00 79.75 338 ARG A N 1
ATOM 2587 C CA . ARG A 1 338 ? 30.298 -0.806 -7.456 1.00 79.75 338 ARG A CA 1
ATOM 2588 C C . ARG A 1 338 ? 29.304 -1.827 -7.984 1.00 79.75 338 ARG A C 1
ATOM 2590 O O . ARG A 1 338 ? 29.290 -2.066 -9.188 1.00 79.75 338 ARG A O 1
ATOM 2597 N N . THR A 1 339 ? 28.427 -2.328 -7.121 1.00 87.31 339 THR A N 1
ATOM 2598 C CA . THR A 1 339 ? 27.322 -3.211 -7.511 1.00 87.31 339 THR A CA 1
ATOM 2599 C C . THR A 1 339 ? 26.316 -2.461 -8.383 1.00 87.31 339 THR A C 1
ATOM 2601 O O . THR A 1 339 ? 25.676 -1.501 -7.944 1.00 87.31 339 THR A O 1
ATOM 2604 N N . LEU A 1 340 ? 26.167 -2.902 -9.626 1.00 92.19 340 LEU A N 1
ATOM 2605 C CA . LEU A 1 340 ? 25.174 -2.432 -10.583 1.00 92.19 340 LEU A CA 1
ATOM 2606 C C . LEU A 1 340 ? 24.077 -3.480 -10.736 1.00 92.19 340 LEU A C 1
ATOM 2608 O O . LEU A 1 340 ? 24.320 -4.667 -10.556 1.00 92.19 340 LEU A O 1
ATOM 2612 N N . LEU A 1 341 ? 22.886 -3.031 -11.101 1.00 95.44 341 LEU A N 1
ATOM 2613 C CA . LEU A 1 341 ? 21.789 -3.891 -11.517 1.00 95.44 341 LEU A CA 1
ATOM 2614 C C . LEU A 1 341 ? 21.645 -3.783 -13.027 1.00 95.44 341 LEU A C 1
ATOM 2616 O O . LEU A 1 341 ? 21.322 -2.716 -13.543 1.00 95.44 341 LEU A O 1
ATOM 2620 N N . ARG A 1 342 ? 21.865 -4.883 -13.733 1.00 95.81 342 ARG A N 1
ATOM 2621 C CA . ARG A 1 342 ? 21.693 -4.973 -15.178 1.00 95.81 342 ARG A CA 1
ATOM 2622 C C . ARG A 1 342 ? 20.341 -5.600 -15.482 1.00 95.81 342 ARG A C 1
ATOM 2624 O O . ARG A 1 342 ? 20.059 -6.700 -15.018 1.00 95.81 342 ARG A O 1
ATOM 2631 N N . ILE A 1 343 ? 19.519 -4.898 -16.253 1.00 97.19 343 ILE A N 1
ATOM 2632 C CA . ILE A 1 343 ? 18.240 -5.394 -16.765 1.00 97.19 343 ILE A CA 1
ATOM 2633 C C . ILE A 1 343 ? 18.391 -5.574 -18.271 1.00 97.19 343 ILE A C 1
ATOM 2635 O O . ILE A 1 343 ? 18.741 -4.618 -18.966 1.00 97.19 343 ILE A O 1
ATOM 2639 N N . THR A 1 344 ? 18.110 -6.780 -18.759 1.00 97.62 344 THR A N 1
ATOM 2640 C CA . THR A 1 344 ? 18.158 -7.116 -20.186 1.00 97.62 344 THR A CA 1
ATOM 2641 C C . THR A 1 344 ? 16.793 -7.600 -20.634 1.00 97.62 344 THR A C 1
ATOM 2643 O O . THR A 1 344 ? 16.217 -8.492 -20.009 1.00 97.62 344 THR A O 1
ATOM 2646 N N . ILE A 1 345 ? 16.273 -7.014 -21.709 1.00 97.75 345 ILE A N 1
ATOM 2647 C CA . ILE A 1 345 ? 14.954 -7.336 -22.253 1.00 97.75 345 ILE A CA 1
ATOM 2648 C C . ILE A 1 345 ? 15.082 -7.572 -23.753 1.00 97.75 345 ILE A C 1
ATOM 2650 O O . ILE A 1 345 ? 15.492 -6.682 -24.496 1.00 97.75 345 ILE A O 1
ATOM 2654 N N . ALA A 1 346 ? 14.693 -8.765 -24.185 1.00 97.81 346 ALA A N 1
ATOM 2655 C CA . ALA A 1 346 ? 14.533 -9.112 -25.586 1.00 97.81 346 ALA A CA 1
ATOM 2656 C C . ALA A 1 346 ? 13.138 -8.673 -26.038 1.00 97.81 346 ALA A C 1
ATOM 2658 O O . ALA A 1 346 ? 12.125 -9.094 -25.466 1.00 97.81 346 ALA A O 1
ATOM 2659 N N . ALA A 1 347 ? 13.068 -7.825 -27.060 1.00 97.56 347 ALA A N 1
ATOM 2660 C CA . ALA A 1 347 ? 11.802 -7.305 -27.558 1.00 97.56 347 ALA A CA 1
ATOM 2661 C C . ALA A 1 347 ? 11.837 -7.033 -29.063 1.00 97.56 347 ALA A C 1
ATOM 2663 O O . ALA A 1 347 ? 12.889 -6.850 -29.676 1.00 97.56 347 ALA A O 1
ATOM 2664 N N . GLU A 1 348 ? 10.650 -6.976 -29.646 1.00 97.81 348 GLU A N 1
ATOM 2665 C CA . GLU A 1 348 ? 10.393 -6.476 -30.985 1.00 97.81 348 GLU A CA 1
ATOM 2666 C C . GLU A 1 348 ? 9.684 -5.125 -30.874 1.00 97.81 348 GLU A C 1
ATOM 2668 O O . GLU A 1 348 ? 8.643 -5.019 -30.221 1.00 97.81 348 GLU A O 1
ATOM 2673 N N . VAL A 1 349 ? 10.260 -4.092 -31.490 1.00 97.06 349 VAL A N 1
ATOM 2674 C CA . VAL A 1 349 ? 9.679 -2.746 -31.550 1.00 97.06 349 VAL A CA 1
ATOM 2675 C C . VAL A 1 349 ? 9.585 -2.342 -33.014 1.00 97.06 349 VAL A C 1
ATOM 2677 O O . VAL A 1 349 ? 10.602 -2.313 -33.706 1.00 97.06 349 VAL A O 1
ATOM 2680 N N . ASP A 1 350 ? 8.368 -2.094 -33.494 1.00 95.12 350 ASP A N 1
ATOM 2681 C CA . ASP A 1 350 ? 8.061 -1.796 -34.905 1.00 95.12 350 ASP A CA 1
ATOM 2682 C C . ASP A 1 350 ? 8.641 -2.821 -35.895 1.00 95.12 350 ASP A C 1
ATOM 2684 O O . ASP A 1 350 ? 9.211 -2.479 -36.931 1.00 95.12 350 ASP A O 1
ATOM 2688 N N . GLY A 1 351 ? 8.544 -4.107 -35.550 1.00 93.44 351 GLY A N 1
ATOM 2689 C CA . GLY A 1 351 ? 9.078 -5.204 -36.363 1.00 93.44 351 GLY A CA 1
ATOM 2690 C C . GLY A 1 351 ? 10.598 -5.383 -36.274 1.00 93.44 351 GLY A C 1
ATOM 2691 O O . GLY A 1 351 ? 11.144 -6.292 -36.900 1.00 93.44 351 GLY A O 1
ATOM 2692 N N . VAL A 1 352 ? 11.303 -4.562 -35.487 1.00 95.69 352 VAL A N 1
ATOM 2693 C CA . VAL A 1 352 ? 12.748 -4.691 -35.258 1.00 95.69 352 VAL A CA 1
ATOM 2694 C C . VAL A 1 352 ? 13.002 -5.419 -33.947 1.00 95.69 352 VAL A C 1
ATOM 2696 O O . VAL A 1 352 ? 12.731 -4.899 -32.862 1.00 95.69 352 VAL A O 1
ATOM 2699 N N . ARG A 1 353 ? 13.566 -6.624 -34.043 1.00 95.75 353 ARG A N 1
ATOM 2700 C CA . ARG A 1 353 ? 14.009 -7.396 -32.878 1.00 95.75 353 ARG A CA 1
ATOM 2701 C C . ARG A 1 353 ? 15.338 -6.883 -32.352 1.00 95.75 353 ARG A C 1
ATOM 2703 O O . ARG A 1 353 ? 16.257 -6.621 -33.126 1.00 95.75 353 ARG A O 1
ATOM 2710 N N . GLY A 1 354 ? 15.454 -6.801 -31.035 1.00 93.44 354 GLY A N 1
ATOM 2711 C CA . GLY A 1 354 ? 16.701 -6.460 -30.379 1.00 93.44 354 GLY A CA 1
ATOM 2712 C C . GLY A 1 354 ? 16.691 -6.783 -28.894 1.00 93.44 354 GLY A C 1
ATOM 2713 O O . GLY A 1 354 ? 15.639 -6.864 -28.259 1.00 93.44 354 GLY A O 1
ATOM 2714 N N . ASP A 1 355 ? 17.897 -6.924 -28.360 1.00 95.12 355 ASP A N 1
ATOM 2715 C CA . ASP A 1 355 ? 18.138 -6.946 -26.925 1.00 95.12 355 ASP A CA 1
ATOM 2716 C C . ASP A 1 355 ? 18.436 -5.530 -26.447 1.00 95.12 355 ASP A C 1
ATOM 2718 O O . ASP A 1 355 ? 19.267 -4.819 -27.029 1.00 95.12 355 ASP A O 1
ATOM 2722 N N . TYR A 1 356 ? 17.727 -5.131 -25.399 1.00 95.88 356 TYR A N 1
ATOM 2723 C CA . TYR A 1 356 ? 17.797 -3.817 -24.788 1.00 95.88 356 TYR A CA 1
ATOM 2724 C C . TYR A 1 356 ? 18.329 -3.974 -23.369 1.00 95.88 356 TYR A C 1
ATOM 2726 O O . TYR A 1 356 ? 17.706 -4.624 -22.527 1.00 95.88 356 TYR A O 1
ATOM 2734 N N . GLU A 1 357 ? 19.494 -3.388 -23.111 1.00 96.81 357 GLU A N 1
ATOM 2735 C CA . GLU A 1 357 ? 20.185 -3.491 -21.829 1.00 96.81 357 GLU A CA 1
ATOM 2736 C C . GLU A 1 357 ? 20.257 -2.124 -21.150 1.00 96.81 357 GLU A C 1
ATOM 2738 O O . GLU A 1 357 ? 20.646 -1.130 -21.767 1.00 96.81 357 GLU A O 1
ATOM 2743 N N . ILE A 1 358 ? 19.909 -2.077 -19.865 1.00 96.06 358 ILE A N 1
ATOM 2744 C CA . ILE A 1 358 ? 20.086 -0.897 -19.021 1.00 96.06 358 ILE A CA 1
ATOM 2745 C C . ILE A 1 358 ? 20.757 -1.271 -17.701 1.00 96.06 358 ILE A C 1
ATOM 2747 O O . ILE A 1 358 ? 20.387 -2.249 -17.049 1.00 96.06 358 ILE A O 1
ATOM 2751 N N . ALA A 1 359 ? 21.735 -0.463 -17.288 1.00 95.44 359 ALA A N 1
ATOM 2752 C CA . ALA A 1 359 ? 22.460 -0.655 -16.038 1.00 95.44 359 ALA A CA 1
ATOM 2753 C C . ALA A 1 359 ? 22.085 0.425 -15.018 1.00 95.44 359 ALA A C 1
ATOM 2755 O O . ALA A 1 359 ? 22.298 1.618 -15.248 1.00 95.44 359 ALA A O 1
ATOM 2756 N N . PHE A 1 360 ? 21.556 0.001 -13.874 1.00 94.75 360 PHE A N 1
ATOM 2757 C CA . PHE A 1 360 ? 21.251 0.836 -12.724 1.00 94.75 360 PHE A CA 1
ATOM 2758 C C . PHE A 1 360 ? 22.406 0.857 -11.730 1.00 94.75 360 PHE A C 1
ATOM 2760 O O . PHE A 1 360 ? 22.984 -0.168 -11.376 1.00 94.75 360 PHE A O 1
ATOM 2767 N N . GLY A 1 361 ? 22.721 2.055 -11.255 1.00 91.69 361 GLY A N 1
ATOM 2768 C CA . GLY A 1 361 ? 23.702 2.307 -10.211 1.00 91.69 361 GLY A CA 1
ATOM 2769 C C . GLY A 1 361 ? 23.155 3.269 -9.163 1.00 91.69 361 GLY A C 1
ATOM 2770 O O . GLY A 1 361 ? 22.127 3.927 -9.360 1.00 91.69 361 GLY A O 1
ATOM 2771 N N . ARG A 1 362 ? 23.875 3.387 -8.047 1.00 89.19 362 ARG A N 1
ATOM 2772 C CA . ARG A 1 362 ? 23.616 4.405 -7.026 1.00 89.19 362 ARG A CA 1
ATOM 2773 C C . ARG A 1 362 ? 24.523 5.616 -7.224 1.00 89.19 362 ARG A C 1
ATOM 2775 O O . ARG A 1 362 ? 25.743 5.480 -7.328 1.00 89.19 362 ARG A O 1
ATOM 2782 N N . TYR A 1 363 ? 23.931 6.809 -7.263 1.00 85.25 363 TYR A N 1
ATOM 2783 C CA . TYR A 1 363 ? 24.652 8.041 -7.584 1.00 85.25 363 TYR A CA 1
ATOM 2784 C C . TYR A 1 363 ? 24.34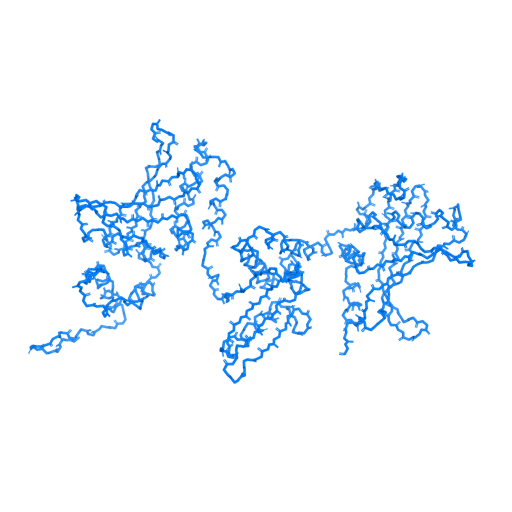9 9.194 -6.622 1.00 85.25 363 TYR A C 1
ATOM 2786 O O . TYR A 1 363 ? 23.226 9.388 -6.154 1.00 85.25 363 TYR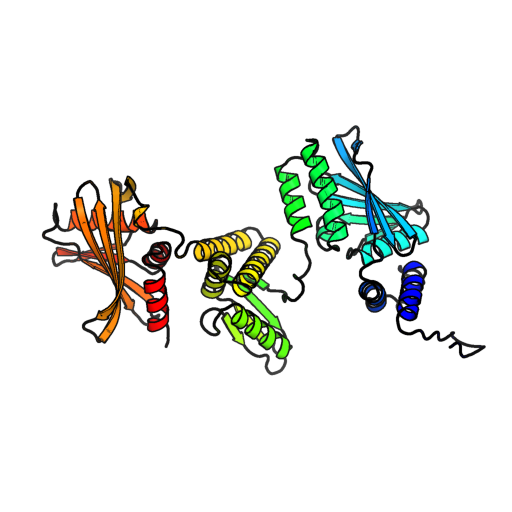 A O 1
ATOM 2794 N N . GLY A 1 364 ? 25.370 10.029 -6.407 1.00 80.81 364 GLY A N 1
ATOM 2795 C CA . GLY A 1 364 ? 25.273 11.275 -5.648 1.00 80.81 364 GLY A CA 1
ATOM 2796 C C . GLY A 1 364 ? 25.185 11.092 -4.130 1.00 80.81 364 GLY A C 1
ATOM 2797 O O . GLY A 1 364 ? 25.172 9.983 -3.599 1.00 80.81 364 GLY A O 1
ATOM 2798 N N . ARG A 1 365 ? 25.108 12.220 -3.411 1.00 78.31 365 ARG A N 1
ATOM 2799 C CA . ARG A 1 365 ? 25.053 12.246 -1.935 1.00 78.31 365 ARG A CA 1
ATOM 2800 C C . ARG A 1 365 ? 23.805 11.564 -1.367 1.00 78.31 365 ARG A C 1
ATOM 2802 O O . ARG A 1 365 ? 23.871 11.038 -0.259 1.00 78.31 365 ARG A O 1
ATOM 2809 N N . ASN A 1 366 ? 22.729 11.501 -2.148 1.00 76.50 366 ASN A N 1
ATOM 2810 C CA . ASN A 1 366 ? 21.448 10.916 -1.747 1.00 76.50 366 ASN A CA 1
ATOM 2811 C C . ASN A 1 366 ? 21.296 9.443 -2.156 1.00 76.50 366 ASN A C 1
ATOM 2813 O O . ASN A 1 366 ? 20.221 8.891 -1.982 1.00 76.50 366 ASN A O 1
ATOM 2817 N N . ASN A 1 367 ? 22.341 8.810 -2.706 1.00 82.06 367 ASN A N 1
ATOM 2818 C CA . ASN A 1 367 ? 22.296 7.402 -3.114 1.00 82.06 367 ASN A CA 1
ATOM 2819 C C . ASN A 1 367 ? 21.140 7.086 -4.094 1.00 82.06 367 ASN A C 1
ATOM 2821 O O . ASN A 1 367 ? 20.487 6.048 -4.005 1.00 82.06 367 ASN A O 1
ATOM 2825 N N . ALA A 1 368 ? 20.862 8.000 -5.029 1.00 87.12 368 ALA A N 1
ATOM 2826 C CA . ALA A 1 368 ? 19.729 7.875 -5.941 1.00 87.12 368 ALA A CA 1
ATOM 2827 C C . ALA A 1 368 ? 19.959 6.742 -6.951 1.00 87.12 368 ALA A C 1
ATOM 2829 O O . ALA A 1 368 ? 21.042 6.659 -7.541 1.00 87.12 368 ALA A O 1
ATOM 2830 N N . ALA A 1 369 ? 18.943 5.904 -7.177 1.00 91.44 369 ALA A N 1
ATOM 2831 C CA . ALA A 1 369 ? 18.971 4.888 -8.225 1.00 91.44 369 ALA A 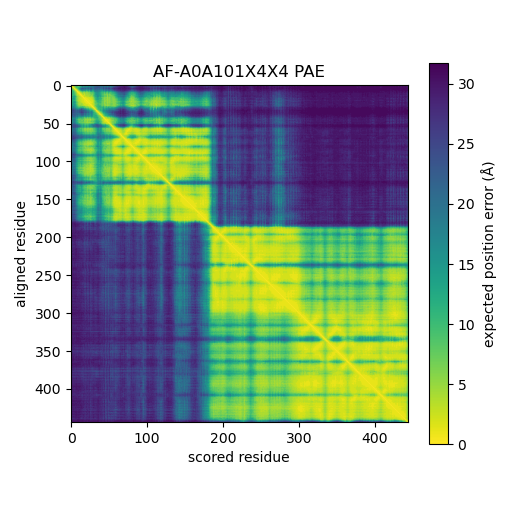CA 1
ATOM 2832 C C . ALA A 1 369 ? 18.806 5.548 -9.603 1.00 91.44 369 ALA A C 1
ATOM 2834 O O . ALA A 1 369 ? 17.804 6.218 -9.867 1.00 91.44 369 ALA A O 1
ATOM 2835 N N . LYS A 1 370 ? 19.800 5.380 -10.481 1.00 94.00 370 LYS A N 1
ATOM 2836 C CA . LYS A 1 370 ? 19.742 5.856 -11.871 1.00 94.00 370 LYS A CA 1
ATOM 2837 C C . LYS A 1 370 ? 20.217 4.778 -12.828 1.00 94.00 370 LYS A C 1
ATOM 2839 O O . LYS A 1 370 ? 21.251 4.163 -12.581 1.00 94.00 370 LYS A O 1
ATOM 2844 N N . GLY A 1 371 ? 19.461 4.591 -13.901 1.00 94.19 371 GLY A N 1
ATOM 2845 C CA . GLY A 1 371 ? 19.740 3.676 -14.997 1.00 94.19 371 GLY A CA 1
ATOM 2846 C C . GLY A 1 371 ? 20.302 4.417 -16.199 1.00 94.19 371 GLY A C 1
ATOM 2847 O O . GLY A 1 371 ? 19.801 5.487 -16.549 1.00 94.19 371 GLY A O 1
ATOM 2848 N N . PHE A 1 372 ? 21.319 3.841 -16.829 1.00 94.56 372 PHE A N 1
ATOM 2849 C CA . PHE A 1 372 ? 21.915 4.367 -18.050 1.00 94.56 372 PHE A CA 1
ATOM 2850 C C . PHE A 1 372 ? 22.025 3.268 -19.101 1.00 94.56 372 PHE A C 1
ATOM 2852 O O . PHE A 1 372 ? 22.444 2.149 -18.799 1.00 94.56 372 PHE A O 1
ATOM 2859 N N . ALA A 1 373 ? 21.676 3.620 -20.332 1.00 95.81 373 ALA A N 1
ATOM 2860 C CA . ALA A 1 373 ? 21.941 2.833 -21.526 1.00 95.81 373 ALA A CA 1
ATOM 2861 C C . ALA A 1 373 ? 22.432 3.766 -22.636 1.00 95.81 373 ALA A C 1
ATOM 2863 O O . ALA A 1 373 ? 22.054 4.935 -22.666 1.00 95.81 373 ALA A O 1
ATOM 2864 N N . THR A 1 374 ? 23.263 3.269 -23.546 1.00 95.31 374 THR A N 1
ATOM 2865 C CA . THR A 1 374 ? 23.743 4.048 -24.694 1.00 95.31 374 THR A CA 1
ATOM 2866 C C . THR A 1 374 ? 23.207 3.421 -25.972 1.00 95.31 374 THR A C 1
ATOM 2868 O O . THR A 1 374 ? 23.354 2.218 -26.174 1.00 95.31 374 THR A O 1
ATOM 2871 N N . ALA A 1 375 ? 22.613 4.240 -26.837 1.00 94.69 375 ALA A N 1
ATOM 2872 C CA . ALA A 1 375 ? 22.057 3.786 -28.103 1.00 94.69 375 ALA A CA 1
ATOM 2873 C C . ALA A 1 375 ? 23.151 3.282 -29.056 1.00 94.69 375 ALA A C 1
ATOM 2875 O O . ALA A 1 375 ? 24.229 3.883 -29.197 1.00 94.69 375 ALA A O 1
ATOM 2876 N N . ARG A 1 376 ? 22.853 2.178 -29.734 1.00 91.94 376 ARG A N 1
ATOM 2877 C CA . ARG A 1 376 ? 23.775 1.466 -30.617 1.00 91.94 376 ARG A CA 1
ATOM 2878 C C . ARG A 1 376 ? 23.890 2.136 -31.977 1.00 91.94 376 ARG A C 1
ATOM 2880 O O . ARG A 1 376 ? 22.911 2.579 -32.569 1.00 91.94 376 ARG A O 1
ATOM 2887 N N . ALA A 1 377 ? 25.118 2.213 -32.481 1.00 90.50 377 ALA A N 1
ATOM 2888 C CA . ALA A 1 377 ? 25.404 2.823 -33.779 1.00 90.50 377 ALA A CA 1
ATOM 2889 C C . ALA A 1 377 ? 25.058 1.904 -34.953 1.00 90.50 377 ALA A C 1
ATOM 2891 O O . ALA A 1 377 ? 24.679 2.379 -36.016 1.00 90.50 377 ALA A O 1
ATOM 2892 N N . ASP A 1 378 ? 25.217 0.605 -34.728 1.00 90.94 378 ASP A N 1
ATOM 2893 C CA . ASP A 1 378 ? 25.022 -0.508 -35.652 1.00 90.94 378 ASP A CA 1
ATOM 2894 C C . ASP A 1 378 ? 23.586 -1.051 -35.648 1.00 90.94 378 ASP A C 1
ATOM 2896 O O . ASP A 1 378 ? 23.249 -1.921 -36.448 1.00 90.94 378 ASP A O 1
ATOM 2900 N N . ALA A 1 379 ? 22.716 -0.523 -34.783 1.00 90.38 379 ALA A N 1
ATOM 2901 C CA . ALA A 1 379 ? 21.304 -0.867 -34.792 1.00 90.38 379 ALA A CA 1
ATOM 2902 C C . ALA A 1 379 ? 20.607 -0.368 -36.077 1.00 90.38 379 ALA A C 1
ATOM 2904 O O . ALA A 1 379 ? 20.974 0.681 -36.618 1.00 90.38 379 ALA A O 1
ATOM 2905 N N . PRO A 1 380 ? 19.555 -1.059 -36.557 1.00 90.88 380 PRO A N 1
ATOM 2906 C CA . PRO A 1 380 ? 18.797 -0.632 -37.732 1.00 90.88 380 PRO A CA 1
ATOM 2907 C C . PRO A 1 380 ? 18.281 0.811 -37.609 1.00 90.88 380 PRO A C 1
ATOM 2909 O O . PRO A 1 380 ? 17.587 1.156 -36.651 1.00 90.88 380 PRO A O 1
ATOM 2912 N N . GLY A 1 381 ? 18.617 1.667 -38.576 1.00 90.56 381 GLY A N 1
ATOM 2913 C CA . GLY A 1 381 ? 18.276 3.098 -38.541 1.00 90.56 381 GLY A CA 1
ATOM 2914 C C . GLY A 1 381 ? 19.203 3.967 -37.675 1.00 90.56 381 GLY A C 1
ATOM 2915 O O . GLY A 1 381 ? 18.946 5.158 -37.518 1.00 90.56 381 GLY A O 1
ATOM 2916 N N . GLY A 1 382 ? 20.292 3.407 -37.142 1.00 93.88 382 GLY A N 1
ATOM 2917 C CA . GLY A 1 382 ? 21.302 4.125 -36.365 1.00 93.88 382 GLY A CA 1
ATOM 2918 C C . GLY A 1 382 ? 20.863 4.490 -34.942 1.00 93.88 382 GLY A C 1
ATOM 2919 O O . GLY A 1 382 ? 19.847 4.015 -34.432 1.00 93.88 382 GLY A O 1
ATOM 2920 N N . ARG A 1 383 ? 21.653 5.361 -34.295 1.00 94.06 383 ARG A N 1
ATOM 2921 C CA . ARG A 1 383 ? 21.515 5.684 -32.861 1.00 94.06 383 ARG A CA 1
ATOM 2922 C C . ARG A 1 383 ? 20.174 6.315 -32.487 1.00 94.06 383 ARG A C 1
ATOM 2924 O O . ARG A 1 383 ? 19.649 5.984 -31.434 1.00 94.06 383 ARG A O 1
ATOM 2931 N N . GLU A 1 384 ? 19.640 7.225 -33.304 1.00 93.81 384 GLU A N 1
ATOM 2932 C CA . GLU A 1 384 ? 18.358 7.889 -33.003 1.00 93.81 384 GLU A CA 1
ATOM 2933 C C . GLU A 1 384 ? 17.207 6.880 -33.017 1.00 93.81 384 GLU A C 1
ATOM 2935 O O . GLU A 1 384 ? 16.448 6.801 -32.058 1.00 93.81 384 GLU A O 1
ATOM 2940 N N . ALA A 1 385 ? 17.138 6.026 -34.044 1.00 93.50 385 ALA A N 1
ATOM 2941 C CA . ALA A 1 385 ? 16.093 5.012 -34.133 1.00 93.50 385 ALA A CA 1
ATOM 2942 C C . ALA A 1 385 ? 16.198 3.967 -33.005 1.00 93.50 385 ALA A C 1
ATOM 2944 O O . ALA A 1 385 ? 15.182 3.505 -32.492 1.00 93.50 385 ALA A O 1
ATOM 2945 N N . ASP A 1 386 ? 17.415 3.594 -32.589 1.00 95.56 386 ASP A N 1
ATOM 2946 C CA . ASP A 1 386 ? 17.625 2.700 -31.441 1.00 95.56 386 ASP A CA 1
ATOM 2947 C C . ASP A 1 386 ? 17.206 3.353 -30.117 1.00 95.56 386 ASP A C 1
ATOM 2949 O O . ASP A 1 386 ? 16.546 2.708 -29.303 1.00 95.56 386 ASP A O 1
ATOM 2953 N N . ALA A 1 387 ? 17.511 4.642 -29.929 1.00 95.31 387 ALA A N 1
ATOM 2954 C CA . ALA A 1 387 ? 17.081 5.403 -28.759 1.00 95.31 387 ALA A CA 1
ATOM 2955 C C . ALA A 1 387 ? 15.551 5.549 -28.688 1.00 95.31 387 ALA A C 1
ATOM 2957 O O . ALA A 1 387 ? 14.983 5.311 -27.622 1.00 95.31 387 ALA A O 1
ATOM 2958 N N . GLU A 1 388 ? 14.888 5.879 -29.805 1.00 95.38 388 GLU A N 1
ATOM 2959 C CA . GLU A 1 388 ? 13.420 5.956 -29.901 1.00 95.38 388 GLU A CA 1
ATOM 2960 C C . GLU A 1 388 ? 12.776 4.598 -29.565 1.00 95.38 388 GLU A C 1
ATOM 2962 O O . GLU A 1 388 ? 11.898 4.525 -28.701 1.00 95.38 388 GLU A O 1
ATOM 2967 N N . ARG A 1 389 ? 13.265 3.492 -30.153 1.00 96.44 389 ARG A N 1
ATOM 2968 C CA . ARG A 1 389 ? 12.752 2.140 -29.855 1.00 96.44 389 ARG A CA 1
ATOM 2969 C C . ARG A 1 389 ? 12.947 1.745 -28.394 1.00 96.44 389 ARG A C 1
ATOM 2971 O O . ARG A 1 389 ? 12.044 1.170 -27.785 1.00 96.44 389 ARG A O 1
ATOM 2978 N N . PHE A 1 390 ? 14.100 2.063 -27.805 1.00 96.81 390 PHE A N 1
ATOM 2979 C CA . PHE A 1 390 ? 14.341 1.773 -26.393 1.00 96.81 390 PHE A CA 1
ATOM 2980 C C . PHE A 1 390 ? 13.425 2.626 -25.495 1.00 96.81 390 PHE A C 1
ATOM 2982 O O . PHE A 1 390 ? 12.828 2.119 -24.543 1.00 96.81 390 PHE A O 1
ATOM 2989 N N . ALA A 1 391 ? 13.225 3.904 -25.822 1.00 97.00 391 ALA A N 1
ATOM 2990 C CA . ALA A 1 391 ? 12.282 4.753 -25.103 1.00 97.00 391 ALA A CA 1
ATOM 2991 C C . ALA A 1 391 ? 10.845 4.210 -25.169 1.00 97.00 391 ALA A C 1
ATOM 2993 O O . ALA A 1 391 ? 10.167 4.158 -24.138 1.00 97.00 391 ALA A O 1
ATOM 2994 N N . ALA A 1 392 ? 10.414 3.715 -26.335 1.00 97.69 392 ALA A N 1
ATOM 2995 C CA . ALA A 1 392 ? 9.126 3.047 -26.506 1.00 97.69 392 ALA A CA 1
ATOM 2996 C C . ALA A 1 392 ? 9.009 1.791 -25.636 1.00 97.69 392 ALA A C 1
ATOM 2998 O O . ALA A 1 392 ? 8.023 1.640 -24.915 1.00 97.69 392 ALA A O 1
ATOM 2999 N N . LEU A 1 393 ? 10.031 0.930 -25.614 1.00 97.81 393 LEU A N 1
ATOM 3000 C CA . LEU A 1 393 ? 10.054 -0.252 -24.749 1.00 97.81 393 LEU A CA 1
ATOM 3001 C C . LEU A 1 393 ? 9.930 0.119 -23.261 1.00 97.81 393 LEU A C 1
ATOM 3003 O O . LEU A 1 393 ? 9.103 -0.450 -22.545 1.00 97.81 393 LEU A O 1
ATOM 3007 N N . ILE A 1 394 ? 10.707 1.098 -22.788 1.00 97.69 394 ILE A N 1
ATOM 3008 C CA . ILE A 1 394 ? 10.663 1.549 -21.388 1.00 97.69 394 ILE A CA 1
ATOM 3009 C C . ILE A 1 394 ? 9.283 2.122 -21.049 1.00 97.69 394 ILE A C 1
ATOM 3011 O O . ILE A 1 394 ? 8.723 1.793 -19.999 1.00 97.69 394 ILE A O 1
ATOM 3015 N N . LYS A 1 395 ? 8.696 2.929 -21.938 1.00 97.50 395 LYS A N 1
ATOM 3016 C CA . LYS A 1 395 ? 7.356 3.498 -21.749 1.00 97.50 395 LYS A CA 1
ATOM 3017 C C . LYS A 1 395 ? 6.272 2.427 -21.764 1.00 97.50 395 LYS A C 1
ATOM 3019 O O . LYS A 1 395 ? 5.367 2.467 -20.932 1.00 97.50 395 LYS A O 1
ATOM 3024 N N . ALA A 1 396 ? 6.382 1.433 -22.640 1.00 97.06 396 ALA A N 1
ATOM 3025 C CA . ALA A 1 396 ? 5.475 0.293 -22.683 1.00 97.06 396 ALA A CA 1
ATOM 3026 C C . ALA A 1 396 ? 5.520 -0.508 -21.379 1.00 97.06 396 ALA A C 1
ATOM 3028 O O . ALA A 1 396 ? 4.470 -0.897 -20.864 1.00 97.06 396 ALA A O 1
ATOM 3029 N N . LEU A 1 397 ? 6.705 -0.706 -20.805 1.00 96.69 397 LEU A N 1
ATOM 3030 C CA . LEU A 1 397 ? 6.861 -1.490 -19.585 1.00 96.69 397 LEU A CA 1
ATOM 3031 C C . LEU A 1 397 ? 6.476 -0.718 -18.320 1.00 96.69 397 LEU A C 1
ATOM 3033 O O . LEU A 1 397 ? 5.814 -1.274 -17.446 1.00 96.69 397 LEU A O 1
ATOM 3037 N N . THR A 1 398 ? 6.853 0.557 -18.230 1.00 95.69 398 THR A N 1
ATOM 3038 C CA . THR A 1 398 ? 6.780 1.340 -16.982 1.00 95.69 398 THR A CA 1
ATOM 3039 C C . THR A 1 398 ? 5.677 2.402 -16.975 1.00 95.69 398 THR A C 1
ATOM 3041 O O . THR A 1 398 ? 5.337 2.934 -15.919 1.00 95.69 398 THR A O 1
ATOM 3044 N N . GLY A 1 399 ? 5.117 2.733 -18.141 1.00 94.19 399 GLY A N 1
ATOM 3045 C CA . GLY A 1 399 ? 4.195 3.855 -18.334 1.00 94.19 399 GLY A CA 1
ATOM 3046 C C . GLY A 1 399 ? 4.871 5.232 -18.346 1.00 94.19 399 GLY A C 1
ATOM 3047 O O . GLY A 1 399 ? 4.179 6.235 -18.507 1.00 94.19 399 GLY A O 1
ATOM 3048 N N . LYS A 1 400 ? 6.199 5.302 -18.178 1.00 94.44 400 LYS A N 1
ATOM 3049 C CA . LYS A 1 400 ? 6.977 6.547 -18.120 1.00 94.44 400 LYS A CA 1
ATOM 3050 C C . LYS A 1 400 ? 8.010 6.580 -19.242 1.00 94.44 400 LYS A C 1
ATOM 3052 O O . LYS A 1 400 ? 8.654 5.579 -19.538 1.00 94.44 400 LYS A O 1
ATOM 3057 N N . GLU A 1 401 ? 8.139 7.739 -19.872 1.00 94.69 401 GLU A N 1
ATOM 3058 C CA . GLU A 1 401 ? 9.128 7.968 -20.922 1.00 94.69 401 GLU A CA 1
ATOM 3059 C C . GLU A 1 401 ? 10.492 8.290 -20.291 1.00 94.69 401 GLU A C 1
ATOM 3061 O O . GLU A 1 401 ? 10.556 9.149 -19.402 1.00 94.69 401 GLU A O 1
ATOM 3066 N N . PRO A 1 402 ? 11.576 7.612 -20.706 1.00 96.31 402 PRO A N 1
ATOM 3067 C CA . PRO A 1 402 ? 12.902 7.889 -20.173 1.00 96.31 402 PRO A CA 1
ATOM 3068 C C . PRO A 1 402 ? 13.452 9.209 -20.716 1.00 96.31 402 PRO A C 1
ATOM 3070 O O . PRO A 1 402 ? 13.021 9.722 -21.745 1.00 96.31 402 PRO A O 1
ATOM 3073 N N . GLY A 1 403 ? 14.465 9.754 -20.043 1.00 95.44 403 GLY A N 1
ATOM 3074 C CA . GLY A 1 403 ? 15.180 10.917 -20.561 1.00 95.44 403 GLY A CA 1
ATOM 3075 C C . GLY A 1 403 ? 16.143 10.521 -21.679 1.00 95.44 403 GLY A C 1
ATOM 3076 O O . GLY A 1 403 ? 16.928 9.594 -21.499 1.00 95.44 403 GLY A O 1
ATOM 3077 N N . ILE A 1 404 ? 16.147 11.257 -22.791 1.00 94.88 404 ILE A N 1
ATOM 3078 C CA . ILE A 1 404 ? 17.114 11.082 -23.885 1.00 94.88 404 ILE A CA 1
ATOM 3079 C C . ILE A 1 404 ? 18.137 12.219 -23.836 1.00 94.88 404 ILE A C 1
ATOM 3081 O O . ILE A 1 404 ? 17.798 13.397 -23.960 1.00 94.88 404 ILE A O 1
ATOM 3085 N N . ARG A 1 405 ? 19.417 11.879 -23.656 1.00 93.62 405 ARG A N 1
ATOM 3086 C CA . ARG A 1 405 ? 20.527 12.835 -23.633 1.00 93.62 405 ARG A CA 1
ATOM 3087 C C . ARG A 1 405 ? 21.422 12.648 -24.851 1.00 93.62 405 ARG A C 1
ATOM 3089 O O . ARG A 1 405 ? 22.209 11.710 -24.920 1.00 93.62 405 ARG A O 1
ATOM 3096 N N . ARG A 1 406 ? 21.372 13.618 -25.760 1.00 93.69 406 ARG A N 1
ATOM 3097 C CA . ARG A 1 406 ? 22.271 13.718 -26.916 1.00 93.69 406 ARG A CA 1
ATOM 3098 C C . ARG A 1 406 ? 23.567 14.415 -26.495 1.00 93.69 406 ARG A C 1
ATOM 3100 O O . ARG A 1 406 ? 23.532 15.473 -25.862 1.00 93.69 406 ARG A O 1
ATOM 3107 N N . ARG A 1 407 ? 24.715 13.801 -26.775 1.00 91.50 407 ARG A N 1
ATOM 3108 C CA . ARG A 1 407 ? 26.044 14.316 -26.411 1.00 91.50 407 ARG A CA 1
ATOM 3109 C C . ARG A 1 407 ? 26.753 14.909 -27.622 1.00 91.50 407 ARG A C 1
ATOM 3111 O O . ARG A 1 407 ? 26.499 14.529 -28.759 1.00 91.50 407 ARG A O 1
ATOM 3118 N N . SER A 1 408 ? 27.690 15.817 -27.359 1.00 87.75 408 SER A N 1
ATOM 3119 C CA . SER A 1 408 ? 28.499 16.475 -28.392 1.00 87.75 408 SER A CA 1
ATOM 3120 C C . SER A 1 408 ? 29.396 15.516 -29.182 1.00 87.75 408 SER A C 1
ATOM 3122 O O . SER A 1 408 ? 29.805 15.845 -30.286 1.00 87.75 408 SER A O 1
ATOM 3124 N N . ASP A 1 409 ? 29.690 14.333 -28.639 1.00 88.06 409 ASP A N 1
ATOM 3125 C CA . ASP A 1 409 ? 30.461 13.272 -29.297 1.00 88.06 409 ASP A CA 1
ATOM 3126 C C . ASP A 1 409 ? 29.589 12.301 -30.118 1.00 88.06 409 ASP A C 1
ATOM 3128 O O . ASP A 1 409 ? 30.055 11.241 -30.534 1.00 88.06 409 ASP A O 1
ATOM 3132 N N . GLY A 1 410 ? 28.312 12.637 -30.335 1.00 87.25 410 GLY A N 1
ATOM 3133 C CA . GLY A 1 410 ? 27.372 11.837 -31.120 1.00 87.25 410 GLY A CA 1
ATOM 3134 C C . GLY A 1 410 ? 26.799 10.619 -30.390 1.00 87.25 410 GLY A C 1
ATOM 3135 O O . GLY A 1 410 ? 26.047 9.853 -30.996 1.00 87.25 410 GLY A O 1
ATOM 3136 N N . ARG A 1 411 ? 27.121 10.412 -29.104 1.00 92.94 411 ARG A N 1
ATOM 3137 C CA . ARG A 1 411 ? 26.449 9.399 -28.274 1.00 92.94 411 ARG A CA 1
ATOM 3138 C C . ARG A 1 411 ? 25.065 9.874 -27.841 1.00 92.94 411 ARG A C 1
ATOM 3140 O O . ARG A 1 411 ? 24.864 11.053 -27.546 1.00 92.94 411 ARG A O 1
ATOM 3147 N N . ILE A 1 412 ? 24.134 8.930 -27.756 1.00 95.50 412 ILE A N 1
ATOM 3148 C CA . ILE A 1 412 ? 22.788 9.152 -27.230 1.00 95.50 412 ILE A CA 1
ATOM 3149 C C . ILE A 1 412 ? 22.620 8.239 -26.022 1.00 95.50 412 ILE A C 1
ATOM 3151 O O . ILE A 1 412 ? 22.701 7.020 -26.156 1.00 95.50 412 ILE A O 1
ATOM 3155 N N . ASP A 1 413 ? 22.430 8.840 -24.852 1.00 95.31 413 ASP A N 1
ATOM 3156 C CA . ASP A 1 413 ? 22.246 8.123 -23.595 1.00 95.31 413 ASP A CA 1
ATOM 3157 C C . ASP A 1 413 ? 20.767 8.155 -23.190 1.00 95.31 413 ASP A C 1
ATOM 3159 O O . ASP A 1 413 ? 20.160 9.225 -23.098 1.00 95.31 413 ASP A O 1
ATOM 3163 N N . ILE A 1 414 ? 20.204 6.985 -22.907 1.00 96.75 414 ILE A N 1
ATOM 3164 C CA . ILE A 1 414 ? 18.889 6.815 -22.295 1.00 96.75 414 ILE A CA 1
ATOM 3165 C C . ILE A 1 414 ? 19.067 6.802 -20.778 1.00 96.75 414 ILE A C 1
ATOM 3167 O O . ILE A 1 414 ? 19.902 6.073 -20.236 1.00 96.75 414 ILE A O 1
ATOM 3171 N N . VAL A 1 415 ? 18.281 7.623 -20.085 1.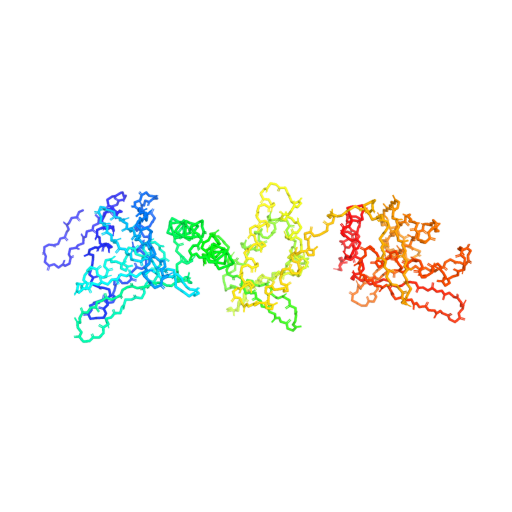00 96.88 415 VAL A N 1
ATOM 3172 C CA . VAL A 1 415 ? 18.387 7.853 -18.644 1.00 96.88 415 VAL A CA 1
ATOM 3173 C C . VAL A 1 415 ? 17.082 7.471 -17.960 1.00 96.88 415 VAL A C 1
ATOM 3175 O O . VAL A 1 415 ? 16.046 8.108 -18.154 1.00 96.88 415 VAL A O 1
ATOM 3178 N N . CYS A 1 416 ? 17.157 6.465 -17.093 1.00 96.19 416 CYS A N 1
ATOM 3179 C CA . CYS A 1 416 ? 16.065 6.054 -16.221 1.00 96.19 416 CYS A CA 1
ATOM 3180 C C . CYS A 1 416 ? 16.307 6.517 -14.782 1.00 96.19 416 CYS A C 1
ATOM 3182 O O . CYS A 1 416 ? 17.421 6.480 -14.261 1.00 96.19 416 CYS A O 1
ATOM 3184 N N . GLY A 1 417 ? 15.237 6.941 -14.121 1.00 93.62 417 GLY A N 1
ATOM 3185 C CA . GLY A 1 417 ? 15.208 7.203 -12.679 1.00 93.62 417 GLY A CA 1
ATOM 3186 C C . GLY A 1 417 ? 14.519 6.093 -11.884 1.00 93.62 417 GLY A C 1
ATOM 3187 O O . GLY A 1 417 ? 14.026 5.121 -12.453 1.00 93.62 417 GLY A O 1
ATOM 3188 N N . GLU A 1 418 ? 14.415 6.300 -10.574 1.00 89.06 418 GLU A N 1
ATOM 3189 C CA . GLU A 1 418 ? 13.724 5.417 -9.624 1.00 89.06 418 GLU A CA 1
ATOM 3190 C C . GLU A 1 418 ? 12.295 5.069 -10.054 1.00 89.06 418 GLU A C 1
ATOM 3192 O O . GLU A 1 418 ? 11.935 3.901 -10.094 1.00 89.06 418 GLU A O 1
ATOM 3197 N N . GLY A 1 419 ? 11.529 6.050 -10.540 1.00 90.06 419 GLY A N 1
ATOM 3198 C CA . GLY A 1 419 ? 10.167 5.803 -11.015 1.00 90.06 419 GLY A CA 1
ATOM 3199 C C . GLY A 1 419 ? 10.049 4.853 -12.217 1.00 90.06 419 GLY A C 1
ATOM 3200 O O . GLY A 1 419 ? 8.954 4.353 -12.458 1.00 90.06 419 GLY A O 1
ATOM 3201 N N . HIS A 1 420 ? 11.129 4.624 -12.977 1.00 95.75 420 HIS A N 1
ATOM 3202 C CA . HIS A 1 420 ? 11.175 3.584 -14.014 1.00 95.75 420 HIS A CA 1
ATOM 3203 C C . HIS A 1 420 ? 11.517 2.225 -13.401 1.00 95.75 420 HIS A C 1
ATOM 3205 O O . HIS A 1 420 ? 10.943 1.216 -13.793 1.00 95.75 420 HIS A O 1
ATOM 3211 N N . LEU A 1 421 ? 12.417 2.210 -12.413 1.00 93.25 421 LEU A N 1
ATOM 3212 C CA . LEU A 1 421 ? 12.784 1.010 -11.668 1.00 93.25 421 LEU A CA 1
ATOM 3213 C C . LEU A 1 421 ? 11.567 0.420 -10.933 1.00 93.25 421 LEU A C 1
ATOM 3215 O O . LEU A 1 421 ? 11.317 -0.774 -11.057 1.00 93.25 421 LEU A O 1
ATOM 3219 N N . GLU A 1 422 ? 10.747 1.263 -10.297 1.00 90.38 422 GLU A N 1
ATOM 3220 C CA . GLU A 1 422 ? 9.437 0.892 -9.728 1.00 90.38 422 GLU A CA 1
ATOM 3221 C C . GLU A 1 422 ? 8.502 0.263 -10.778 1.00 90.38 422 GLU A C 1
ATOM 3223 O O . GLU A 1 422 ? 7.795 -0.705 -10.505 1.00 90.38 422 GLU A O 1
ATOM 3228 N N . GLY A 1 423 ? 8.509 0.789 -12.008 1.00 93.75 423 GLY A N 1
ATOM 3229 C CA . GLY A 1 423 ? 7.735 0.231 -13.116 1.00 93.75 423 GLY A CA 1
ATOM 3230 C C . GLY A 1 423 ? 8.218 -1.162 -13.524 1.00 93.75 423 GLY A C 1
ATOM 3231 O O . GLY A 1 423 ? 7.399 -2.053 -13.739 1.00 93.75 423 GLY A O 1
ATOM 3232 N N . PHE A 1 424 ? 9.537 -1.373 -13.576 1.00 96.56 424 PHE A N 1
ATOM 3233 C CA . PHE A 1 424 ? 10.127 -2.684 -13.858 1.00 96.56 424 PHE A CA 1
ATOM 3234 C C . PHE A 1 424 ? 9.847 -3.709 -12.755 1.00 96.56 424 PHE A C 1
ATOM 3236 O O . PHE A 1 424 ? 9.637 -4.879 -13.061 1.00 96.56 424 PHE A O 1
ATOM 3243 N N . MET A 1 425 ? 9.762 -3.285 -11.491 1.00 94.38 425 MET A N 1
ATOM 3244 C CA . MET A 1 425 ? 9.429 -4.174 -10.369 1.00 94.38 425 MET A CA 1
ATOM 3245 C C . MET A 1 425 ? 8.042 -4.816 -10.475 1.00 94.38 425 MET A C 1
ATOM 3247 O O . MET A 1 425 ? 7.764 -5.778 -9.766 1.00 94.38 425 MET A O 1
ATOM 3251 N N . ARG A 1 426 ? 7.158 -4.330 -11.354 1.00 94.56 426 ARG A N 1
ATOM 3252 C CA . ARG A 1 426 ? 5.849 -4.961 -11.583 1.00 94.56 426 ARG A CA 1
ATOM 3253 C C . ARG A 1 426 ? 5.953 -6.320 -12.269 1.00 94.56 426 ARG A C 1
ATOM 3255 O O . ARG A 1 426 ? 5.017 -7.104 -12.166 1.00 94.56 426 ARG A O 1
ATOM 3262 N N . TYR A 1 427 ? 7.064 -6.601 -12.944 1.00 96.50 427 TYR A N 1
ATOM 3263 C CA . TYR A 1 427 ? 7.275 -7.846 -13.674 1.00 96.50 427 TYR A CA 1
ATOM 3264 C C . TYR A 1 427 ? 7.969 -8.881 -12.792 1.00 96.50 427 TYR A C 1
ATOM 3266 O O . TYR A 1 427 ? 9.032 -8.607 -12.231 1.00 96.50 427 TYR A O 1
ATOM 3274 N N . ALA A 1 428 ? 7.376 -10.068 -12.678 1.00 93.75 428 ALA A N 1
ATOM 3275 C CA . ALA A 1 428 ? 7.863 -11.153 -11.829 1.00 93.75 428 ALA A CA 1
ATOM 3276 C C . ALA A 1 428 ? 9.311 -11.551 -12.156 1.00 93.75 428 ALA A C 1
ATOM 3278 O O . ALA A 1 428 ? 10.097 -11.818 -11.255 1.00 93.75 428 ALA A O 1
ATOM 3279 N N . GLU A 1 429 ? 9.692 -11.511 -13.435 1.00 96.50 429 GLU A N 1
ATOM 3280 C CA . GLU A 1 429 ? 11.036 -11.856 -13.912 1.00 96.50 429 GLU A CA 1
ATOM 3281 C C . GLU A 1 429 ? 12.121 -10.869 -13.447 1.00 96.50 429 GLU A C 1
ATOM 3283 O O . GLU A 1 429 ? 13.312 -11.178 -13.507 1.00 96.50 429 GLU A O 1
ATOM 3288 N N . LEU A 1 430 ? 11.726 -9.669 -13.006 1.00 96.38 430 LEU A N 1
ATOM 3289 C CA . LEU A 1 430 ? 12.636 -8.588 -12.625 1.00 96.38 430 LEU A CA 1
ATOM 3290 C C . LEU A 1 430 ? 12.562 -8.252 -11.129 1.00 96.38 430 LEU A C 1
ATOM 3292 O O . LEU A 1 430 ? 13.565 -7.838 -10.545 1.00 96.38 430 LEU A O 1
ATOM 3296 N N . ALA A 1 431 ? 11.386 -8.411 -10.516 1.00 92.50 431 ALA A N 1
ATOM 3297 C CA . ALA A 1 431 ? 11.063 -7.915 -9.180 1.00 92.50 431 ALA A CA 1
ATOM 3298 C C . ALA A 1 431 ? 12.076 -8.340 -8.106 1.00 92.50 431 ALA A C 1
ATOM 3300 O O . ALA A 1 431 ? 12.597 -7.484 -7.389 1.00 92.50 431 ALA A O 1
ATOM 3301 N N . ASP A 1 432 ? 12.399 -9.633 -8.034 1.00 89.75 432 ASP A N 1
ATOM 3302 C CA . ASP A 1 432 ? 13.268 -10.183 -6.988 1.00 89.75 432 ASP A CA 1
ATOM 3303 C C . ASP A 1 432 ? 14.707 -9.671 -7.100 1.00 89.75 432 ASP A C 1
ATOM 3305 O O . ASP A 1 432 ? 15.308 -9.247 -6.109 1.00 89.75 432 ASP A O 1
ATOM 3309 N N . ALA A 1 433 ? 15.258 -9.651 -8.315 1.00 93.69 433 ALA A N 1
ATOM 3310 C CA . ALA A 1 433 ? 16.608 -9.157 -8.560 1.00 93.69 433 ALA A CA 1
ATOM 3311 C C . ALA A 1 433 ? 16.720 -7.653 -8.271 1.00 93.69 433 ALA A C 1
ATOM 3313 O O . ALA A 1 433 ? 17.689 -7.214 -7.645 1.00 93.69 433 ALA A O 1
ATOM 3314 N N . ILE A 1 434 ? 15.707 -6.868 -8.658 1.00 93.56 434 ILE A N 1
ATOM 3315 C CA . ILE A 1 434 ? 15.645 -5.440 -8.331 1.00 93.56 434 ILE A CA 1
ATOM 3316 C C . ILE A 1 434 ? 15.577 -5.246 -6.811 1.00 93.56 434 ILE A C 1
ATOM 3318 O O . ILE A 1 434 ? 16.352 -4.463 -6.261 1.00 93.56 434 ILE A O 1
ATOM 3322 N N . ALA A 1 435 ? 14.688 -5.966 -6.120 1.00 88.06 435 ALA A N 1
ATOM 3323 C CA . ALA A 1 435 ? 14.509 -5.851 -4.675 1.00 88.06 435 ALA A CA 1
ATOM 3324 C C . ALA A 1 435 ? 15.793 -6.197 -3.906 1.00 88.06 435 ALA A C 1
ATOM 3326 O O . ALA A 1 435 ? 16.187 -5.456 -3.000 1.00 88.06 435 ALA A O 1
ATOM 3327 N N . LYS A 1 436 ? 16.478 -7.273 -4.308 1.00 88.38 436 LYS A N 1
ATOM 3328 C CA . LYS A 1 436 ? 17.759 -7.688 -3.728 1.00 88.38 436 LYS A CA 1
ATOM 3329 C C . LYS A 1 436 ? 18.848 -6.639 -3.947 1.00 88.38 436 LYS A C 1
ATOM 3331 O O . LYS A 1 436 ? 19.533 -6.260 -3.001 1.00 88.38 436 LYS A O 1
ATOM 3336 N N . TRP A 1 437 ? 18.970 -6.103 -5.161 1.00 92.25 437 TRP A N 1
ATOM 3337 C CA . TRP A 1 437 ? 19.941 -5.045 -5.438 1.00 92.25 437 TRP A CA 1
ATOM 3338 C C . TRP A 1 437 ? 19.657 -3.765 -4.643 1.00 92.25 437 TRP A C 1
ATOM 3340 O O . TRP A 1 437 ? 20.580 -3.129 -4.124 1.00 92.25 437 TRP A O 1
ATOM 3350 N N . LEU A 1 438 ? 18.383 -3.376 -4.515 1.00 88.50 438 LEU A N 1
ATOM 3351 C CA . LEU A 1 438 ? 17.983 -2.223 -3.708 1.00 88.50 438 LEU A CA 1
ATOM 3352 C C . LEU A 1 438 ? 18.365 -2.412 -2.235 1.00 88.50 438 LEU A C 1
ATOM 3354 O O . LEU A 1 438 ? 18.794 -1.445 -1.605 1.00 88.50 438 LEU A O 1
ATOM 3358 N N . GLU A 1 439 ? 18.248 -3.635 -1.713 1.00 81.38 439 GLU A N 1
ATOM 3359 C CA . GLU A 1 439 ? 18.646 -3.989 -0.351 1.00 81.38 439 GLU A CA 1
ATOM 3360 C C . GLU A 1 439 ? 20.163 -3.930 -0.145 1.00 81.38 439 GLU A C 1
ATOM 3362 O O . GLU A 1 439 ? 20.634 -3.263 0.778 1.00 81.38 439 GLU A O 1
ATOM 3367 N N . GLU A 1 440 ? 20.934 -4.574 -1.021 1.00 84.25 440 GLU A N 1
ATOM 3368 C CA . GLU A 1 440 ? 22.398 -4.629 -0.929 1.00 84.25 440 GLU A CA 1
ATOM 3369 C C . GLU A 1 440 ? 23.031 -3.238 -1.050 1.00 84.25 440 GLU A C 1
ATOM 3371 O O . GLU A 1 440 ? 23.983 -2.910 -0.343 1.00 84.25 440 GLU A O 1
ATOM 3376 N N . THR A 1 441 ? 22.474 -2.388 -1.915 1.00 84.19 441 THR A N 1
ATOM 3377 C CA . THR A 1 441 ? 23.013 -1.048 -2.196 1.00 84.19 441 THR A CA 1
ATOM 3378 C C . THR A 1 441 ? 22.381 0.072 -1.367 1.00 84.19 441 THR A C 1
ATOM 3380 O O . THR A 1 441 ? 22.788 1.233 -1.484 1.00 84.19 441 THR A O 1
ATOM 3383 N N . GLY A 1 442 ? 21.364 -0.246 -0.559 1.00 67.75 442 GLY A N 1
ATOM 3384 C CA . GLY A 1 442 ? 20.641 0.706 0.286 1.00 67.75 442 GLY A CA 1
ATOM 3385 C C . GLY A 1 442 ? 21.286 0.950 1.652 1.00 67.75 442 GLY A C 1
ATOM 3386 O O . GLY A 1 442 ? 21.071 2.010 2.239 1.00 67.75 442 GLY A O 1
ATOM 3387 N N . ARG A 1 443 ? 22.088 0.002 2.156 1.00 57.53 443 ARG A N 1
ATOM 3388 C CA . ARG A 1 443 ? 22.746 0.105 3.468 1.00 57.53 443 ARG A CA 1
ATOM 3389 C C . ARG A 1 443 ? 23.880 1.140 3.421 1.00 57.53 443 ARG A C 1
ATOM 3391 O O . ARG A 1 443 ? 24.752 1.076 2.556 1.00 57.53 443 ARG A O 1
ATOM 3398 N N . ARG A 1 444 ? 23.846 2.094 4.352 1.00 50.72 444 ARG A N 1
ATOM 3399 C CA . ARG A 1 444 ? 24.945 3.011 4.682 1.00 50.72 444 ARG A CA 1
ATOM 3400 C C . ARG A 1 444 ? 25.411 2.764 6.099 1.00 50.72 444 ARG A C 1
ATOM 3402 O O . ARG A 1 444 ? 24.519 2.589 6.959 1.00 50.72 444 ARG A O 1
#

Solvent-accessible surface area (backbone atoms only — not comparable to full-atom values): 24034 Å² total; per-residue (Å²): 99,85,58,66,95,87,61,78,80,52,79,63,66,61,72,74,54,30,32,54,50,40,40,52,45,65,70,70,44,82,79,94,68,91,92,61,80,83,86,70,81,48,67,65,45,61,47,43,40,57,72,59,47,100,78,54,80,44,65,50,68,47,76,76,43,72,44,99,84,68,42,39,34,30,38,36,35,46,28,46,91,93,47,76,45,77,28,43,35,36,55,51,98,93,42,41,37,42,38,40,77,30,71,48,62,70,60,38,52,43,51,38,51,55,39,42,74,41,45,20,89,48,52,76,45,76,56,72,97,79,58,32,28,37,34,38,39,42,44,77,45,46,16,36,26,34,65,65,55,18,50,51,53,38,51,54,45,49,55,36,35,76,70,65,71,40,57,64,74,60,42,50,57,51,39,53,43,30,74,68,41,63,60,66,58,88,90,55,78,80,58,48,42,43,67,55,99,85,40,80,41,39,34,37,72,37,70,49,56,65,62,46,52,52,52,56,47,52,43,41,71,47,70,46,44,82,80,68,18,27,43,79,43,77,40,58,94,93,38,66,14,31,40,36,48,35,69,62,25,48,18,50,30,24,26,26,37,74,74,40,63,73,68,27,11,54,50,17,39,51,49,47,54,48,52,44,50,44,13,50,74,67,28,69,72,39,24,52,55,50,46,51,44,32,53,54,20,46,37,51,40,68,40,55,55,61,73,41,61,70,44,76,39,74,49,101,88,41,81,40,40,32,28,38,69,39,62,42,40,44,76,43,76,39,100,82,78,43,73,25,41,39,38,40,37,35,32,31,42,73,87,44,74,48,77,48,62,37,41,28,36,70,45,74,97,80,57,42,53,38,28,46,30,69,38,43,69,85,39,81,80,23,36,67,46,36,42,52,46,49,36,39,50,45,24,68,64,36,74,46,75,55,47,79,44,80,45,97,86,76,49,37,34,42,39,35,48,51,76,45,52,61,25,47,25,22,21,45,64,30,20,63,43,51,52,50,47,51,55,73,71,61,71,129

Mean predicted aligned error: 16.56 Å

pLDDT: mean 82.75, std 14.59, range [36.19, 98.12]

Radius of gyration: 31.02 Å; Cα contacts (8 Å, |Δi|>4): 802; chains: 1; bounding box: 81×39×98 Å